Protein AF-A0A8B7QSU7-F1 (afdb_monomer)

Organism: Hipposideros armiger (NCBI:txid186990)

Foldseek 3Di:
DDPDPPPFPDQDLDQCQVVVCVVLCPLDWDWAFDLPDPLGFTPDTDVSNCVVQVHDGVVRGGHRRLPPVFDDDPWDPVQSVVSVVCSVVQDFDWDWIWTHHPPRPDTDTDDGDTRAHPDDDDDDDDDDDDDDDCPVVCVVVVSVVVCRPPDDDPSDRDRPDFPPQADECPDPVNVVLLVVLVVLLLVLLQVLLVCLQLVPPPPDVVVLVVLLVSLVSLVVVLVNQLRYWDQDPVSDTDRDSVVSNVVCVVPCNVLSVLLSDSLVVVLVVVVVVVVVVVVPDPPDPDDDDDDDDPPPVPVVVVVSSVSSVSSVSNNSSCVSVVVCVVVQVVPLVSVVVVLVSVVLSVLSNLLSVLSNVLVVQQQDPVPRHGDCQGLQQVVCVVVVWHWDQDPVDDRDTDTGDDSVVSSVVSSVCLVCLLCVVCPPPRQGGDPVSVVSSVVSNVVSVVSVVVVVVSVVVVVVVVVVVVVD

pLDDT: mean 73.36, std 18.92, range [22.22, 95.44]

Sequence (468 aa):
MTMAGGRRGLVAPQNTFLENIVRRSNDTNFVLGNAQIVDWPIVYSNDGFCKLSGYHRAEVMQKSSTCSFMYGELTDKDTIEKVRQTFENYEMNSFEILMYKKNSWGKFARLTRALTSSRGVLQQLAPSVQKGENVHKHSRLAEVLQLGSDILPQYKQEAPKTPPHIILHYCVFKTTWDWIILILTFYTAILVPYNVSFKTRQNNVAWLVVDSIVDVIFLVDIVLNFHTTFVGPAGEVISDPKLIRMNYLKTWFVIDLLSCLPYDVINAFENVDEVSAFIGDPGKIGFADQIPPPLEGRESQGISSLFSSLKVVRLLRLGRVARKLDHYIEYGAAVLVLLVCVFGLAAHWMACIWYSIGDYEIFDEDTKTIRNNSWLYQLAMDIGTPYQFNGSGSGKWEGGPSKNSVYISSLYFTMTSLTSVGFGNIAPSTDIEKIFAVAIMMIGCKYGSCWGWTEGAWQGSISSISWK

Secondary structure (DSSP, 8-state):
-------TT----B--HHHHHHHH-SS---EEE-SSSTT-BEEEE-HHHHHHH---HHHHTTSBTT-GGG--TTS-HHHHHHHHHHHHHT-------EE--SSTT--EE----------------------SS-HHHHHHHHHHHHHHHH----SS-BPP---TT-B-TT-HHHHHHHHHHHHHHHHHHHHHHHHHHHT-----HHHHHHHHHHHHHHHHHHHHHHHB-EE-TTS-EE--HHHHHHHHHHHTHHHHHHHT--HHHHHHHHHHHHHHHHS--TT--------PPP---SHHHHHHHHHHHGGGGGGGGGHHHHHHHHHHHTSHHHHHHHHHHHHHHHHHHHHHHHHHHHHHHHB-TTT-PBPTTSHHHHHHHHHT--EEE-TTTTS-EEE---HHHHHHHHHHHHHHHHTT----SS---SHHHHHHHHHHHHHHHHHHHHHHHHHHHHHHHHHHHHT-

Mean predicted aligned error: 16.5 Å

InterPro domains:
  IPR000014 PAS domain [PF13426] (41-111)
  IPR000014 PAS domain [PS50112] (14-94)
  IPR003938 Potassium channel, voltage-dependent, EAG/ELK/ERG-like [PR01463] (169-178)
  IPR003938 Potassium channel, voltage-dependent, EAG/ELK/ERG-like [PR01463] (187-194)
  IPR003938 Potassium channel, voltage-dependent, EAG/ELK/ERG-like [PR01463] (211-221)
  IPR003938 Potassium channel, voltage-dependent, EAG/ELK/ERG-like [PR01463] (222-231)
  IPR003938 Potassium channel, voltage-dependent, EAG/ELK/ERG-like [PR01463] (345-355)
  IPR003938 Potassium channel, voltage-dependent, EAG/ELK/ERG-like [PR01463] (407-424)
  IPR003938 Potassium channel, voltage-dependent, EAG/ELK/ERG-like [PR01463] (433-444)
  IPR003949 Potassium channel, voltage-dependent, EAG [PR01464] (19-26)
  IPR003949 Potassium channel, voltage-dependent, EAG [PR01464] (302-311)
  IPR003949 Potassium channel, voltage-dependent, EAG [PR01464] (374-380)
  IPR005821 Ion transport domain [PF00520] (175-444)
  IPR035965 PAS domain superfamily [SSF55785] (39-104)
  IPR050818 Potassium channel, voltage-dependent, EAG/ELK/ERG-like, animal-type [PTHR10217] (27-445)

Structure (mmCIF, N/CA/C/O backbone):
data_AF-A0A8B7QSU7-F1
#
_entry.id   AF-A0A8B7QSU7-F1
#
loop_
_atom_site.group_PDB
_atom_site.id
_atom_site.type_symbol
_atom_site.label_atom_id
_atom_site.label_alt_id
_atom_site.label_comp_id
_atom_site.label_asym_id
_atom_site.label_entity_id
_atom_site.label_seq_id
_atom_site.pdbx_PDB_ins_code
_atom_site.Cartn_x
_atom_site.Cartn_y
_atom_site.Cartn_z
_atom_site.occupancy
_atom_site.B_iso_or_equiv
_atom_site.auth_seq_id
_atom_site.auth_comp_id
_atom_site.auth_asym_id
_atom_site.auth_atom_id
_atom_site.pdbx_PDB_model_num
ATOM 1 N N . MET A 1 1 ? 17.530 7.916 30.636 1.00 31.23 1 MET A N 1
ATOM 2 C CA . MET A 1 1 ? 16.092 8.041 30.314 1.00 31.23 1 MET A CA 1
ATOM 3 C C . MET A 1 1 ? 15.663 6.794 29.561 1.00 31.23 1 MET A C 1
ATOM 5 O O . MET A 1 1 ? 15.872 6.690 28.363 1.00 31.23 1 MET A O 1
ATOM 9 N N . THR A 1 2 ? 15.162 5.804 30.289 1.00 24.88 2 THR A N 1
ATOM 10 C CA . THR A 1 2 ? 14.617 4.557 29.750 1.00 24.88 2 THR A CA 1
ATOM 11 C C . THR A 1 2 ? 13.192 4.820 29.269 1.00 24.88 2 THR A C 1
ATOM 13 O O . THR A 1 2 ? 12.265 4.915 30.068 1.00 24.88 2 THR A O 1
ATOM 16 N N . MET A 1 3 ? 13.018 4.973 27.955 1.00 25.48 3 MET A N 1
ATOM 17 C CA . MET A 1 3 ? 11.706 4.876 27.314 1.00 25.48 3 MET A CA 1
ATOM 18 C C . MET A 1 3 ? 11.231 3.431 27.478 1.00 25.48 3 MET A C 1
ATOM 20 O O . MET A 1 3 ? 11.683 2.534 26.769 1.00 25.48 3 MET A O 1
ATOM 24 N N . ALA A 1 4 ? 10.366 3.188 28.460 1.00 27.59 4 ALA A N 1
ATOM 25 C CA . ALA A 1 4 ? 9.629 1.942 28.539 1.00 27.59 4 ALA A CA 1
ATOM 26 C C . ALA A 1 4 ? 8.774 1.837 27.270 1.00 27.59 4 ALA A C 1
ATOM 28 O O . ALA A 1 4 ? 7.869 2.644 27.059 1.00 27.59 4 ALA A O 1
ATOM 29 N N . GLY A 1 5 ? 9.094 0.864 26.414 1.00 31.77 5 GLY A N 1
ATOM 30 C CA . GLY A 1 5 ? 8.268 0.465 25.283 1.00 31.77 5 GLY A CA 1
ATOM 31 C C . GLY A 1 5 ? 6.923 -0.036 25.794 1.00 31.77 5 GLY A C 1
ATOM 32 O O . GLY A 1 5 ? 6.736 -1.228 26.036 1.00 31.77 5 GLY A O 1
ATOM 33 N N . GLY A 1 6 ? 5.994 0.893 26.009 1.00 30.12 6 GLY A N 1
ATOM 34 C CA . GLY A 1 6 ? 4.589 0.585 26.186 1.00 30.12 6 GLY A CA 1
ATOM 35 C C . GLY A 1 6 ? 4.119 -0.080 24.905 1.00 30.12 6 GLY A C 1
ATOM 36 O O . GLY A 1 6 ? 4.045 0.567 23.864 1.00 30.12 6 GLY A O 1
ATOM 37 N N . ARG A 1 7 ? 3.867 -1.387 24.980 1.00 38.94 7 ARG A N 1
ATOM 38 C CA . ARG A 1 7 ? 3.318 -2.202 23.894 1.00 38.94 7 ARG A CA 1
ATOM 39 C C . ARG A 1 7 ? 1.998 -1.571 23.433 1.00 38.94 7 ARG A C 1
ATOM 41 O O . ARG A 1 7 ? 0.961 -1.753 24.073 1.00 38.94 7 ARG A O 1
ATOM 48 N N . ARG A 1 8 ? 2.054 -0.768 22.368 1.00 40.16 8 ARG A N 1
ATOM 49 C CA . ARG A 1 8 ? 0.887 -0.123 21.755 1.00 40.16 8 ARG A CA 1
ATOM 50 C C . ARG A 1 8 ? -0.044 -1.213 21.219 1.00 40.16 8 ARG A C 1
ATOM 52 O O . ARG A 1 8 ? 0.417 -2.154 20.585 1.00 40.16 8 ARG A O 1
ATOM 59 N N . GLY A 1 9 ? -1.345 -1.099 21.483 1.00 45.25 9 GLY A N 1
ATOM 60 C CA . GLY A 1 9 ? -2.352 -2.016 20.933 1.00 45.25 9 GLY A CA 1
ATOM 61 C C . GLY A 1 9 ? -2.605 -3.309 21.720 1.00 45.25 9 GLY A C 1
ATOM 62 O O . GLY A 1 9 ? -3.384 -4.141 21.257 1.00 45.25 9 GLY A O 1
ATOM 63 N N . LEU A 1 10 ? -2.023 -3.498 22.914 1.00 46.16 10 LEU A N 1
ATOM 64 C CA . LEU A 1 10 ? -2.431 -4.609 23.781 1.00 46.16 10 LEU A CA 1
ATOM 65 C C . LEU A 1 10 ? -3.806 -4.340 24.397 1.00 46.16 10 LEU A C 1
ATOM 67 O O . LEU A 1 10 ? -3.952 -3.571 25.346 1.00 46.16 10 LEU A O 1
ATOM 71 N N . VAL A 1 11 ? -4.811 -5.037 23.880 1.00 51.59 11 VAL A N 1
ATOM 72 C CA . VAL A 1 11 ? -6.124 -5.133 24.509 1.00 51.59 11 VAL A CA 1
ATOM 73 C C . VAL A 1 11 ? -6.050 -6.212 25.586 1.00 51.59 11 VAL A C 1
ATOM 75 O O . VAL A 1 11 ? -6.102 -7.406 25.296 1.00 51.59 11 VAL A O 1
ATOM 78 N N . ALA A 1 12 ? -5.884 -5.797 26.841 1.00 48.59 12 ALA A N 1
ATOM 79 C CA . ALA A 1 12 ? -6.031 -6.708 27.970 1.00 48.59 12 ALA A CA 1
ATOM 80 C C . ALA A 1 12 ? -7.523 -7.030 28.193 1.00 48.59 12 ALA A C 1
ATOM 82 O O . ALA A 1 12 ? -8.370 -6.167 27.947 1.00 48.59 12 ALA A O 1
ATOM 83 N N . PRO A 1 13 ? -7.872 -8.231 28.686 1.00 48.12 13 PRO A N 1
ATOM 84 C CA . PRO A 1 13 ? -9.221 -8.509 29.164 1.00 48.12 13 PRO A CA 1
ATOM 85 C C . PRO A 1 13 ? -9.559 -7.522 30.288 1.00 48.12 13 PRO A C 1
ATOM 87 O O . PRO A 1 13 ? -8.927 -7.541 31.345 1.00 48.12 13 PRO A O 1
ATOM 90 N N . GLN A 1 14 ? -10.519 -6.628 30.057 1.00 50.75 14 GLN A N 1
ATOM 91 C CA . GLN A 1 14 ? -10.916 -5.611 31.030 1.00 50.75 14 GLN A CA 1
ATOM 92 C C . GLN A 1 14 ? -12.328 -5.876 31.538 1.00 50.75 14 GLN A C 1
ATOM 94 O O . GLN A 1 14 ? -13.216 -6.300 30.800 1.00 50.75 14 GLN A O 1
ATOM 99 N N . ASN A 1 15 ? -12.542 -5.605 32.824 1.00 58.28 15 ASN A N 1
ATOM 100 C CA . ASN A 1 15 ? -13.857 -5.697 33.433 1.00 58.28 15 ASN A CA 1
ATOM 101 C C . ASN A 1 15 ? -14.611 -4.371 33.235 1.00 58.28 15 ASN A C 1
ATOM 103 O O . ASN A 1 15 ? -14.546 -3.478 34.075 1.00 58.28 15 ASN A O 1
ATOM 107 N N . THR A 1 16 ? -15.330 -4.248 32.118 1.00 63.06 16 THR A N 1
ATOM 108 C CA . THR A 1 16 ? -16.137 -3.060 31.763 1.00 63.06 16 THR A CA 1
ATOM 109 C C . THR A 1 16 ? -17.515 -3.049 32.439 1.00 63.06 16 THR A C 1
ATOM 111 O O . THR A 1 16 ? -18.413 -2.311 32.034 1.00 63.06 16 THR A O 1
ATOM 114 N N . PHE A 1 17 ? -17.727 -3.875 33.471 1.00 66.19 17 PHE A N 1
ATOM 115 C CA . PHE A 1 17 ? -19.022 -4.030 34.141 1.00 66.19 17 PHE A CA 1
ATOM 116 C C . PHE A 1 17 ? -19.575 -2.697 34.659 1.00 66.19 17 PHE A C 1
ATOM 118 O O . PHE A 1 17 ? -20.703 -2.336 34.331 1.00 66.19 17 PHE A O 1
ATOM 125 N N . LEU A 1 18 ? -18.765 -1.933 35.401 1.00 65.12 18 LEU A N 1
ATOM 126 C CA . LEU A 1 18 ? -19.180 -0.638 35.949 1.00 65.12 18 LEU A CA 1
ATOM 127 C C . LEU A 1 18 ? -19.460 0.389 34.846 1.00 65.12 18 LEU A C 1
ATOM 129 O O . LEU A 1 18 ? -20.473 1.077 34.906 1.00 65.12 18 LEU A O 1
ATOM 133 N N . GLU A 1 19 ? -18.612 0.459 33.820 1.00 64.25 19 GLU A N 1
ATOM 134 C CA . GLU A 1 19 ? -18.778 1.396 32.700 1.00 64.25 19 GLU A CA 1
ATOM 135 C C . GLU A 1 19 ? -20.057 1.124 31.904 1.00 64.25 19 GLU A C 1
ATOM 137 O O . GLU A 1 19 ? -20.786 2.053 31.559 1.00 64.25 19 GLU A O 1
ATOM 142 N N . ASN A 1 20 ? -20.375 -0.151 31.661 1.00 66.00 20 ASN A N 1
ATOM 143 C CA . ASN A 1 20 ? -21.596 -0.549 30.963 1.00 66.00 20 ASN A CA 1
ATOM 144 C C . ASN A 1 20 ? -22.859 -0.203 31.758 1.00 66.00 20 ASN A C 1
ATOM 146 O O . ASN A 1 20 ? -23.863 0.170 31.151 1.00 66.00 20 ASN A O 1
ATOM 150 N N . ILE A 1 21 ? -22.817 -0.331 33.090 1.00 67.44 21 ILE A N 1
ATOM 151 C CA . ILE A 1 21 ? -23.934 0.069 33.954 1.00 67.44 21 ILE A CA 1
ATOM 152 C C . ILE A 1 21 ? -24.067 1.590 33.942 1.00 67.44 21 ILE A C 1
ATOM 154 O O . ILE A 1 21 ? -25.151 2.077 33.655 1.00 67.44 21 ILE A O 1
ATOM 158 N N . VAL A 1 22 ? -22.976 2.334 34.154 1.00 65.56 22 VAL A N 1
ATOM 159 C CA . VAL A 1 22 ? -22.984 3.809 34.188 1.00 65.56 22 VAL A CA 1
ATOM 160 C C . VAL A 1 22 ? -23.472 4.409 32.868 1.00 65.56 22 VAL A C 1
ATOM 162 O O . VAL A 1 22 ? -24.288 5.324 32.871 1.00 65.56 22 VAL A O 1
ATOM 165 N N . ARG A 1 23 ? -23.022 3.874 31.727 1.00 64.31 23 ARG A N 1
ATOM 166 C CA . ARG A 1 23 ? -23.433 4.343 30.395 1.00 64.31 23 ARG A CA 1
ATOM 167 C C . ARG A 1 23 ? -24.921 4.110 30.110 1.00 64.31 23 ARG A C 1
ATOM 169 O O . ARG A 1 23 ? -25.484 4.797 29.263 1.00 64.31 23 ARG A O 1
ATOM 176 N N . ARG A 1 24 ? -25.542 3.118 30.754 1.00 64.38 24 ARG A N 1
ATOM 177 C CA . ARG A 1 24 ? -26.957 2.767 30.549 1.00 64.38 24 ARG A CA 1
ATOM 178 C C . ARG A 1 24 ? -27.878 3.299 31.637 1.00 64.38 24 ARG A C 1
ATOM 180 O O . ARG A 1 24 ? -29.060 3.488 31.377 1.00 64.38 24 ARG A O 1
ATOM 187 N N . SER A 1 25 ? -27.351 3.558 32.830 1.00 60.25 25 SER A N 1
ATOM 188 C CA . SER A 1 25 ? -28.041 4.281 33.889 1.00 60.25 25 SER A CA 1
ATOM 189 C C . SER A 1 25 ? -28.108 5.760 33.504 1.00 60.25 25 SER A C 1
ATOM 191 O O . SER A 1 25 ? -27.273 6.552 33.936 1.00 60.25 25 SER A O 1
ATOM 193 N N . ASN A 1 26 ? -29.069 6.131 32.657 1.00 53.41 26 ASN A N 1
ATOM 194 C CA . ASN A 1 26 ? -29.401 7.529 32.375 1.00 53.41 26 ASN A CA 1
ATOM 195 C C . ASN A 1 26 ? -29.866 8.207 33.680 1.00 53.41 26 ASN A C 1
ATOM 197 O O . ASN A 1 26 ? -31.039 8.149 34.034 1.00 53.41 26 ASN A O 1
ATOM 201 N N . ASP A 1 27 ? -28.930 8.785 34.436 1.00 59.66 27 ASP A N 1
ATOM 202 C CA . ASP A 1 27 ? -29.142 9.478 35.719 1.00 59.66 27 ASP A CA 1
ATOM 203 C C . ASP A 1 27 ? -29.816 8.659 36.845 1.00 59.66 27 ASP A C 1
ATOM 205 O O . ASP A 1 27 ? -30.283 9.220 37.842 1.00 59.66 27 ASP A O 1
ATOM 209 N N . THR A 1 28 ? -29.857 7.324 36.752 1.00 68.38 28 THR A N 1
ATOM 210 C CA . THR A 1 28 ? -30.436 6.482 37.813 1.00 68.38 28 THR A CA 1
ATOM 211 C C . THR A 1 28 ? -29.445 6.216 38.952 1.00 68.38 28 THR A C 1
ATOM 213 O O . THR A 1 28 ? -28.233 6.111 38.765 1.00 68.38 28 THR A O 1
ATOM 216 N N . ASN A 1 29 ? -29.962 6.119 40.180 1.00 78.38 29 ASN A N 1
ATOM 217 C CA . ASN A 1 29 ? -29.166 5.942 41.399 1.00 78.38 29 ASN A CA 1
ATOM 218 C C . ASN A 1 29 ? -29.093 4.461 41.777 1.00 78.38 29 ASN A C 1
ATOM 220 O O . ASN A 1 29 ? -30.138 3.838 41.962 1.00 78.38 29 ASN A O 1
ATOM 224 N N . PHE A 1 30 ? -27.891 3.907 41.945 1.00 78.50 30 PHE A N 1
ATOM 225 C CA . PHE A 1 30 ? -27.718 2.486 42.251 1.00 78.50 30 PHE A CA 1
ATOM 226 C C . PHE A 1 30 ? -26.526 2.211 43.177 1.00 78.50 30 PHE A C 1
ATOM 228 O O . PHE A 1 30 ? -25.598 3.013 43.319 1.00 78.50 30 PHE A O 1
ATOM 235 N N . VAL A 1 31 ? -26.569 1.037 43.804 1.00 81.06 31 VAL A N 1
ATOM 236 C CA . VAL A 1 31 ? -25.487 0.451 44.599 1.00 81.06 31 VAL A CA 1
ATOM 237 C C . VAL A 1 31 ? -25.254 -0.984 44.139 1.00 81.06 31 VAL A C 1
ATOM 239 O O . VAL A 1 31 ? -26.171 -1.635 43.644 1.00 81.06 31 VAL A O 1
ATOM 242 N N . LEU A 1 32 ? -24.030 -1.474 44.299 1.00 80.19 32 LEU A N 1
ATOM 243 C CA . LEU A 1 32 ? -23.641 -2.840 43.979 1.00 80.19 32 LEU A CA 1
ATOM 244 C C . LEU A 1 32 ? -23.148 -3.527 45.243 1.00 80.19 32 LEU A C 1
ATOM 246 O O . LEU A 1 32 ? -22.281 -2.999 45.942 1.00 80.19 32 LEU A O 1
ATOM 250 N N . GLY A 1 33 ? -23.701 -4.706 45.501 1.00 80.25 33 GLY A N 1
ATOM 251 C CA . GLY A 1 33 ? -23.363 -5.564 46.626 1.00 80.25 33 GLY A CA 1
ATOM 252 C C . GLY A 1 33 ? -22.636 -6.822 46.194 1.00 80.25 33 GLY A C 1
ATOM 253 O O . GLY A 1 33 ? -22.858 -7.320 45.090 1.00 80.25 33 GLY A O 1
ATOM 254 N N . ASN A 1 34 ? -21.802 -7.369 47.074 1.00 77.25 34 ASN A N 1
ATOM 255 C CA . ASN A 1 34 ? -21.273 -8.711 46.868 1.00 77.25 34 ASN A CA 1
ATOM 256 C C . ASN A 1 34 ? -22.331 -9.762 47.248 1.00 77.25 34 ASN A C 1
ATOM 258 O O . ASN A 1 34 ? -22.761 -9.818 48.393 1.00 77.25 34 ASN A O 1
ATOM 262 N N . ALA A 1 35 ? -22.730 -10.604 46.294 1.00 77.88 35 ALA A N 1
ATOM 263 C CA . ALA A 1 35 ? -23.758 -11.631 46.472 1.00 77.88 35 ALA A CA 1
ATOM 264 C C . ALA A 1 35 ? -23.304 -12.862 47.293 1.00 77.88 35 ALA A C 1
ATOM 266 O O . ALA A 1 35 ? -24.144 -13.650 47.723 1.00 77.88 35 ALA A O 1
ATOM 267 N N . GLN A 1 36 ? -21.990 -13.053 47.466 1.00 72.31 36 GLN A N 1
ATOM 268 C CA . GLN A 1 36 ? -21.387 -14.245 48.083 1.00 72.31 36 GLN A CA 1
ATOM 269 C C . GLN A 1 36 ? -20.937 -14.026 49.531 1.00 72.31 36 GLN A C 1
ATOM 271 O O . GLN A 1 36 ? -20.727 -14.990 50.262 1.00 72.31 36 GLN A O 1
ATOM 276 N N . ILE A 1 37 ? -20.738 -12.770 49.935 1.00 72.94 37 ILE A N 1
ATOM 277 C CA . ILE A 1 37 ? -20.311 -12.425 51.292 1.00 72.94 37 ILE A CA 1
ATOM 278 C C . ILE A 1 37 ? -21.557 -12.249 52.164 1.00 72.94 37 ILE A C 1
ATOM 280 O O . ILE A 1 37 ? -22.553 -11.674 51.721 1.00 72.94 37 ILE A O 1
ATOM 284 N N . VAL A 1 38 ? -21.479 -12.732 53.406 1.00 75.50 38 VAL A N 1
ATOM 285 C CA . VAL A 1 38 ? -22.518 -12.560 54.433 1.00 75.50 38 VAL A CA 1
ATOM 286 C C . VAL A 1 38 ? -22.879 -11.075 54.572 1.00 75.50 38 VAL A C 1
ATOM 288 O O . VAL A 1 38 ? -22.017 -10.208 54.441 1.00 75.50 38 VAL A O 1
ATOM 291 N N . ASP A 1 39 ? -24.163 -10.783 54.782 1.00 77.12 39 ASP A N 1
ATOM 292 C CA . ASP A 1 39 ? -24.753 -9.434 54.846 1.00 77.12 39 ASP A CA 1
ATOM 293 C C . ASP A 1 39 ? -24.737 -8.615 53.543 1.00 77.12 39 ASP A C 1
ATOM 295 O O . ASP A 1 39 ? -25.218 -7.475 53.525 1.00 77.12 39 ASP A O 1
ATOM 299 N N . TRP A 1 40 ? -24.248 -9.184 52.437 1.00 86.12 40 TRP A N 1
ATOM 300 C CA . TRP A 1 40 ? -24.193 -8.559 51.113 1.00 86.12 40 TRP A CA 1
ATOM 301 C C . TRP A 1 40 ? -23.573 -7.150 51.143 1.00 86.12 40 TRP A C 1
ATOM 303 O O . TRP A 1 40 ? -24.268 -6.164 50.868 1.00 86.12 40 TRP A O 1
ATOM 313 N N . PRO A 1 41 ? -22.285 -6.996 51.495 1.00 81.38 41 PRO A N 1
ATOM 314 C CA . PRO A 1 41 ? -21.661 -5.688 51.661 1.00 81.38 41 PRO A CA 1
ATOM 315 C C . PRO A 1 41 ? -21.626 -4.907 50.343 1.00 81.38 41 PRO A C 1
ATOM 317 O O . PRO A 1 41 ? -21.319 -5.457 49.281 1.00 81.38 41 PRO A O 1
ATOM 320 N N . ILE A 1 42 ? -21.914 -3.607 50.419 1.00 83.00 42 ILE A N 1
ATOM 321 C CA . ILE A 1 42 ? -21.853 -2.679 49.289 1.00 83.00 42 ILE A CA 1
ATOM 322 C C . ILE A 1 42 ? -20.388 -2.460 48.899 1.00 83.00 42 ILE A C 1
ATOM 324 O O . ILE A 1 42 ? -19.579 -1.974 49.693 1.00 83.00 42 ILE A O 1
ATOM 328 N N . VAL A 1 43 ? -20.064 -2.777 47.646 1.00 80.25 43 VAL A N 1
ATOM 329 C CA . VAL A 1 43 ? -18.732 -2.609 47.043 1.00 80.25 43 VAL A CA 1
ATOM 330 C C . VAL A 1 43 ? -18.628 -1.342 46.192 1.00 80.25 43 VAL A C 1
ATOM 332 O O . VAL A 1 43 ? -17.537 -0.812 45.998 1.00 80.25 43 VAL A O 1
ATOM 335 N N . TYR A 1 44 ? -19.756 -0.829 45.696 1.00 81.06 44 TYR A N 1
ATOM 336 C CA . TYR A 1 44 ? -19.806 0.378 44.872 1.00 81.06 44 TYR A CA 1
ATOM 337 C C . TYR A 1 44 ? -21.149 1.097 45.048 1.00 81.06 44 TYR A C 1
ATOM 339 O O . TYR A 1 44 ? -22.198 0.464 45.080 1.00 81.06 44 TYR A O 1
ATOM 347 N N . SER A 1 45 ? -21.132 2.424 45.116 1.00 80.62 45 SER A N 1
ATOM 348 C CA . SER A 1 45 ? -22.312 3.290 44.958 1.00 80.62 45 SER A CA 1
ATOM 349 C C . SER A 1 45 ? -22.109 4.213 43.755 1.00 80.62 45 SER A C 1
ATOM 351 O O . SER A 1 45 ? -20.979 4.403 43.337 1.00 80.62 45 SER A O 1
ATOM 353 N N . ASN A 1 46 ? -23.125 4.809 43.148 1.00 80.50 46 ASN A N 1
ATOM 354 C CA . ASN A 1 46 ? -22.880 5.920 42.217 1.00 80.50 46 ASN A CA 1
ATOM 355 C C . ASN A 1 46 ? -22.979 7.275 42.943 1.00 80.50 46 ASN A C 1
ATOM 357 O O . ASN A 1 46 ? -23.531 7.366 44.042 1.00 80.50 46 ASN A O 1
ATOM 361 N N . ASP A 1 47 ? -22.453 8.345 42.342 1.00 80.62 47 ASP A N 1
ATOM 362 C CA . ASP A 1 47 ? -22.502 9.683 42.958 1.00 80.62 47 ASP A CA 1
ATOM 363 C C . ASP A 1 47 ? -23.939 10.189 43.131 1.00 80.62 47 ASP A C 1
ATOM 365 O O . ASP A 1 47 ? -24.240 10.906 44.088 1.00 80.62 47 ASP A O 1
ATOM 369 N N . GLY A 1 48 ? -24.848 9.765 42.248 1.00 78.38 48 GLY A N 1
ATOM 370 C CA . GLY A 1 48 ? -26.277 10.034 42.364 1.00 78.38 48 GLY A CA 1
ATOM 371 C C . GLY A 1 48 ? -26.888 9.463 43.651 1.00 78.38 48 GLY A C 1
ATOM 372 O O . GLY A 1 48 ? -27.609 10.169 44.357 1.00 78.38 48 GLY A O 1
ATOM 373 N N . PHE A 1 49 ? -26.530 8.233 44.039 1.00 81.38 49 PHE A N 1
ATOM 374 C CA . PHE A 1 49 ? -26.962 7.636 45.305 1.00 81.38 49 PHE A CA 1
ATOM 375 C C . PHE A 1 49 ? -26.402 8.375 46.529 1.00 81.38 49 PHE A C 1
ATOM 377 O O . PHE A 1 49 ? -27.135 8.606 47.493 1.00 81.38 49 PHE A O 1
ATOM 384 N N . CYS A 1 50 ? -25.132 8.791 46.500 1.00 82.50 50 CYS A N 1
ATOM 385 C CA . CYS A 1 50 ? -24.531 9.581 47.583 1.00 82.50 50 CYS A CA 1
ATOM 386 C C . CYS A 1 50 ? -25.270 10.919 47.768 1.00 82.50 50 CYS A C 1
ATOM 388 O O . CYS A 1 50 ? -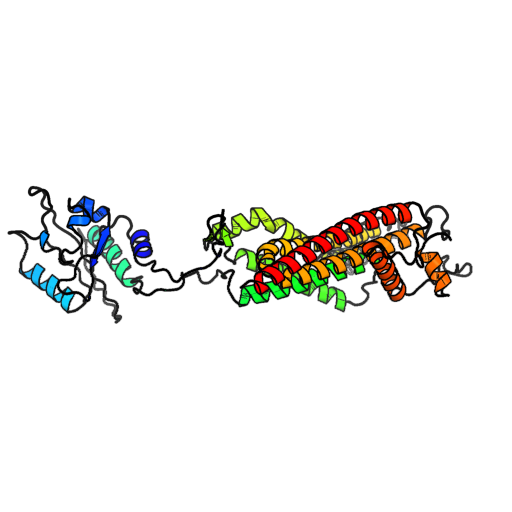25.637 11.282 48.885 1.00 82.50 50 CYS A O 1
ATOM 390 N N . LYS A 1 51 ? -25.590 11.611 46.665 1.00 79.94 51 LYS A N 1
ATOM 391 C CA . LYS A 1 51 ? -26.396 12.845 46.684 1.00 79.94 51 LYS A CA 1
ATOM 392 C C . LYS A 1 51 ? -27.821 12.603 47.192 1.00 79.94 51 LYS A C 1
ATOM 394 O O . LYS A 1 51 ? -28.342 13.412 47.955 1.00 79.94 51 LYS A O 1
ATOM 399 N N . LEU A 1 52 ? -28.454 11.496 46.794 1.00 79.44 52 LEU A N 1
ATOM 400 C CA . LEU A 1 52 ? -29.819 11.165 47.210 1.00 79.44 52 LEU A CA 1
ATOM 401 C C . LEU A 1 52 ? -29.906 10.849 48.708 1.00 79.44 52 LEU A C 1
ATOM 403 O O . LEU A 1 52 ? -30.814 11.340 49.383 1.00 79.44 52 LEU A O 1
ATOM 407 N N . SER A 1 53 ? -28.999 10.005 49.196 1.00 81.69 53 SER A N 1
ATOM 408 C CA . SER A 1 53 ? -28.987 9.488 50.568 1.00 81.69 53 SER A CA 1
ATOM 409 C C . SER A 1 53 ? -28.411 10.490 51.578 1.00 81.69 53 SER A C 1
ATOM 411 O O . SER A 1 53 ? -28.774 10.458 52.756 1.00 81.69 53 SER A O 1
ATOM 413 N N . GLY A 1 54 ? -27.549 11.401 51.116 1.00 80.69 54 GLY A N 1
ATOM 414 C CA . GLY A 1 54 ? -26.817 12.352 51.954 1.00 80.69 54 GLY A CA 1
ATOM 415 C C . GLY A 1 54 ? -25.601 11.743 52.658 1.00 80.69 54 GLY A C 1
ATOM 416 O O . GLY A 1 54 ? -24.979 12.416 53.475 1.00 80.69 54 GLY A O 1
ATOM 417 N N . TYR A 1 55 ? -25.260 10.486 52.362 1.00 84.81 55 TYR A N 1
ATOM 418 C CA . TYR A 1 55 ? -24.073 9.818 52.893 1.00 84.81 55 TYR A CA 1
ATOM 419 C C . TYR A 1 55 ? -22.887 9.970 51.945 1.00 84.81 55 TYR A C 1
ATOM 421 O O . TYR A 1 55 ? -23.034 9.956 50.719 1.00 84.81 55 TYR A O 1
ATOM 429 N N . HIS A 1 56 ? -21.686 10.063 52.516 1.00 86.06 56 HIS A N 1
ATOM 430 C CA . HIS A 1 56 ? -20.467 9.988 51.722 1.00 86.06 56 HIS A CA 1
ATOM 431 C C . HIS A 1 56 ? -20.197 8.546 51.294 1.00 86.06 56 HIS A C 1
ATOM 433 O O . HIS A 1 56 ? -20.514 7.595 52.005 1.00 86.06 56 HIS A O 1
ATOM 439 N N . ARG A 1 57 ? -19.536 8.378 50.144 1.00 85.00 57 ARG A N 1
ATOM 440 C CA . ARG A 1 57 ? -19.202 7.063 49.580 1.00 85.00 57 ARG A CA 1
ATOM 441 C C . ARG A 1 57 ? -18.518 6.135 50.589 1.00 85.00 57 ARG A C 1
ATOM 443 O O . ARG A 1 57 ? -18.903 4.977 50.699 1.00 85.00 57 ARG A O 1
ATOM 450 N N . ALA A 1 58 ? -17.559 6.657 51.352 1.00 85.12 58 ALA A N 1
ATOM 451 C CA . ALA A 1 58 ? -16.829 5.899 52.367 1.00 85.12 58 ALA A CA 1
ATOM 452 C C . ALA A 1 58 ? -17.729 5.362 53.497 1.00 85.12 58 ALA A C 1
ATOM 454 O O . ALA A 1 58 ? -17.425 4.325 54.072 1.00 85.12 58 ALA A O 1
ATOM 455 N N . GLU A 1 59 ? -18.841 6.039 53.796 1.00 87.31 59 GLU A N 1
ATOM 456 C CA . GLU A 1 59 ? -19.793 5.631 54.838 1.00 87.31 59 GLU A CA 1
ATOM 457 C C . GLU A 1 59 ? -20.792 4.579 54.336 1.00 87.31 59 GLU A C 1
ATOM 459 O O . GLU A 1 59 ? -21.308 3.787 55.125 1.00 87.31 59 GLU A O 1
ATOM 464 N N . VAL A 1 60 ? -21.078 4.593 53.028 1.00 85.50 60 VAL A N 1
ATOM 465 C CA . VAL A 1 60 ? -21.983 3.648 52.354 1.00 85.50 60 VAL A CA 1
ATOM 466 C C . VAL A 1 60 ? -21.282 2.322 52.059 1.00 85.50 60 VAL A C 1
ATOM 468 O O . VAL A 1 60 ? -21.906 1.264 52.123 1.00 85.50 60 VAL A O 1
ATOM 471 N N . MET A 1 61 ? -19.990 2.359 51.727 1.00 83.50 61 MET A N 1
ATOM 472 C CA . MET A 1 61 ? -19.204 1.152 51.465 1.00 83.50 61 MET A CA 1
ATOM 473 C C . MET A 1 61 ? -19.167 0.231 52.694 1.00 83.50 61 MET A C 1
ATOM 475 O O . MET A 1 61 ? -19.166 0.697 53.830 1.00 83.50 61 MET A O 1
ATOM 479 N N . GLN A 1 62 ? -19.140 -1.087 52.464 1.00 82.81 62 GLN A N 1
ATOM 480 C CA . GLN A 1 62 ? -19.158 -2.136 53.503 1.00 82.81 62 GLN A CA 1
ATOM 481 C C . GLN A 1 62 ? -20.444 -2.222 54.347 1.00 82.81 62 GLN A C 1
ATOM 483 O O . GLN A 1 62 ? -20.561 -3.103 55.195 1.00 82.81 62 GLN A O 1
ATOM 488 N N . LYS A 1 63 ? -21.441 -1.359 54.121 1.00 87.38 63 LYS A N 1
ATOM 489 C CA . LYS A 1 63 ? -22.784 -1.536 54.691 1.00 87.38 63 LYS A CA 1
ATOM 490 C C . LYS A 1 63 ? -23.561 -2.588 53.905 1.00 87.38 63 LYS A C 1
ATOM 492 O O . LYS A 1 63 ? -23.247 -2.849 52.749 1.00 87.38 63 LYS A O 1
ATOM 497 N N . SER A 1 64 ? -24.596 -3.169 54.508 1.00 85.56 64 SER A N 1
ATOM 498 C CA . SER A 1 64 ? -25.440 -4.148 53.815 1.00 85.56 64 SER A CA 1
ATOM 499 C C . SER A 1 64 ? -26.166 -3.520 52.622 1.00 85.56 64 SER A C 1
ATOM 501 O O . SER A 1 64 ? -26.733 -2.428 52.729 1.00 85.56 64 SER A O 1
ATOM 503 N N . SER A 1 65 ? -26.221 -4.248 51.506 1.00 83.25 65 SER A N 1
ATOM 504 C CA . SER A 1 65 ? -26.948 -3.862 50.284 1.00 83.25 65 SER A CA 1
ATOM 505 C C . SER A 1 65 ? -28.463 -3.842 50.464 1.00 83.25 65 SER A C 1
ATOM 507 O O . SER A 1 65 ? -29.180 -3.264 49.647 1.00 83.25 65 SER A O 1
ATOM 509 N N . THR A 1 66 ? -28.961 -4.407 51.567 1.00 84.38 66 THR A N 1
ATOM 510 C CA . THR A 1 66 ? -30.347 -4.216 52.008 1.00 84.38 66 THR A CA 1
ATOM 511 C C . THR A 1 66 ? -30.629 -2.762 52.404 1.00 84.38 66 THR A C 1
ATOM 513 O O . THR A 1 66 ? -31.776 -2.334 52.311 1.00 84.38 66 THR A O 1
ATOM 516 N N . CYS A 1 67 ? -29.584 -1.975 52.696 1.00 86.12 67 CYS A N 1
ATOM 517 C CA . CYS A 1 67 ? -29.620 -0.607 53.219 1.00 86.12 67 CYS A CA 1
ATOM 518 C C . CYS A 1 67 ? -30.140 -0.517 54.663 1.00 86.12 67 CYS A C 1
ATOM 520 O O . CYS A 1 67 ? -30.853 0.421 55.009 1.00 86.12 67 CYS A O 1
ATOM 522 N N . SER A 1 68 ? -29.730 -1.451 55.528 1.00 83.69 68 SER A N 1
ATOM 523 C CA . SER A 1 68 ? -30.137 -1.494 56.944 1.00 83.69 68 SER A CA 1
ATOM 524 C C . SER A 1 68 ? -29.876 -0.203 57.731 1.00 83.69 68 SER A C 1
ATOM 526 O O . SER A 1 68 ? -30.650 0.153 58.612 1.00 83.69 68 SER A O 1
ATOM 528 N N . PHE A 1 69 ? -28.828 0.543 57.375 1.00 86.19 69 PHE A N 1
ATOM 529 C CA . PHE A 1 69 ? -28.493 1.840 57.975 1.00 86.19 69 PHE A CA 1
ATOM 530 C C . PHE A 1 69 ? -29.485 2.968 57.638 1.00 86.19 69 PHE A C 1
ATOM 532 O O . PHE A 1 69 ? -29.409 4.035 58.239 1.00 86.19 69 PHE A O 1
ATOM 539 N N . MET A 1 70 ? -30.380 2.751 56.672 1.00 85.69 70 MET A N 1
ATOM 540 C CA . MET A 1 70 ? -31.436 3.688 56.283 1.00 85.69 70 MET A CA 1
ATOM 541 C C . MET A 1 70 ? -32.804 3.292 56.856 1.00 85.69 70 MET A C 1
ATOM 543 O O . MET A 1 70 ? -33.797 3.958 56.569 1.00 85.69 70 MET A O 1
ATOM 547 N N . TYR A 1 71 ? -32.901 2.211 57.632 1.00 86.06 71 TYR A N 1
ATOM 548 C CA . TYR A 1 71 ? -34.148 1.845 58.298 1.00 86.06 71 TYR A CA 1
ATOM 549 C C . TYR A 1 71 ? -34.395 2.729 59.523 1.00 86.06 71 TYR A C 1
ATOM 551 O O . TYR A 1 71 ? -33.471 3.216 60.171 1.00 86.06 71 TYR A O 1
ATOM 559 N N . GLY A 1 72 ? -35.667 2.914 59.848 1.00 82.31 72 GLY A N 1
ATOM 560 C CA . GLY A 1 72 ? -36.113 3.607 61.054 1.00 82.31 72 GLY A CA 1
ATOM 561 C C . GLY A 1 72 ? -37.495 3.132 61.489 1.00 82.31 72 GLY A C 1
ATOM 562 O O . GLY A 1 72 ? -38.046 2.203 60.902 1.00 82.31 72 GLY A O 1
ATOM 563 N N . GLU A 1 73 ? -38.066 3.776 62.504 1.00 82.00 73 GLU A N 1
ATOM 564 C CA . GLU A 1 73 ? -39.263 3.298 63.218 1.00 82.00 73 GLU A CA 1
ATOM 565 C C . GLU A 1 73 ? -40.499 3.091 62.329 1.00 82.00 73 GLU A C 1
ATOM 567 O O . GLU A 1 73 ? -41.284 2.181 62.576 1.00 82.00 73 GLU A O 1
ATOM 572 N N . LEU A 1 74 ? -40.654 3.900 61.275 1.00 81.31 74 LEU A N 1
ATOM 573 C CA . LEU A 1 74 ? -41.782 3.818 60.336 1.00 81.31 74 LEU A CA 1
ATOM 574 C C . LEU A 1 74 ? -41.531 2.870 59.152 1.00 81.31 74 LEU A C 1
ATOM 576 O O . LEU A 1 74 ? -42.320 2.845 58.209 1.00 81.31 74 LEU A O 1
ATOM 580 N N . THR A 1 75 ? -40.415 2.140 59.149 1.00 80.88 75 THR A N 1
ATOM 581 C CA . THR A 1 75 ? -40.101 1.201 58.066 1.00 80.88 75 THR A CA 1
ATOM 582 C C . THR A 1 75 ? -40.863 -0.095 58.285 1.00 80.88 75 THR A C 1
ATOM 584 O O . THR A 1 75 ? -40.750 -0.711 59.344 1.00 80.88 75 THR A O 1
ATOM 587 N N . ASP A 1 76 ? -41.619 -0.521 57.276 1.00 83.94 76 ASP A N 1
ATOM 588 C CA . ASP A 1 76 ? -42.399 -1.750 57.354 1.00 83.94 76 ASP A CA 1
ATOM 589 C C . ASP A 1 76 ? -41.499 -2.990 57.490 1.00 83.94 76 ASP A C 1
ATOM 591 O O . ASP A 1 76 ? -40.645 -3.258 56.639 1.00 83.94 76 ASP A O 1
ATOM 595 N N . LYS A 1 77 ? -41.705 -3.752 58.569 1.00 87.19 77 LYS A N 1
ATOM 596 C CA . LYS A 1 77 ? -40.897 -4.934 58.901 1.00 87.19 77 LYS A CA 1
ATOM 597 C C . LYS A 1 77 ? -41.171 -6.098 57.955 1.00 87.19 77 LYS A C 1
ATOM 599 O O . LYS A 1 77 ? -40.234 -6.813 57.606 1.00 87.19 77 LYS A O 1
ATOM 604 N N . ASP A 1 78 ? -42.407 -6.238 57.483 1.00 87.12 78 ASP A N 1
ATOM 605 C CA . ASP A 1 78 ? -42.778 -7.307 56.554 1.00 87.12 78 ASP A CA 1
ATOM 606 C C . ASP A 1 78 ? -42.090 -7.108 55.197 1.00 87.12 78 ASP A C 1
ATOM 608 O O . ASP A 1 78 ? -41.604 -8.058 54.582 1.00 87.12 78 ASP A O 1
ATOM 612 N N . THR A 1 79 ? -4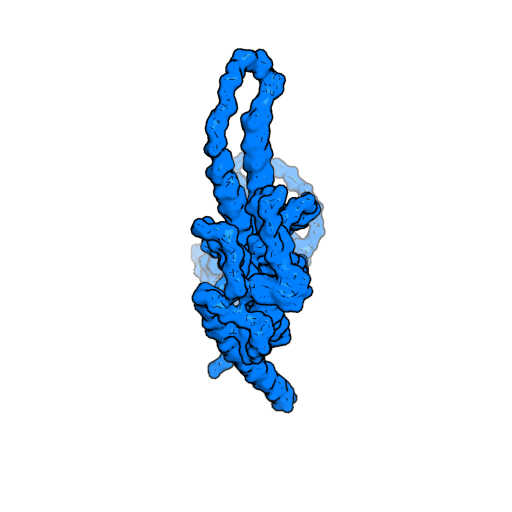1.979 -5.858 54.738 1.00 82.56 79 THR A N 1
ATOM 613 C CA . THR A 1 79 ? -41.239 -5.513 53.517 1.00 82.56 79 THR A CA 1
ATOM 614 C C . THR A 1 79 ? -39.730 -5.719 53.676 1.00 82.56 79 THR A C 1
ATOM 616 O O . THR A 1 79 ? -39.097 -6.212 52.743 1.00 82.56 79 THR A O 1
ATOM 619 N N . ILE A 1 80 ? -39.139 -5.409 54.840 1.00 84.94 80 ILE A N 1
ATOM 620 C CA . ILE A 1 80 ? -37.717 -5.705 55.116 1.00 84.94 80 ILE A CA 1
ATOM 621 C C . ILE A 1 80 ? -37.448 -7.208 54.993 1.00 84.94 80 ILE A C 1
ATOM 623 O O . ILE A 1 80 ? -36.467 -7.613 54.367 1.00 84.94 80 ILE A O 1
ATOM 627 N N . GLU A 1 81 ? -38.328 -8.029 55.561 1.00 87.44 81 GLU A N 1
ATOM 628 C CA . GLU A 1 81 ? -38.191 -9.482 55.542 1.00 87.44 81 GLU A CA 1
ATOM 629 C C . GLU A 1 81 ? -38.351 -10.052 54.126 1.00 87.44 81 GLU A C 1
ATOM 631 O O . GLU A 1 81 ? -37.531 -10.858 53.692 1.00 87.44 81 GLU A O 1
ATOM 636 N N . LYS A 1 82 ? -39.316 -9.551 53.344 1.00 83.75 82 LYS A N 1
ATOM 637 C CA . LYS A 1 82 ? -39.444 -9.897 51.916 1.00 83.75 82 LYS A CA 1
ATOM 638 C C . LYS A 1 82 ? -38.195 -9.525 51.125 1.00 83.75 82 LYS A C 1
ATOM 640 O O . LYS A 1 82 ? -37.717 -10.321 50.323 1.00 83.75 82 LYS A O 1
ATOM 645 N N . VAL A 1 83 ? -37.628 -8.341 51.367 1.00 82.69 83 VAL A N 1
ATOM 646 C CA . VAL A 1 83 ? -36.364 -7.932 50.743 1.00 82.69 83 VAL A CA 1
ATOM 647 C C . VAL A 1 83 ? -35.258 -8.922 51.109 1.00 82.69 83 VAL A C 1
ATOM 649 O O . VAL A 1 83 ? -34.574 -9.409 50.212 1.00 82.69 83 VAL A O 1
ATOM 652 N N . ARG A 1 84 ? -35.101 -9.274 52.389 1.00 85.19 84 ARG A N 1
ATOM 653 C CA . ARG A 1 84 ? -34.101 -10.255 52.838 1.00 85.19 84 ARG A CA 1
ATOM 654 C C . ARG A 1 84 ? -34.274 -11.603 52.131 1.00 85.19 84 ARG A C 1
ATOM 656 O O . ARG A 1 84 ? -33.310 -12.106 51.563 1.00 85.19 84 ARG A O 1
ATOM 663 N N . GLN A 1 85 ? -35.499 -12.118 52.067 1.00 84.75 85 GLN A N 1
ATOM 664 C CA . GLN A 1 85 ? -35.816 -13.367 51.366 1.00 84.75 85 GLN A CA 1
ATOM 665 C C . GLN A 1 85 ? -35.453 -13.304 49.878 1.00 84.75 85 GLN A C 1
ATOM 667 O O . GLN A 1 85 ? -34.915 -14.266 49.340 1.00 84.75 85 GLN A O 1
ATOM 672 N N . THR A 1 86 ? -35.649 -12.164 49.206 1.00 84.44 86 THR A N 1
ATOM 673 C CA . THR A 1 86 ? -35.227 -12.031 47.798 1.00 84.44 86 THR A CA 1
ATOM 674 C C . THR A 1 86 ? -33.716 -12.039 47.598 1.00 84.44 86 THR A C 1
ATOM 676 O O . THR A 1 86 ? -33.251 -12.529 46.570 1.00 84.44 86 THR A O 1
ATOM 679 N N . PHE A 1 87 ? -32.943 -11.544 48.571 1.00 81.25 87 PHE A N 1
ATOM 680 C CA . PHE A 1 87 ? -31.484 -11.656 48.544 1.00 81.25 87 PHE A CA 1
ATOM 681 C C . PHE A 1 87 ? -31.016 -13.102 48.772 1.00 81.25 87 PHE A C 1
ATOM 683 O O . PHE A 1 87 ? -30.041 -13.519 48.154 1.00 81.25 87 PHE A O 1
ATOM 690 N N . GLU A 1 88 ? -31.721 -13.872 49.606 1.00 81.38 88 GLU A N 1
ATOM 691 C CA . GLU A 1 88 ? -31.421 -15.288 49.877 1.00 81.38 88 GLU A CA 1
ATOM 692 C C . GLU A 1 88 ? -31.808 -16.204 48.712 1.00 81.38 88 GLU A C 1
ATOM 694 O O . GLU A 1 88 ? -31.049 -17.101 48.349 1.00 81.38 88 GLU A O 1
ATOM 699 N N . ASN A 1 89 ? -32.951 -15.935 48.080 1.00 81.19 89 ASN A N 1
ATOM 700 C CA . ASN A 1 89 ? -33.450 -16.703 46.938 1.00 81.19 89 ASN A CA 1
ATOM 701 C C . ASN A 1 89 ? -32.812 -16.279 45.606 1.00 81.19 89 ASN A C 1
ATOM 703 O O . ASN A 1 89 ? -33.039 -16.922 44.584 1.00 81.19 89 ASN A O 1
ATOM 707 N N . TYR A 1 90 ? -32.015 -15.204 45.603 1.00 73.81 90 TYR A N 1
ATOM 708 C CA . TYR A 1 90 ? -31.436 -14.601 44.402 1.00 73.81 90 TYR A CA 1
ATOM 709 C C . TYR A 1 90 ? -32.492 -14.280 43.329 1.00 73.81 90 TYR A C 1
ATOM 711 O O . TYR A 1 90 ? -32.281 -14.525 42.141 1.00 73.81 90 TYR A O 1
ATOM 719 N N . GLU A 1 91 ? -33.631 -13.724 43.743 1.00 73.00 91 GLU A N 1
ATOM 720 C CA . GLU A 1 91 ? -34.753 -13.413 42.853 1.00 73.00 91 GLU A CA 1
ATOM 721 C C . GLU A 1 91 ? -34.777 -11.947 42.414 1.00 73.00 91 GLU A C 1
ATOM 723 O O . GLU A 1 91 ? -34.405 -11.033 43.155 1.00 73.00 91 GLU A O 1
ATOM 728 N N . MET A 1 92 ? -35.278 -11.719 41.196 1.00 67.06 92 MET A N 1
ATOM 729 C CA . MET A 1 92 ? -35.499 -10.374 40.677 1.00 67.06 92 MET A CA 1
ATOM 730 C C . MET A 1 92 ? -36.849 -9.841 41.128 1.00 67.06 92 MET A C 1
ATOM 732 O O . MET A 1 92 ? -37.884 -10.286 40.645 1.00 67.06 92 MET A O 1
ATOM 736 N N . ASN A 1 93 ? -36.837 -8.869 42.035 1.00 71.62 93 ASN A N 1
ATOM 737 C CA . ASN A 1 93 ? -38.054 -8.275 42.571 1.00 71.62 93 ASN A CA 1
ATOM 738 C C . ASN A 1 93 ? -37.913 -6.767 42.756 1.00 71.62 93 ASN A C 1
ATOM 740 O O . ASN A 1 93 ? -36.803 -6.240 42.893 1.00 71.62 93 ASN A O 1
ATOM 744 N N . SER A 1 94 ? -39.066 -6.094 42.788 1.00 72.62 94 SER A N 1
ATOM 745 C CA . SER A 1 94 ? -39.158 -4.666 43.060 1.00 72.62 94 SER A CA 1
ATOM 746 C C . SER A 1 94 ? -40.063 -4.342 44.229 1.00 72.62 94 SER A C 1
ATOM 748 O O . SER A 1 94 ? -41.209 -4.780 44.272 1.00 72.62 94 SER A O 1
ATOM 750 N N . PHE A 1 95 ? -39.546 -3.520 45.139 1.00 75.38 95 PHE A N 1
ATOM 751 C CA . PHE A 1 95 ? -40.217 -3.139 46.373 1.00 75.38 95 PHE A CA 1
ATOM 752 C C . PHE A 1 95 ? -40.324 -1.624 46.486 1.00 75.38 95 PHE A C 1
ATOM 754 O O . PHE A 1 95 ? -39.429 -0.894 46.059 1.00 75.38 95 PHE A O 1
ATOM 761 N N . GLU A 1 96 ? -41.405 -1.165 47.104 1.00 74.94 96 GLU A N 1
ATOM 762 C CA . GLU A 1 96 ? -41.558 0.203 47.575 1.00 74.94 96 GLU A CA 1
ATOM 763 C C . GLU A 1 96 ? -41.417 0.189 49.096 1.00 74.94 96 GLU A C 1
ATOM 765 O O . GLU A 1 96 ? -42.235 -0.394 49.797 1.00 74.94 96 GLU A O 1
ATOM 770 N N . ILE A 1 97 ? -40.343 0.793 49.599 1.00 78.00 97 ILE A N 1
ATOM 771 C CA . ILE A 1 97 ? -40.017 0.822 51.026 1.00 78.00 97 ILE A CA 1
ATOM 772 C C . ILE A 1 97 ? -39.711 2.256 51.458 1.00 78.00 97 ILE A C 1
ATOM 774 O O . ILE A 1 97 ? -39.114 3.038 50.708 1.00 78.00 97 ILE A O 1
ATOM 778 N N . LEU A 1 98 ? -40.149 2.607 52.666 1.00 78.94 98 LEU A N 1
ATOM 779 C CA . LEU A 1 98 ? -39.847 3.883 53.302 1.00 78.94 98 LEU A CA 1
ATOM 780 C C . LEU A 1 98 ? -38.471 3.803 53.970 1.00 78.94 98 LEU A C 1
ATOM 782 O O . LEU A 1 98 ? -38.221 2.904 54.760 1.00 78.94 98 LEU A O 1
ATOM 786 N N . MET A 1 99 ? -37.577 4.737 53.648 1.00 79.56 99 MET A N 1
ATOM 787 C CA . MET A 1 99 ? -36.211 4.777 54.178 1.00 79.56 99 MET A CA 1
ATOM 788 C C . MET A 1 99 ? -35.839 6.196 54.629 1.00 79.56 99 MET A C 1
ATOM 790 O O . MET A 1 99 ? -36.405 7.190 54.167 1.00 79.56 99 MET A O 1
ATOM 794 N N . TYR A 1 100 ? -34.865 6.288 55.529 1.00 79.62 100 TYR A N 1
ATOM 795 C CA . TYR A 1 100 ? -34.381 7.517 56.147 1.00 79.62 100 TYR A CA 1
ATOM 796 C C . TYR A 1 100 ? -33.082 7.992 55.486 1.00 79.62 100 TYR A C 1
ATOM 798 O O . TYR A 1 100 ? -32.245 7.200 55.050 1.00 79.62 100 TYR A O 1
ATOM 806 N N . LYS A 1 101 ? -32.915 9.315 55.412 1.00 81.50 101 LYS A N 1
ATOM 807 C CA . LYS A 1 101 ? -31.676 9.972 54.966 1.00 81.50 101 LYS A CA 1
ATOM 808 C C . LYS A 1 101 ? -30.808 10.353 56.165 1.00 81.50 101 LYS A C 1
ATOM 810 O O . LYS A 1 101 ? -31.312 10.449 57.280 1.00 81.50 101 LYS A O 1
ATOM 815 N N . LYS A 1 102 ? -29.530 10.663 55.911 1.00 80.50 102 LYS A N 1
ATOM 816 C CA . LYS A 1 102 ? -28.568 11.080 56.949 1.00 80.50 102 LYS A CA 1
ATOM 817 C C . LYS A 1 102 ? -29.043 12.285 57.772 1.00 80.50 102 LYS A C 1
ATOM 819 O O . LYS A 1 102 ? -28.804 12.347 58.973 1.00 80.50 102 LYS A O 1
ATOM 824 N N . ASN A 1 103 ? -29.738 13.225 57.130 1.00 70.56 103 ASN A N 1
ATOM 825 C CA . ASN A 1 103 ? -30.289 14.406 57.786 1.00 70.56 103 ASN A CA 1
ATOM 826 C C . ASN A 1 103 ? -31.743 14.099 58.169 1.00 70.56 103 ASN A C 1
ATOM 828 O O . ASN A 1 103 ? -32.614 14.030 57.300 1.00 70.56 103 ASN A O 1
ATOM 832 N N . SER A 1 104 ? -31.989 13.901 59.463 1.00 55.31 104 SER A N 1
ATOM 833 C CA . SER A 1 104 ? -33.166 13.274 60.093 1.00 55.31 104 SER A CA 1
ATOM 834 C C . SER A 1 104 ? -34.530 13.968 59.898 1.00 55.31 104 SER A C 1
ATOM 836 O O . SER A 1 104 ? -35.445 13.739 60.682 1.00 55.31 104 SER A O 1
ATOM 838 N N . TRP A 1 105 ? -34.688 14.839 58.897 1.00 48.69 105 TRP A N 1
ATOM 839 C CA . TRP A 1 105 ? -35.889 15.656 58.662 1.00 48.69 105 TRP A CA 1
ATOM 840 C C . TRP A 1 105 ? -36.529 15.465 57.272 1.00 48.69 105 TRP A C 1
ATOM 842 O O . TRP A 1 105 ? -37.610 15.990 57.020 1.00 48.69 105 TRP A O 1
ATOM 852 N N . GLY A 1 106 ? -35.920 14.690 56.364 1.00 46.66 106 GLY A N 1
ATOM 853 C CA . GLY A 1 106 ? -36.456 14.452 55.016 1.00 46.66 106 GLY A CA 1
ATOM 854 C C . GLY A 1 106 ? -36.924 13.014 54.799 1.00 46.66 106 GLY A C 1
ATOM 855 O O . GLY A 1 106 ? -36.104 12.144 54.511 1.00 46.66 106 GLY A O 1
ATOM 856 N N . LYS A 1 107 ? -38.238 12.767 54.890 1.00 46.12 107 LYS A N 1
ATOM 857 C CA . LYS A 1 107 ? -38.869 11.496 54.484 1.00 46.12 107 LYS A CA 1
ATOM 858 C C . LYS A 1 107 ? -38.763 11.342 52.961 1.00 46.12 107 LYS A C 1
ATOM 860 O O . LYS A 1 107 ? -39.101 12.278 52.239 1.00 46.12 107 LYS A O 1
ATOM 865 N N . PHE A 1 108 ? -38.346 10.180 52.457 1.00 49.09 108 PHE A N 1
ATOM 866 C CA . PHE A 1 108 ? -38.524 9.838 51.043 1.00 49.09 108 PHE A CA 1
ATOM 867 C C . PHE A 1 108 ? -39.194 8.469 50.925 1.00 49.09 108 PHE A C 1
ATOM 869 O O . PHE A 1 108 ? -38.693 7.470 51.438 1.00 49.09 108 PHE A O 1
ATOM 876 N N . ALA A 1 109 ? -40.343 8.448 50.253 1.00 45.78 109 ALA A N 1
ATOM 877 C CA . ALA A 1 109 ? -40.986 7.234 49.781 1.00 45.78 109 ALA A CA 1
ATOM 878 C C . ALA A 1 109 ? -40.518 6.966 48.343 1.00 45.78 109 ALA A C 1
ATOM 880 O O . ALA A 1 109 ? -40.414 7.900 47.549 1.00 45.78 109 ALA A O 1
ATOM 881 N N . ARG A 1 110 ? -40.287 5.686 48.033 1.00 43.50 110 ARG A N 1
ATOM 882 C CA . ARG A 1 110 ? -39.905 5.094 46.734 1.00 43.50 110 ARG A CA 1
ATOM 883 C C . ARG A 1 110 ? -38.429 5.131 46.368 1.00 43.50 110 ARG A C 1
ATOM 885 O O . ARG A 1 110 ? -37.951 6.027 45.677 1.00 43.50 110 ARG A O 1
ATOM 892 N N . LEU A 1 111 ? -37.763 4.023 46.688 1.00 42.53 111 LEU A N 1
ATOM 893 C CA . LEU A 1 111 ? -36.675 3.494 45.876 1.00 42.53 111 LEU A CA 1
ATOM 894 C C . LEU A 1 111 ? -37.184 2.216 45.195 1.00 42.53 111 LEU A C 1
ATOM 896 O O . LEU A 1 111 ? -37.365 1.207 45.864 1.00 42.53 111 LEU A O 1
ATOM 900 N N . THR A 1 112 ? -37.450 2.257 43.888 1.00 39.53 112 THR A N 1
ATOM 901 C CA . THR A 1 112 ? -37.748 1.047 43.107 1.00 39.53 112 THR A CA 1
ATOM 902 C C . THR A 1 112 ? -36.447 0.260 42.975 1.00 39.53 112 THR A C 1
ATOM 904 O O . THR A 1 112 ? -35.590 0.600 42.164 1.00 39.53 112 THR A O 1
ATOM 907 N N . ARG A 1 113 ? -36.250 -0.744 43.831 1.00 40.12 113 ARG A N 1
ATOM 908 C CA . ARG A 1 113 ? -35.111 -1.665 43.732 1.00 40.12 113 ARG A CA 1
ATOM 909 C C . ARG A 1 113 ? -35.420 -2.664 42.613 1.00 40.12 113 ARG A C 1
ATOM 911 O O . ARG A 1 113 ? -36.526 -3.170 42.578 1.00 40.12 113 ARG A O 1
ATOM 918 N N . ALA A 1 114 ? -34.493 -2.930 41.705 1.00 36.00 114 ALA A N 1
ATOM 919 C CA . ALA A 1 114 ? -34.550 -4.110 40.848 1.00 36.00 114 ALA A CA 1
ATOM 920 C C . ALA A 1 114 ? -33.285 -4.905 41.129 1.00 36.00 114 ALA A C 1
ATOM 922 O O . ALA A 1 114 ? -32.175 -4.436 40.879 1.00 36.00 114 ALA A O 1
ATOM 923 N N . LEU A 1 115 ? -33.458 -6.060 41.760 1.00 34.22 115 LEU A N 1
ATOM 924 C CA . LEU A 1 115 ? -32.396 -7.043 41.915 1.00 34.22 115 LEU A CA 1
ATOM 925 C C . LEU A 1 115 ? -32.335 -7.845 40.625 1.00 34.22 115 LEU A C 1
ATOM 927 O O . LEU A 1 115 ? -33.373 -8.219 40.095 1.00 34.22 115 LEU A O 1
ATOM 931 N N . THR A 1 116 ? -31.140 -8.082 40.101 1.00 37.66 116 THR A N 1
ATOM 932 C CA . THR A 1 116 ? -30.955 -8.924 38.922 1.00 37.66 116 THR A CA 1
ATOM 933 C C . THR A 1 116 ? -29.985 -10.040 39.271 1.00 37.66 116 THR A C 1
ATOM 935 O O . THR A 1 116 ? -28.840 -9.761 39.628 1.00 37.66 116 THR A O 1
ATOM 938 N N . SER A 1 117 ? -30.437 -11.291 39.195 1.00 32.53 117 SER A N 1
ATOM 939 C CA . SER A 1 117 ? -29.612 -12.484 39.391 1.00 32.53 117 SER A CA 1
ATOM 940 C C . SER A 1 117 ? -29.422 -13.188 38.055 1.00 32.53 117 SER A C 1
ATOM 942 O O . SER A 1 117 ? -30.382 -13.463 37.335 1.00 32.53 117 SER A O 1
ATOM 944 N N . SER A 1 118 ? -28.170 -13.475 37.704 1.00 30.45 118 SER A N 1
ATOM 945 C CA . SER A 1 118 ? -27.832 -14.202 36.487 1.00 30.45 118 SER A CA 1
ATOM 946 C C . SER A 1 118 ? -27.953 -15.711 36.711 1.00 30.45 118 SER A C 1
ATOM 948 O O . SER A 1 118 ? -26.950 -16.384 36.953 1.00 30.45 118 SER A O 1
ATOM 950 N N . ARG A 1 119 ? -29.158 -16.268 36.594 1.00 30.12 119 ARG A N 1
ATOM 951 C CA . ARG A 1 119 ? -29.366 -17.671 36.197 1.00 30.12 119 ARG A CA 1
ATOM 952 C C . ARG A 1 119 ? -30.759 -17.790 35.589 1.00 30.12 119 ARG A C 1
ATOM 954 O O . ARG A 1 119 ? -31.742 -17.430 36.217 1.00 30.12 119 ARG A O 1
ATOM 961 N N . GLY A 1 120 ? -30.787 -18.157 34.309 1.00 34.78 120 GLY A N 1
ATOM 962 C CA . GLY A 1 120 ? -31.932 -17.948 33.431 1.00 34.78 120 GLY A CA 1
ATOM 963 C C . GLY A 1 120 ? -33.206 -18.677 33.840 1.00 34.78 120 GLY A C 1
ATOM 964 O O . GLY A 1 120 ? -33.140 -19.716 34.480 1.00 34.78 120 GLY A O 1
ATOM 965 N N . VAL A 1 121 ? -34.334 -18.118 33.397 1.00 25.52 121 VAL A N 1
ATOM 966 C CA . VAL A 1 121 ? -35.474 -18.784 32.748 1.00 25.52 121 VAL A CA 1
ATOM 967 C C . VAL A 1 121 ? -36.389 -17.674 32.199 1.00 25.52 121 VAL A C 1
ATOM 969 O O . VAL A 1 121 ? -36.702 -16.700 32.879 1.00 25.52 121 VAL A O 1
ATOM 972 N N . LEU A 1 122 ? -36.750 -17.819 30.924 1.00 31.83 122 LEU A N 1
ATOM 973 C CA . LEU A 1 122 ? -37.837 -17.131 30.225 1.00 31.83 122 LEU A CA 1
ATOM 974 C C . LEU A 1 122 ? -39.182 -17.428 30.902 1.00 31.83 122 LEU A C 1
ATOM 976 O O . LEU A 1 122 ? -39.478 -18.598 31.096 1.00 31.83 122 LEU A O 1
ATOM 980 N N . GLN A 1 123 ? -40.055 -16.434 31.082 1.00 24.45 123 GLN A N 1
ATOM 981 C CA . GLN A 1 123 ? -41.489 -16.636 30.834 1.00 24.45 123 GLN A CA 1
ATOM 982 C C . GLN A 1 123 ? -42.180 -15.281 30.621 1.00 24.45 123 GLN A C 1
ATOM 984 O O . GLN A 1 123 ? -42.193 -14.418 31.496 1.00 24.45 123 GLN A O 1
ATOM 989 N N . GLN A 1 124 ? -42.763 -15.112 29.431 1.00 33.47 124 GLN A N 1
ATOM 990 C CA . GLN A 1 124 ? -43.801 -14.123 29.151 1.00 33.47 124 GLN A CA 1
ATOM 991 C C . GLN A 1 124 ? -44.897 -14.193 30.215 1.00 33.47 124 GLN A C 1
ATOM 993 O O . GLN A 1 124 ? -45.303 -15.294 30.566 1.00 33.47 124 GLN A O 1
ATOM 998 N N . LEU A 1 125 ? -45.441 -13.044 30.616 1.00 22.22 125 LEU A N 1
ATOM 999 C CA . LEU A 1 125 ? -46.850 -12.872 30.983 1.00 22.22 125 LEU A CA 1
ATOM 1000 C C . LEU A 1 125 ? -47.127 -11.370 31.087 1.00 22.22 125 LEU A C 1
ATOM 1002 O O . LEU A 1 125 ? -46.764 -10.711 32.056 1.00 22.22 125 LEU A O 1
ATOM 1006 N N . ALA A 1 126 ? -47.763 -10.823 30.054 1.00 27.41 126 ALA A N 1
ATOM 1007 C CA . ALA A 1 126 ? -48.485 -9.569 30.169 1.00 27.41 126 ALA A CA 1
ATOM 1008 C C . ALA A 1 126 ? -49.891 -9.886 30.695 1.00 27.41 126 ALA A C 1
ATOM 1010 O O . ALA A 1 126 ? -50.602 -10.665 30.058 1.00 27.41 126 ALA A O 1
ATOM 1011 N N . PRO A 1 127 ? -50.337 -9.245 31.785 1.00 23.56 127 PRO A N 1
ATOM 1012 C CA . PRO A 1 127 ? -51.741 -8.938 31.940 1.00 23.56 127 PRO A CA 1
ATOM 1013 C C . PRO A 1 127 ? -51.948 -7.425 31.875 1.00 23.56 127 PRO A C 1
ATOM 1015 O O . PRO A 1 127 ? -51.264 -6.625 32.511 1.00 23.56 127 PRO A O 1
ATOM 1018 N N . SER A 1 128 ? -52.930 -7.062 31.057 1.00 31.11 128 SER A N 1
ATOM 1019 C CA . SER A 1 128 ? -53.590 -5.762 30.997 1.00 31.11 128 SER A CA 1
ATOM 1020 C C . SER A 1 128 ? -53.914 -5.210 32.385 1.00 31.11 128 SER A C 1
ATOM 1022 O O . SER A 1 128 ? -54.315 -6.007 33.224 1.00 31.11 128 SER A O 1
ATOM 1024 N N . VAL A 1 129 ? -53.906 -3.883 32.576 1.00 26.17 129 VAL A N 1
ATOM 1025 C CA . VAL A 1 129 ? -55.010 -3.147 33.235 1.00 26.17 129 VAL A CA 1
ATOM 1026 C C . VAL A 1 129 ? -54.841 -1.618 33.113 1.00 26.17 129 VAL A C 1
ATOM 1028 O O . VAL A 1 129 ? -53.801 -1.040 33.403 1.00 26.17 129 VAL A O 1
ATOM 1031 N N . GLN A 1 130 ? -55.940 -1.035 32.631 1.00 24.72 130 GLN A N 1
ATOM 1032 C CA . GLN A 1 130 ? -56.632 0.238 32.882 1.00 24.72 130 GLN A CA 1
ATOM 1033 C C . GLN A 1 130 ? -55.946 1.515 33.431 1.00 24.72 130 GLN A C 1
ATOM 1035 O O . GLN A 1 130 ? -55.038 1.536 34.257 1.00 24.72 130 GLN A O 1
ATOM 1040 N N . LYS A 1 131 ? -56.545 2.605 32.919 1.00 30.42 131 LYS A N 1
ATOM 1041 C CA . LYS A 1 131 ? -56.340 4.057 33.042 1.00 30.42 131 LYS A CA 1
ATOM 1042 C C . LYS A 1 131 ? -55.990 4.611 34.429 1.00 30.42 131 LYS A C 1
ATOM 1044 O O . LYS A 1 131 ? -56.578 4.228 35.431 1.00 30.42 131 LYS A O 1
ATOM 1049 N N . GLY A 1 132 ? -55.199 5.691 34.409 1.00 32.12 132 GLY A N 1
ATOM 1050 C CA . GLY A 1 132 ? -55.392 6.827 35.322 1.00 32.12 132 GLY A CA 1
ATOM 1051 C C . GLY A 1 132 ? -54.109 7.476 35.826 1.00 32.12 132 GLY A C 1
ATOM 1052 O O . GLY A 1 132 ? -53.714 8.523 35.334 1.00 32.12 132 GLY A O 1
ATOM 1053 N N . GLU A 1 133 ? -53.429 6.832 36.772 1.00 33.12 133 GLU A N 1
ATOM 1054 C CA . GLU A 1 133 ? -52.217 7.347 37.447 1.00 33.12 133 GLU A CA 1
ATOM 1055 C C . GLU A 1 133 ? -50.958 6.495 37.183 1.00 33.12 133 GLU A C 1
ATOM 1057 O O . GLU A 1 133 ? -49.854 6.798 37.643 1.00 33.12 133 GLU A O 1
ATOM 1062 N N . ASN A 1 134 ? -51.114 5.410 36.420 1.00 31.73 134 ASN A N 1
ATOM 1063 C CA . ASN A 1 134 ? -50.126 4.341 36.267 1.00 31.73 134 ASN A CA 1
ATOM 1064 C C . ASN A 1 134 ? -49.118 4.560 35.124 1.00 31.73 134 ASN A C 1
ATOM 1066 O O . ASN A 1 134 ? -48.090 3.893 35.089 1.00 31.73 134 ASN A O 1
ATOM 1070 N N . VAL A 1 135 ? -49.341 5.517 34.219 1.00 35.31 135 VAL A N 1
ATOM 1071 C CA . VAL A 1 135 ? -48.538 5.660 32.984 1.00 35.31 135 VAL A CA 1
ATOM 1072 C C . VAL A 1 135 ? -47.098 6.119 33.267 1.00 35.31 135 VAL A C 1
ATOM 1074 O O . VAL A 1 135 ? -46.147 5.527 32.760 1.00 35.31 135 VAL A O 1
ATOM 1077 N N . HIS A 1 136 ? -46.900 7.103 34.152 1.00 36.94 136 HIS A N 1
ATOM 1078 C CA . HIS A 1 136 ? -45.553 7.567 34.524 1.00 36.94 136 HIS A CA 1
ATOM 1079 C C . HIS A 1 136 ? -44.787 6.546 35.381 1.00 36.94 136 HIS A C 1
ATOM 1081 O O . HIS A 1 136 ? -43.561 6.449 35.292 1.00 36.94 136 HIS A O 1
ATOM 1087 N N . LYS A 1 137 ? -45.514 5.777 36.207 1.00 41.50 137 LYS A N 1
ATOM 1088 C CA . LYS A 1 137 ? -44.954 4.715 37.055 1.00 41.50 137 LYS A CA 1
ATOM 1089 C C . LYS A 1 137 ? -44.507 3.525 36.205 1.00 41.50 137 LYS A C 1
ATOM 1091 O O . LYS A 1 137 ? -43.375 3.080 36.359 1.00 41.50 137 LYS A O 1
ATOM 1096 N N . HIS A 1 138 ? -45.341 3.087 35.260 1.00 39.19 138 HIS A N 1
ATOM 1097 C CA . HIS A 1 138 ? -44.990 2.030 34.315 1.00 39.19 138 HIS A CA 1
ATOM 1098 C C . HIS A 1 138 ? -43.835 2.429 33.400 1.00 39.19 138 HIS A C 1
ATOM 1100 O O . HIS A 1 138 ? -43.032 1.567 33.101 1.00 39.19 138 HIS A O 1
ATOM 1106 N N . SER A 1 139 ? -43.679 3.699 33.008 1.00 45.41 139 SER A N 1
ATOM 1107 C CA . SER A 1 139 ? -42.557 4.118 32.150 1.00 45.41 139 SER A CA 1
ATOM 1108 C C . SER A 1 139 ? -41.185 3.992 32.828 1.00 45.41 139 SER A C 1
ATOM 1110 O O . SER A 1 139 ? -40.266 3.467 32.211 1.00 45.41 139 SER A O 1
ATOM 1112 N N . ARG A 1 140 ? -41.033 4.425 34.090 1.00 48.69 140 ARG A N 1
ATOM 1113 C CA . ARG A 1 140 ? -39.753 4.302 34.825 1.00 48.69 140 ARG A CA 1
ATOM 1114 C C . ARG A 1 140 ? -39.489 2.882 35.314 1.00 48.69 140 ARG A C 1
ATOM 1116 O O . ARG A 1 140 ? -38.347 2.447 35.376 1.00 48.69 140 ARG A O 1
ATOM 1123 N N . LEU A 1 141 ? -40.544 2.151 35.669 1.00 48.53 141 LEU A N 1
ATOM 1124 C CA . LEU A 1 141 ? -40.418 0.746 36.042 1.00 48.53 141 LEU A CA 1
ATOM 1125 C C . LEU A 1 141 ? -40.154 -0.117 34.799 1.00 48.53 141 LEU A C 1
ATOM 1127 O O . LEU A 1 141 ? -39.378 -1.052 34.889 1.00 48.53 141 LEU A O 1
ATOM 1131 N N . ALA A 1 142 ? -40.684 0.250 33.627 1.00 50.03 142 ALA A N 1
ATOM 1132 C CA . ALA A 1 142 ? -40.316 -0.335 32.339 1.00 50.03 142 ALA A CA 1
ATOM 1133 C C . ALA A 1 142 ? -38.873 -0.007 31.942 1.00 50.03 142 ALA A C 1
ATOM 1135 O O . ALA A 1 142 ? -38.216 -0.881 31.407 1.00 50.03 142 ALA A O 1
ATOM 1136 N N . GLU A 1 143 ? -38.352 1.186 32.242 1.00 52.50 143 GLU A N 1
ATOM 1137 C CA . GLU A 1 143 ? -36.928 1.521 32.053 1.00 52.50 143 GLU A CA 1
ATOM 1138 C C . GLU A 1 143 ? -36.020 0.635 32.930 1.00 52.50 143 GLU A C 1
ATOM 1140 O O . GLU A 1 143 ? -35.019 0.091 32.467 1.00 52.50 143 GLU A O 1
ATOM 1145 N N . VAL A 1 144 ? -36.417 0.398 34.185 1.00 55.28 144 VAL A N 1
ATOM 1146 C CA . VAL A 1 144 ? -35.716 -0.510 35.110 1.00 55.28 144 VAL A CA 1
ATOM 1147 C C . VAL A 1 144 ? -35.899 -1.992 34.730 1.00 55.28 144 VAL A C 1
ATOM 1149 O O . VAL A 1 144 ? -34.973 -2.783 34.882 1.00 55.28 144 VAL A O 1
ATOM 1152 N N . LEU A 1 145 ? -37.060 -2.387 34.201 1.00 49.56 145 LEU A N 1
ATOM 1153 C CA . LEU A 1 145 ? -37.318 -3.743 33.699 1.00 49.56 145 LEU A CA 1
ATOM 1154 C C . LEU A 1 145 ? -36.622 -4.007 32.354 1.00 49.56 145 LEU A C 1
ATOM 1156 O O . LEU A 1 145 ? -36.150 -5.119 32.142 1.00 49.56 145 LEU A O 1
ATOM 1160 N N . GLN A 1 146 ? -36.487 -2.997 31.486 1.00 49.12 146 GLN A N 1
ATOM 1161 C CA . GLN A 1 146 ? -35.662 -3.044 30.270 1.00 49.12 146 GLN A CA 1
ATOM 1162 C C . GLN A 1 146 ? -34.184 -3.235 30.619 1.00 49.12 146 GLN A C 1
ATOM 1164 O O . GLN A 1 146 ? -33.480 -3.974 29.931 1.00 49.12 146 GLN A O 1
ATOM 1169 N N . LEU A 1 147 ? -33.728 -2.651 31.735 1.00 53.81 147 LEU A N 1
ATOM 1170 C CA . LEU A 1 147 ? -32.412 -2.947 32.304 1.00 53.81 147 LEU A CA 1
ATOM 1171 C C . LEU A 1 147 ? -32.259 -4.451 32.608 1.00 53.81 147 LEU A C 1
ATOM 1173 O O . LEU A 1 147 ? -31.206 -5.021 32.342 1.00 53.81 147 LEU A O 1
ATOM 1177 N N . GLY A 1 148 ? -33.314 -5.095 33.121 1.00 48.78 148 GLY A N 1
ATOM 1178 C CA . GLY A 1 148 ? -33.338 -6.523 33.450 1.00 48.78 148 GLY A CA 1
ATOM 1179 C C . GLY A 1 148 ? -33.448 -7.467 32.245 1.00 48.78 148 GLY A C 1
ATOM 1180 O O . GLY A 1 148 ? -32.892 -8.563 32.299 1.00 48.78 148 GLY A O 1
ATOM 1181 N N . SER A 1 149 ? -34.135 -7.071 31.165 1.00 44.75 149 SER A N 1
ATOM 1182 C CA . SER A 1 149 ? -34.334 -7.927 29.983 1.00 44.75 149 SER A CA 1
ATOM 1183 C C . SER A 1 149 ? -33.188 -7.872 28.977 1.00 44.75 149 SER A C 1
ATOM 1185 O O . SER A 1 149 ? -32.912 -8.890 28.347 1.00 44.75 149 SER A O 1
ATOM 1187 N N . ASP A 1 150 ? -32.509 -6.727 28.835 1.00 46.88 150 ASP A N 1
ATOM 1188 C CA . ASP A 1 150 ? -31.455 -6.589 27.828 1.00 46.88 150 ASP A CA 1
ATOM 1189 C C . ASP A 1 150 ? -30.038 -6.824 28.365 1.00 46.88 150 ASP A C 1
ATOM 1191 O O . ASP A 1 150 ? -29.216 -7.294 27.585 1.00 46.88 150 ASP A O 1
ATOM 1195 N N . ILE A 1 151 ? -29.694 -6.565 29.641 1.00 48.66 151 ILE A N 1
ATOM 1196 C CA . ILE A 1 151 ? -28.315 -6.764 30.132 1.00 48.66 151 ILE A CA 1
ATOM 1197 C C . ILE A 1 151 ? -28.218 -7.029 31.647 1.00 48.66 151 ILE A C 1
ATOM 1199 O O . ILE A 1 151 ? -28.368 -6.128 32.466 1.00 48.66 151 ILE A O 1
ATOM 1203 N N . LEU A 1 152 ? -27.650 -8.182 31.996 1.00 48.31 152 LEU A N 1
ATOM 1204 C CA . LEU A 1 152 ? -26.620 -8.238 33.035 1.00 48.31 152 LEU A CA 1
ATOM 1205 C C . LEU A 1 152 ? -25.302 -8.638 32.366 1.00 48.31 152 LEU A C 1
ATOM 1207 O O . LEU A 1 152 ? -25.222 -9.751 31.839 1.00 48.31 152 LEU A O 1
ATOM 1211 N N . PRO A 1 153 ? -24.255 -7.792 32.348 1.00 50.94 153 PRO A N 1
ATOM 1212 C CA . PRO A 1 153 ? -22.952 -8.271 31.925 1.00 50.94 153 PRO A CA 1
ATOM 1213 C C . PRO A 1 153 ? -22.513 -9.266 33.004 1.00 50.94 153 PRO A C 1
ATOM 1215 O O . PRO A 1 153 ? -22.480 -8.913 34.183 1.00 50.94 153 PRO A O 1
ATOM 1218 N N . GLN A 1 154 ? -22.212 -10.516 32.648 1.00 50.00 154 GLN A N 1
ATOM 1219 C CA . GLN A 1 154 ? -21.585 -11.408 33.623 1.00 50.00 154 GLN A CA 1
ATOM 1220 C C . GLN A 1 154 ? -20.298 -10.740 34.116 1.00 50.00 154 GLN A C 1
ATOM 1222 O O . GLN A 1 154 ? -19.564 -10.153 33.320 1.00 50.00 154 GLN A O 1
ATOM 1227 N N . TYR A 1 155 ? -20.028 -10.812 35.424 1.00 49.03 155 TYR A N 1
ATOM 1228 C CA . TYR A 1 155 ? -18.743 -10.413 35.998 1.00 49.03 155 TYR A CA 1
ATOM 1229 C C . TYR A 1 155 ? -17.675 -11.397 35.504 1.00 49.03 155 TYR A C 1
ATOM 1231 O O . TYR A 1 155 ? -17.288 -12.349 36.176 1.00 49.03 155 TYR A O 1
ATOM 1239 N N . LYS A 1 156 ? -17.274 -11.218 34.253 1.00 45.34 156 LYS A N 1
ATOM 1240 C CA . LYS A 1 156 ? -16.317 -12.036 33.535 1.00 45.34 156 LYS A CA 1
ATOM 1241 C C . LYS A 1 156 ? -15.435 -11.082 32.755 1.00 45.34 156 LYS A C 1
ATOM 1243 O O . LYS A 1 156 ? -15.905 -10.107 32.175 1.00 45.34 156 LYS A O 1
ATOM 1248 N N . GLN A 1 157 ? -14.138 -11.347 32.782 1.00 43.19 157 GLN A N 1
ATOM 1249 C CA . GLN A 1 157 ? -13.196 -10.660 31.914 1.00 43.19 157 GLN A CA 1
ATOM 1250 C C . GLN A 1 157 ? -13.493 -11.105 30.480 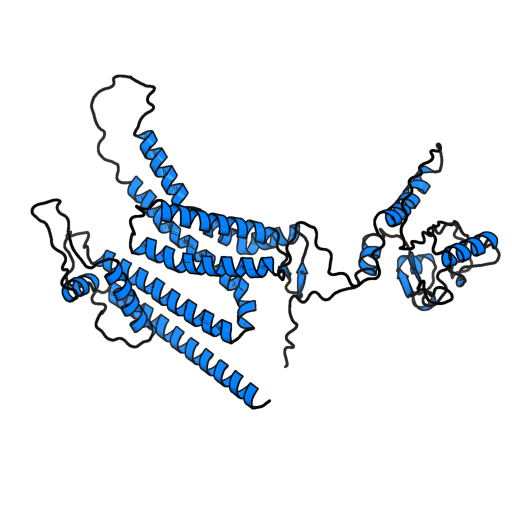1.00 43.19 157 GLN A C 1
ATOM 1252 O O . GLN A 1 157 ? -13.092 -12.187 30.058 1.00 43.19 157 GLN A O 1
ATOM 1257 N N . GLU A 1 158 ? -14.279 -10.311 29.762 1.00 50.25 158 GLU A N 1
ATOM 1258 C CA . GLU A 1 158 ? -14.602 -10.550 28.360 1.00 50.25 158 GLU A CA 1
ATOM 1259 C C . GLU A 1 158 ? -13.699 -9.675 27.491 1.00 50.25 158 GLU A C 1
ATOM 1261 O O . GLU A 1 158 ? -13.401 -8.528 27.832 1.00 50.25 158 GLU A O 1
ATOM 1266 N N . ALA A 1 159 ? -13.247 -10.215 26.357 1.00 53.28 159 ALA A N 1
ATOM 1267 C CA . ALA A 1 159 ? -12.631 -9.381 25.335 1.00 53.28 159 ALA A CA 1
ATOM 1268 C C . ALA A 1 159 ? -13.649 -8.299 24.918 1.00 53.28 159 ALA A C 1
ATOM 1270 O O . ALA A 1 159 ? -14.841 -8.611 24.805 1.00 53.28 159 ALA A O 1
ATOM 1271 N N . PRO A 1 160 ? -13.226 -7.037 24.726 1.00 57.59 160 PRO A N 1
ATOM 1272 C CA . PRO A 1 160 ? -14.148 -5.947 24.440 1.00 57.59 160 PRO A CA 1
ATOM 1273 C C . PRO A 1 160 ? -15.013 -6.283 23.226 1.00 57.59 160 PRO A C 1
ATOM 1275 O O . PRO A 1 160 ? -14.510 -6.613 22.149 1.00 57.59 160 PRO A O 1
ATOM 1278 N N . LYS A 1 161 ? -16.333 -6.229 23.426 1.00 56.12 161 LYS A N 1
ATOM 1279 C CA . LYS A 1 161 ? -17.325 -6.537 22.395 1.00 56.12 161 LYS A CA 1
ATOM 1280 C C . LYS A 1 161 ? -17.243 -5.468 21.313 1.00 56.12 161 LYS A C 1
ATOM 1282 O O . LYS A 1 161 ? -17.685 -4.340 21.512 1.00 56.12 161 LYS A O 1
ATOM 1287 N N . THR A 1 162 ? -16.660 -5.826 20.178 1.00 60.88 162 THR A N 1
ATOM 1288 C CA . THR A 1 162 ? -16.732 -5.020 18.961 1.00 60.88 162 THR A CA 1
ATOM 1289 C C . THR A 1 162 ? -18.043 -5.330 18.235 1.00 60.88 162 THR A C 1
ATOM 1291 O O . THR A 1 162 ? -18.545 -6.454 18.317 1.00 60.88 162 THR A O 1
ATOM 1294 N N . PRO A 1 163 ? -18.660 -4.343 17.570 1.00 64.50 163 PRO A N 1
ATOM 1295 C CA . PRO A 1 163 ? -19.861 -4.586 16.779 1.00 64.50 163 PRO A CA 1
ATOM 1296 C C . PRO A 1 163 ? -19.558 -5.570 15.629 1.00 64.50 163 PRO A C 1
ATOM 1298 O O . PRO A 1 163 ? -18.439 -5.574 15.114 1.00 64.50 163 PRO A O 1
ATOM 1301 N N . PRO A 1 164 ? -20.546 -6.369 15.176 1.00 61.84 164 PRO A N 1
ATOM 1302 C CA . PRO A 1 164 ? -20.346 -7.527 14.287 1.00 61.84 164 PRO A CA 1
ATOM 1303 C C . PRO A 1 164 ? -19.783 -7.206 12.889 1.00 61.84 164 PRO A C 1
ATOM 1305 O O . PRO A 1 164 ? -19.451 -8.120 12.141 1.00 61.84 164 PRO A O 1
ATOM 1308 N N . HIS A 1 165 ? -19.650 -5.927 12.532 1.00 74.69 165 HIS A N 1
ATOM 1309 C CA . HIS A 1 165 ? -19.130 -5.468 11.240 1.00 74.69 165 HIS A CA 1
ATOM 1310 C C . HIS A 1 165 ? -17.766 -4.768 11.333 1.00 74.69 165 HIS A C 1
ATOM 1312 O O . HIS A 1 165 ? -17.357 -4.118 10.375 1.00 74.69 165 HIS A O 1
ATOM 1318 N N . ILE A 1 166 ? -17.067 -4.860 12.471 1.00 80.88 166 ILE A N 1
ATOM 1319 C CA . ILE A 1 166 ? -15.751 -4.235 12.652 1.00 80.88 166 ILE A CA 1
ATOM 1320 C C . ILE A 1 166 ? -14.687 -5.301 12.881 1.00 80.88 166 ILE A C 1
ATOM 1322 O O . ILE A 1 166 ? -14.773 -6.114 13.798 1.00 80.88 166 ILE A O 1
ATOM 1326 N N . ILE A 1 167 ? -13.656 -5.269 12.041 1.00 84.31 167 ILE A N 1
ATOM 1327 C CA . ILE A 1 167 ? -12.527 -6.192 12.099 1.00 84.31 167 ILE A CA 1
ATOM 1328 C C . ILE A 1 167 ? -11.451 -5.587 12.999 1.00 84.31 167 ILE A C 1
ATOM 1330 O O . ILE A 1 167 ? -11.041 -4.435 12.840 1.00 84.31 167 ILE A O 1
ATOM 1334 N N . LEU A 1 168 ? -10.959 -6.382 13.942 1.00 82.06 168 LEU A N 1
ATOM 1335 C CA . LEU A 1 168 ? -9.861 -5.972 14.810 1.00 82.06 168 LEU A CA 1
ATOM 1336 C C . LEU A 1 168 ? -8.538 -5.965 14.041 1.00 82.06 168 LEU A C 1
ATOM 1338 O O . LEU A 1 168 ? -8.229 -6.901 13.304 1.00 82.06 168 LEU A O 1
ATOM 1342 N N . HIS A 1 169 ? -7.731 -4.928 14.258 1.00 80.50 169 HIS A N 1
ATOM 1343 C CA . HIS A 1 169 ? -6.440 -4.753 13.582 1.00 80.50 169 HIS A CA 1
ATOM 1344 C C . HIS A 1 169 ? -5.429 -5.868 13.889 1.00 80.50 169 HIS A C 1
ATOM 1346 O O . HIS A 1 169 ? -4.566 -6.142 13.065 1.00 80.50 169 HIS A O 1
ATOM 1352 N N . TYR A 1 170 ? -5.555 -6.520 15.048 1.00 80.25 170 TYR A N 1
ATOM 1353 C CA . TYR A 1 170 ? -4.703 -7.631 15.486 1.00 80.25 170 TYR A CA 1
ATOM 1354 C C . TYR A 1 170 ? -5.294 -9.017 15.183 1.00 80.25 170 TYR A C 1
ATOM 1356 O O . TYR A 1 170 ? -4.763 -10.033 15.631 1.00 80.25 170 TYR A O 1
ATOM 1364 N N . CYS A 1 171 ? -6.413 -9.091 14.458 1.00 83.06 171 CYS A N 1
ATOM 1365 C CA . CYS A 1 171 ? -6.997 -10.370 14.069 1.00 83.06 171 CYS A CA 1
ATOM 1366 C C . CYS A 1 171 ? -6.056 -11.126 13.118 1.00 83.06 171 CYS A C 1
ATOM 1368 O O . CYS A 1 171 ? -5.503 -10.529 12.196 1.00 83.06 171 CYS A O 1
ATOM 1370 N N . VAL A 1 172 ? -5.943 -12.451 13.282 1.00 84.00 172 VAL A N 1
ATOM 1371 C CA . VAL A 1 172 ? -5.135 -13.320 12.401 1.00 84.00 172 VAL A CA 1
ATOM 1372 C C . VAL A 1 172 ? -5.521 -13.125 10.934 1.00 84.00 172 VAL A C 1
ATOM 1374 O O . VAL A 1 172 ? -4.645 -12.955 10.093 1.00 84.00 172 VAL A O 1
ATOM 1377 N N . PHE A 1 173 ? -6.825 -13.043 10.640 1.00 89.19 173 PHE A N 1
ATOM 1378 C CA . PHE A 1 173 ? -7.324 -12.760 9.293 1.00 89.19 173 PHE A CA 1
ATOM 1379 C C . PHE A 1 173 ? -6.761 -11.450 8.728 1.00 89.19 173 PHE A C 1
ATOM 1381 O O . PHE A 1 173 ? -6.273 -11.431 7.601 1.00 89.19 173 PHE A O 1
ATOM 1388 N N . LYS A 1 174 ? -6.781 -10.365 9.517 1.00 87.94 174 LYS A N 1
ATOM 1389 C CA . LYS A 1 174 ? -6.276 -9.058 9.079 1.00 87.94 174 LYS A CA 1
ATOM 1390 C C . LYS A 1 174 ? -4.768 -9.101 8.846 1.00 87.94 174 LYS A C 1
ATOM 1392 O O . LYS A 1 174 ? -4.295 -8.582 7.841 1.00 87.94 174 LYS A O 1
ATOM 1397 N N . THR A 1 175 ? -4.026 -9.768 9.725 1.00 86.62 175 THR A N 1
ATOM 1398 C CA . THR A 1 175 ? -2.579 -9.945 9.570 1.00 86.62 175 THR A CA 1
ATOM 1399 C C . THR A 1 175 ? -2.240 -10.716 8.295 1.00 86.62 175 THR A C 1
ATOM 1401 O O . THR A 1 175 ? -1.384 -10.273 7.535 1.00 86.62 175 THR A O 1
ATOM 1404 N N . THR A 1 176 ? -2.921 -11.833 8.017 1.00 90.12 176 THR A N 1
ATOM 1405 C CA . THR A 1 176 ? -2.720 -12.607 6.780 1.00 90.12 176 THR A CA 1
ATOM 1406 C C . THR A 1 176 ? -3.108 -11.803 5.543 1.00 90.12 176 THR A C 1
ATOM 1408 O O . THR A 1 176 ? -2.358 -11.789 4.570 1.00 90.12 176 THR A O 1
ATOM 1411 N N . TRP A 1 177 ? -4.239 -11.095 5.589 1.00 92.12 177 TRP A N 1
ATOM 1412 C CA . TRP A 1 177 ? -4.669 -10.207 4.510 1.00 92.12 177 TRP A CA 1
ATOM 1413 C C . TRP A 1 177 ? -3.605 -9.156 4.191 1.00 92.12 177 TRP A C 1
ATOM 1415 O O . TRP A 1 177 ? -3.247 -8.949 3.037 1.00 92.12 177 TRP A O 1
ATOM 1425 N N . ASP A 1 178 ? -3.015 -8.557 5.219 1.00 89.38 178 ASP A N 1
ATOM 1426 C CA . ASP A 1 178 ? -1.974 -7.556 5.036 1.00 89.38 178 ASP A CA 1
ATOM 1427 C C . ASP A 1 178 ? -0.687 -8.106 4.418 1.00 89.38 178 ASP A C 1
ATOM 1429 O O . ASP A 1 178 ? -0.029 -7.393 3.663 1.00 89.38 178 ASP A O 1
ATOM 1433 N N . TRP A 1 179 ? -0.334 -9.363 4.696 1.00 89.31 179 TRP A N 1
ATOM 1434 C CA . TRP A 1 179 ? 0.768 -10.037 4.005 1.00 89.31 179 TRP A CA 1
ATOM 1435 C C . TRP A 1 179 ? 0.461 -10.260 2.524 1.00 89.31 179 TRP A C 1
ATOM 1437 O O . TRP A 1 179 ? 1.335 -10.046 1.685 1.00 89.31 179 TRP A O 1
ATOM 1447 N N . ILE A 1 180 ? -0.778 -10.631 2.189 1.00 92.50 180 ILE A N 1
ATOM 1448 C CA . ILE A 1 180 ? -1.221 -10.765 0.794 1.00 92.50 180 ILE A CA 1
ATOM 1449 C C . ILE A 1 180 ? -1.116 -9.412 0.084 1.00 92.50 180 ILE A C 1
ATOM 1451 O O . ILE A 1 180 ? -0.520 -9.328 -0.989 1.00 92.50 180 ILE A O 1
ATOM 1455 N N . ILE A 1 181 ? -1.623 -8.342 0.703 1.00 92.38 181 ILE A N 1
ATOM 1456 C CA . ILE A 1 181 ? -1.526 -6.986 0.155 1.00 92.38 181 ILE A CA 1
ATOM 1457 C C . ILE A 1 181 ? -0.066 -6.566 -0.008 1.00 92.38 181 ILE A C 1
ATOM 1459 O O . ILE A 1 181 ? 0.287 -6.043 -1.059 1.00 92.38 181 ILE A O 1
ATOM 1463 N N . LEU A 1 182 ? 0.805 -6.845 0.964 1.00 89.69 182 LEU A N 1
ATOM 1464 C CA . LEU A 1 182 ? 2.234 -6.551 0.852 1.00 89.69 182 LEU A CA 1
ATOM 1465 C C . LEU A 1 182 ? 2.866 -7.248 -0.365 1.00 89.69 182 LEU A C 1
ATOM 1467 O O . LEU A 1 182 ? 3.528 -6.591 -1.170 1.00 89.69 182 LEU A O 1
ATOM 1471 N N . ILE A 1 183 ? 2.616 -8.546 -0.549 1.00 90.88 183 ILE A N 1
ATOM 1472 C CA . ILE A 1 183 ? 3.126 -9.307 -1.699 1.00 90.88 183 ILE A CA 1
ATOM 1473 C C . ILE A 1 183 ? 2.592 -8.724 -3.014 1.00 90.88 183 ILE A C 1
ATOM 1475 O O . ILE A 1 183 ? 3.363 -8.512 -3.951 1.00 90.88 183 ILE A O 1
ATOM 1479 N N . LEU A 1 184 ? 1.299 -8.395 -3.076 1.00 92.44 184 LEU A N 1
ATOM 1480 C CA . LEU A 1 184 ? 0.694 -7.770 -4.253 1.00 92.44 184 LEU A CA 1
ATOM 1481 C C . LEU A 1 184 ? 1.271 -6.380 -4.536 1.00 92.44 184 LEU A C 1
ATOM 1483 O O . LEU A 1 184 ? 1.508 -6.046 -5.694 1.00 92.44 184 LEU A O 1
ATOM 1487 N N . THR A 1 185 ? 1.553 -5.571 -3.508 1.00 92.12 185 THR A N 1
ATOM 1488 C CA . THR A 1 185 ? 2.210 -4.271 -3.709 1.00 92.12 185 THR A CA 1
ATOM 1489 C C . THR A 1 185 ? 3.603 -4.439 -4.301 1.00 92.12 185 THR A C 1
ATOM 1491 O O . THR A 1 185 ? 3.940 -3.734 -5.252 1.00 92.12 185 THR A O 1
ATOM 1494 N N . PHE A 1 186 ? 4.376 -5.416 -3.822 1.00 91.62 186 PHE A N 1
ATOM 1495 C CA . PHE A 1 186 ? 5.699 -5.719 -4.363 1.00 91.62 186 PHE A CA 1
ATOM 1496 C C . PHE A 1 186 ? 5.623 -6.202 -5.819 1.00 91.62 186 PHE A C 1
ATOM 1498 O O . PHE A 1 186 ? 6.350 -5.703 -6.674 1.00 91.62 186 PHE A O 1
ATOM 1505 N N . TYR A 1 187 ? 4.671 -7.088 -6.125 1.00 92.25 187 TYR A N 1
ATOM 1506 C CA . TYR A 1 187 ? 4.374 -7.531 -7.489 1.00 92.25 187 TYR A CA 1
ATOM 1507 C C . TYR A 1 187 ? 4.074 -6.351 -8.426 1.00 92.25 187 TYR A C 1
ATOM 1509 O O . TYR A 1 187 ? 4.706 -6.217 -9.475 1.00 92.25 187 TYR A O 1
ATOM 1517 N N . THR A 1 188 ? 3.176 -5.441 -8.025 1.00 91.38 188 THR A N 1
ATOM 1518 C CA . THR A 1 188 ? 2.839 -4.264 -8.844 1.00 91.38 188 THR A CA 1
ATOM 1519 C C . THR A 1 188 ? 4.016 -3.310 -9.011 1.00 91.38 188 THR A C 1
ATOM 1521 O O . THR A 1 188 ? 4.181 -2.726 -10.077 1.00 91.38 188 THR A O 1
ATOM 1524 N N . ALA A 1 189 ? 4.865 -3.176 -7.993 1.00 92.56 189 ALA A N 1
ATOM 1525 C CA . ALA A 1 189 ? 6.015 -2.289 -8.042 1.00 92.56 189 ALA A CA 1
ATOM 1526 C C . ALA A 1 189 ? 7.142 -2.799 -8.960 1.00 92.56 189 ALA A C 1
ATOM 1528 O O . ALA A 1 189 ? 7.964 -1.992 -9.390 1.00 92.56 189 ALA A O 1
ATOM 1529 N N . ILE A 1 190 ? 7.158 -4.094 -9.293 1.00 92.44 190 ILE A N 1
ATOM 1530 C CA . ILE A 1 190 ? 8.042 -4.673 -10.316 1.00 92.44 190 ILE A CA 1
ATOM 1531 C C . ILE A 1 190 ? 7.377 -4.615 -11.698 1.00 92.44 190 ILE A C 1
ATOM 1533 O O . ILE A 1 190 ? 7.964 -4.148 -12.669 1.00 92.44 190 ILE A O 1
ATOM 1537 N N . LEU A 1 191 ? 6.129 -5.068 -11.828 1.00 89.31 191 LEU A N 1
ATOM 1538 C CA . LEU A 1 191 ? 5.523 -5.176 -13.157 1.00 89.31 191 LEU A CA 1
ATOM 1539 C C . LEU A 1 191 ? 5.143 -3.840 -13.789 1.00 89.31 191 LEU A C 1
ATOM 1541 O O . LEU A 1 191 ? 5.226 -3.715 -15.009 1.00 89.31 191 LEU A O 1
ATOM 1545 N N . VAL A 1 192 ? 4.720 -2.845 -13.005 1.00 89.12 192 VAL A N 1
ATOM 1546 C CA . VAL A 1 192 ? 4.261 -1.565 -13.564 1.00 89.12 192 VAL A CA 1
ATOM 1547 C C . VAL A 1 192 ? 5.395 -0.833 -14.295 1.00 89.12 192 VAL A C 1
ATOM 1549 O O . VAL A 1 192 ? 5.209 -0.543 -15.478 1.00 89.12 192 VAL A O 1
ATOM 1552 N N . PRO A 1 193 ? 6.574 -0.578 -13.688 1.00 91.56 193 PRO A N 1
ATOM 1553 C CA . PRO A 1 193 ? 7.691 0.052 -14.396 1.00 91.56 193 PRO A CA 1
ATOM 1554 C C . PRO A 1 193 ? 8.184 -0.787 -15.574 1.00 91.56 193 PRO A C 1
ATOM 1556 O O . PRO A 1 193 ? 8.451 -0.241 -16.641 1.00 91.56 193 PRO A O 1
ATOM 1559 N N . TYR A 1 194 ? 8.232 -2.115 -15.417 1.00 90.56 194 TYR A N 1
ATOM 1560 C CA . TYR A 1 194 ? 8.610 -3.019 -16.499 1.00 90.56 194 TYR A CA 1
ATOM 1561 C C . TYR A 1 194 ? 7.691 -2.873 -17.720 1.00 90.56 194 TYR A C 1
ATOM 1563 O O . TYR A 1 194 ? 8.170 -2.686 -18.837 1.00 90.56 194 TYR A O 1
ATOM 1571 N N . ASN A 1 195 ? 6.371 -2.903 -17.516 1.00 86.75 195 ASN A N 1
ATOM 1572 C CA . ASN A 1 195 ? 5.394 -2.792 -18.599 1.00 86.75 195 ASN A CA 1
ATOM 1573 C C . ASN A 1 195 ? 5.404 -1.407 -19.259 1.00 86.75 195 ASN A C 1
ATOM 1575 O O . ASN A 1 195 ? 5.242 -1.320 -20.478 1.00 86.75 195 ASN A O 1
ATOM 1579 N N . VAL A 1 196 ? 5.603 -0.342 -18.472 1.00 84.81 196 VAL A N 1
ATOM 1580 C CA . VAL A 1 196 ? 5.707 1.035 -18.982 1.00 84.81 196 VAL A CA 1
ATOM 1581 C C . VAL A 1 196 ? 6.961 1.196 -19.844 1.00 84.81 196 VAL A C 1
ATOM 1583 O O . VAL A 1 196 ? 6.863 1.681 -20.968 1.00 84.81 196 VAL A O 1
ATOM 1586 N N . SER A 1 197 ? 8.118 0.738 -19.362 1.00 87.00 197 SER A N 1
ATOM 1587 C CA . SER A 1 197 ? 9.389 0.896 -20.071 1.00 87.00 197 SER A CA 1
ATOM 1588 C C . SER A 1 197 ? 9.512 -0.040 -21.272 1.00 87.00 197 SER A C 1
ATOM 1590 O O . SER A 1 197 ? 9.747 0.417 -22.383 1.00 87.00 197 SER A O 1
ATOM 1592 N N . PHE A 1 198 ? 9.311 -1.350 -21.103 1.00 84.31 198 PHE A N 1
ATOM 1593 C CA . PHE A 1 198 ? 9.596 -2.348 -22.148 1.00 84.31 198 PHE A CA 1
ATOM 1594 C C . PHE A 1 198 ? 8.480 -2.506 -23.191 1.00 84.31 198 PHE A C 1
ATOM 1596 O O . PHE A 1 198 ? 8.584 -3.377 -24.075 1.00 84.31 198 PHE A O 1
ATOM 1603 N N . LYS A 1 199 ? 7.423 -1.675 -23.099 1.00 75.44 199 LYS A N 1
ATOM 1604 C CA . LYS A 1 199 ? 6.242 -1.651 -23.982 1.00 75.44 199 LYS A CA 1
ATOM 1605 C C . LYS A 1 199 ? 5.874 -3.071 -24.403 1.00 75.44 199 LYS A C 1
ATOM 1607 O O . LYS A 1 199 ? 5.867 -3.422 -25.592 1.00 75.44 199 LYS A O 1
ATOM 1612 N N . THR A 1 200 ? 5.725 -3.961 -23.422 1.00 67.31 200 THR A N 1
ATOM 1613 C CA . THR A 1 200 ? 5.317 -5.342 -23.664 1.00 67.31 200 THR A CA 1
ATOM 1614 C C . THR A 1 200 ? 3.945 -5.244 -24.300 1.00 67.31 200 THR A C 1
ATOM 1616 O O . THR A 1 200 ? 2.983 -4.875 -23.632 1.00 67.31 200 THR A O 1
ATOM 1619 N N . ARG A 1 201 ? 3.857 -5.481 -25.617 1.00 55.34 201 ARG A N 1
ATOM 1620 C CA . ARG A 1 201 ? 2.570 -5.539 -26.306 1.00 55.34 201 ARG A CA 1
ATOM 1621 C C . ARG A 1 201 ? 1.727 -6.553 -25.541 1.00 55.34 201 ARG A C 1
ATOM 1623 O O . ARG A 1 201 ? 2.065 -7.736 -25.536 1.00 55.34 201 ARG A O 1
ATOM 1630 N N . GLN A 1 202 ? 0.700 -6.068 -24.844 1.00 54.47 202 GLN A N 1
ATOM 1631 C CA . GLN A 1 202 ? -0.238 -6.844 -24.032 1.00 54.47 202 GLN A CA 1
ATOM 1632 C C . GLN A 1 202 ? -1.138 -7.695 -24.945 1.00 54.47 202 GLN A C 1
ATOM 1634 O O . GLN A 1 202 ? -2.356 -7.668 -24.853 1.00 54.47 202 GLN A O 1
ATOM 1639 N N . ASN A 1 203 ? -0.545 -8.471 -25.851 1.00 54.00 203 ASN A N 1
ATOM 1640 C CA . ASN A 1 203 ? -1.275 -9.313 -26.793 1.00 54.00 203 ASN A CA 1
ATOM 1641 C C . ASN A 1 203 ? -1.954 -10.500 -26.090 1.00 54.00 203 ASN A C 1
ATOM 1643 O O . ASN A 1 203 ? -2.737 -11.214 -26.708 1.00 54.00 203 ASN A O 1
ATOM 1647 N N . ASN A 1 204 ? -1.685 -10.701 -24.796 1.00 68.12 204 ASN A N 1
ATOM 1648 C CA . ASN A 1 204 ? -2.330 -11.725 -23.993 1.00 68.12 204 ASN A CA 1
ATOM 1649 C C . ASN A 1 204 ? -3.356 -11.065 -23.071 1.00 68.12 204 ASN A C 1
ATOM 1651 O O . ASN A 1 204 ? -2.995 -10.496 -22.040 1.00 68.12 204 ASN A O 1
ATOM 1655 N N . VAL A 1 205 ? -4.636 -11.242 -23.401 1.00 76.62 205 VAL A N 1
ATOM 1656 C CA . VAL A 1 205 ? -5.788 -10.917 -22.537 1.00 76.62 205 VAL A CA 1
ATOM 1657 C C . VAL A 1 205 ? -5.592 -11.461 -21.112 1.00 76.62 205 VAL A C 1
ATOM 1659 O O . VAL A 1 205 ? -6.016 -10.839 -20.146 1.00 76.62 205 VAL A O 1
ATOM 1662 N N . ALA A 1 206 ? -4.865 -12.573 -20.957 1.00 82.44 206 ALA A N 1
ATOM 1663 C CA . ALA A 1 206 ? -4.505 -13.142 -19.661 1.00 82.44 206 ALA A CA 1
ATOM 1664 C C . ALA A 1 206 ? -3.789 -12.153 -18.718 1.00 82.44 206 ALA A C 1
ATOM 1666 O O . ALA A 1 206 ? -4.126 -12.108 -17.539 1.00 82.44 206 ALA A O 1
ATOM 1667 N N . TRP A 1 207 ? -2.848 -11.337 -19.208 1.00 82.62 207 TRP A N 1
ATOM 1668 C CA . TRP A 1 207 ? -2.149 -10.360 -18.359 1.00 82.62 207 TRP A CA 1
ATOM 1669 C C . TRP A 1 207 ? -3.078 -9.231 -17.909 1.00 82.62 207 TRP A C 1
ATOM 1671 O O . TRP A 1 207 ? -3.050 -8.850 -16.744 1.00 82.62 207 TRP A O 1
ATOM 1681 N N . LEU A 1 208 ? -3.965 -8.771 -18.797 1.00 79.31 208 LEU A N 1
ATOM 1682 C CA . LEU A 1 208 ? -4.992 -7.783 -18.461 1.00 79.31 208 LEU A CA 1
ATOM 1683 C C . LEU A 1 208 ? -5.965 -8.312 -17.395 1.00 79.31 208 LEU A C 1
ATOM 1685 O O . LEU A 1 208 ? -6.342 -7.584 -16.477 1.00 79.31 208 LEU A O 1
ATOM 1689 N N . VAL A 1 209 ? -6.356 -9.587 -17.494 1.00 85.50 209 VAL A N 1
ATOM 1690 C CA . VAL A 1 209 ? -7.213 -10.247 -16.497 1.00 85.50 209 VAL A CA 1
ATOM 1691 C C . VAL A 1 209 ? -6.511 -10.316 -15.143 1.00 85.50 209 VAL A C 1
ATOM 1693 O O . VAL A 1 209 ? -7.126 -9.998 -14.129 1.00 85.50 209 VAL A O 1
ATOM 1696 N N . VAL A 1 210 ? -5.227 -10.683 -15.111 1.00 86.50 210 VAL A N 1
ATOM 1697 C CA . VAL A 1 210 ? -4.446 -10.717 -13.865 1.00 86.50 210 VAL A CA 1
ATOM 1698 C C . VAL A 1 210 ? -4.350 -9.325 -13.238 1.00 86.50 210 VAL A C 1
ATOM 1700 O O . VAL A 1 210 ? -4.663 -9.184 -12.056 1.00 86.50 210 VAL A O 1
ATOM 1703 N N . ASP A 1 211 ? -4.010 -8.295 -14.016 1.00 85.31 211 ASP A N 1
ATOM 1704 C CA . ASP A 1 211 ? -3.955 -6.909 -13.530 1.00 85.31 211 ASP A CA 1
ATOM 1705 C C . ASP A 1 211 ? -5.319 -6.454 -12.975 1.00 85.31 211 ASP A C 1
ATOM 1707 O O . ASP A 1 211 ? -5.392 -5.857 -11.899 1.00 85.31 211 ASP A O 1
ATOM 1711 N N . SER A 1 212 ? -6.414 -6.829 -13.644 1.00 86.12 212 SER A N 1
ATOM 1712 C CA . SER A 1 212 ? -7.781 -6.530 -13.194 1.00 86.12 212 SER A CA 1
ATOM 1713 C C . SER A 1 212 ? -8.129 -7.228 -11.873 1.00 86.12 212 SER A C 1
ATOM 1715 O O . SER A 1 212 ? -8.730 -6.616 -10.992 1.00 86.12 212 SER A O 1
ATOM 1717 N N . ILE A 1 213 ? -7.730 -8.493 -11.692 1.00 90.38 213 ILE A N 1
ATOM 1718 C CA . ILE A 1 213 ? -7.930 -9.229 -10.431 1.00 90.38 213 ILE A CA 1
ATOM 1719 C C . ILE A 1 213 ? -7.172 -8.546 -9.291 1.00 90.38 213 ILE A C 1
ATOM 1721 O O . ILE A 1 213 ? -7.718 -8.371 -8.200 1.00 90.38 213 ILE A O 1
ATOM 1725 N N . VAL A 1 214 ? -5.926 -8.138 -9.538 1.00 91.38 214 VAL A N 1
ATOM 1726 C CA . VAL A 1 214 ? -5.112 -7.430 -8.545 1.00 91.38 214 VAL A CA 1
ATOM 1727 C C . VAL A 1 214 ? -5.780 -6.112 -8.142 1.00 91.38 214 VAL A C 1
ATOM 1729 O O . VAL A 1 214 ? -5.880 -5.825 -6.949 1.00 91.38 214 VAL A O 1
ATOM 1732 N N . ASP A 1 215 ? -6.302 -5.347 -9.102 1.00 90.19 215 ASP A N 1
ATOM 1733 C CA . ASP A 1 215 ? -7.023 -4.097 -8.836 1.00 90.19 215 ASP A CA 1
ATOM 1734 C C . ASP A 1 215 ? -8.300 -4.326 -7.999 1.00 90.19 215 ASP A C 1
ATOM 1736 O O . ASP A 1 215 ? -8.554 -3.578 -7.050 1.00 90.19 215 ASP A O 1
ATOM 1740 N N . VAL A 1 216 ? -9.049 -5.410 -8.250 1.00 91.62 216 VAL A N 1
ATOM 1741 C CA . VAL A 1 216 ? -10.207 -5.806 -7.422 1.00 91.62 216 VAL A CA 1
ATOM 1742 C C . VAL A 1 216 ? -9.789 -6.136 -5.986 1.00 91.62 216 VAL A C 1
ATOM 1744 O O . VAL A 1 216 ? -10.456 -5.705 -5.046 1.00 91.62 216 VAL A O 1
ATOM 1747 N N . ILE A 1 217 ? -8.676 -6.848 -5.781 1.00 93.31 217 ILE A N 1
ATOM 1748 C CA . ILE A 1 217 ? -8.175 -7.151 -4.428 1.00 93.31 217 ILE A CA 1
ATOM 1749 C C . ILE A 1 217 ? -7.824 -5.857 -3.677 1.00 93.31 217 ILE A C 1
ATOM 1751 O O . ILE A 1 217 ? -8.162 -5.717 -2.499 1.00 93.31 217 ILE A O 1
ATOM 1755 N N . PHE A 1 218 ? -7.214 -4.877 -4.350 1.00 93.25 218 PHE A N 1
ATOM 1756 C CA . PHE A 1 218 ? -6.942 -3.567 -3.749 1.00 93.25 218 PHE A CA 1
ATOM 1757 C C . PHE A 1 218 ? -8.216 -2.769 -3.447 1.00 93.25 218 PHE A C 1
ATOM 1759 O O . PHE A 1 218 ? -8.264 -2.068 -2.436 1.00 93.25 218 PHE A O 1
ATOM 1766 N N . LEU A 1 219 ? -9.260 -2.891 -4.269 1.00 91.88 219 LEU A N 1
ATOM 1767 C CA . LEU A 1 219 ? -10.558 -2.280 -3.983 1.00 91.88 219 LEU A CA 1
ATOM 1768 C C . LEU A 1 219 ? -11.202 -2.900 -2.732 1.00 91.88 219 LEU A C 1
ATOM 1770 O O . LEU A 1 219 ? -11.704 -2.178 -1.869 1.00 91.88 219 LEU A O 1
ATOM 1774 N N . VAL A 1 220 ? -11.128 -4.228 -2.590 1.00 93.12 220 VAL A N 1
ATOM 1775 C CA . VAL A 1 220 ? -11.574 -4.932 -1.377 1.00 93.12 220 VAL A CA 1
ATOM 1776 C C . VAL A 1 220 ? -10.772 -4.473 -0.155 1.00 93.12 220 VAL A C 1
ATOM 1778 O O . VAL A 1 220 ? -11.362 -4.255 0.901 1.00 93.12 220 VAL A O 1
ATOM 1781 N N . ASP A 1 221 ? -9.463 -4.237 -0.288 1.00 93.12 221 ASP A N 1
ATOM 1782 C CA . ASP A 1 221 ? -8.640 -3.694 0.801 1.00 93.12 221 ASP A CA 1
ATOM 1783 C C . ASP A 1 221 ? -9.114 -2.311 1.272 1.00 93.12 221 ASP A C 1
ATOM 1785 O O . ASP A 1 221 ? -9.174 -2.055 2.473 1.00 93.12 221 ASP A O 1
ATOM 1789 N N . ILE A 1 222 ? -9.517 -1.424 0.355 1.00 92.06 222 ILE A N 1
ATOM 1790 C CA . ILE A 1 222 ? -10.098 -0.119 0.714 1.00 92.06 222 ILE A CA 1
ATOM 1791 C C . ILE A 1 222 ? -11.369 -0.313 1.545 1.00 92.06 222 ILE A C 1
ATOM 1793 O O . ILE A 1 222 ? -11.523 0.312 2.597 1.00 92.06 222 ILE A O 1
ATOM 1797 N N . VAL A 1 223 ? -12.260 -1.211 1.115 1.00 92.31 223 VAL A N 1
ATOM 1798 C CA . VAL A 1 223 ? -13.492 -1.524 1.855 1.00 92.31 223 VAL A CA 1
ATOM 1799 C C . VAL A 1 223 ? -13.170 -2.100 3.233 1.00 92.31 223 VAL A C 1
ATOM 1801 O O . VAL A 1 223 ? -13.786 -1.696 4.220 1.00 92.31 223 VAL A O 1
ATOM 1804 N N . LEU A 1 224 ? -12.186 -2.994 3.336 1.00 90.31 224 LEU A N 1
ATOM 1805 C CA . LEU A 1 224 ? -11.753 -3.551 4.617 1.00 90.31 224 LEU A CA 1
ATOM 1806 C C . LEU A 1 224 ? -11.156 -2.478 5.530 1.00 90.31 224 LEU A C 1
ATOM 1808 O O . LEU A 1 224 ? -11.498 -2.446 6.708 1.00 90.31 224 LEU A O 1
ATOM 1812 N N . ASN A 1 225 ? -10.356 -1.549 5.001 1.00 89.25 225 ASN A N 1
ATOM 1813 C CA . ASN A 1 225 ? -9.774 -0.451 5.778 1.00 89.25 225 ASN A CA 1
ATOM 1814 C C . ASN A 1 225 ? -10.846 0.456 6.412 1.00 89.25 225 ASN A C 1
ATOM 1816 O O . ASN A 1 225 ? -10.666 0.926 7.536 1.00 89.25 225 ASN A O 1
ATOM 1820 N N . PHE A 1 226 ? -11.998 0.641 5.755 1.00 90.00 226 PHE A N 1
ATOM 1821 C CA . PHE A 1 226 ? -13.144 1.349 6.341 1.00 90.00 226 PHE A CA 1
ATOM 1822 C C . PHE A 1 226 ? -13.809 0.606 7.515 1.00 90.00 226 PHE A C 1
ATOM 1824 O O . PHE A 1 226 ? -14.474 1.244 8.334 1.00 90.00 226 PHE A O 1
ATOM 1831 N N . HIS A 1 227 ? -13.633 -0.714 7.602 1.00 89.25 227 HIS A N 1
ATOM 1832 C CA . HIS A 1 227 ? -14.212 -1.579 8.635 1.00 89.25 227 HIS A CA 1
ATOM 1833 C C . HIS A 1 227 ? -13.186 -2.050 9.676 1.00 89.25 227 HIS A C 1
ATOM 1835 O O . HIS A 1 227 ? -13.545 -2.772 10.605 1.00 89.25 227 HIS A O 1
ATOM 1841 N N . THR A 1 228 ? -11.913 -1.665 9.557 1.00 88.50 228 THR A N 1
ATOM 1842 C CA . THR A 1 228 ? -10.865 -2.074 10.502 1.00 88.50 228 THR A CA 1
ATOM 1843 C C . THR A 1 228 ? -10.643 -1.038 11.599 1.00 88.50 228 THR A C 1
ATOM 1845 O O . THR A 1 228 ? -10.549 0.156 11.323 1.00 88.50 228 THR A O 1
ATOM 1848 N N . THR A 1 229 ? -10.510 -1.488 12.850 1.00 87.62 229 THR A N 1
ATOM 1849 C CA . THR A 1 229 ? -10.141 -0.619 13.988 1.00 87.62 229 THR A CA 1
ATOM 1850 C C . THR A 1 229 ? -8.770 0.025 13.779 1.00 87.62 229 THR A C 1
ATOM 1852 O O . THR A 1 229 ? -7.897 -0.607 13.185 1.00 87.62 229 THR A O 1
ATOM 1855 N N . PHE A 1 230 ? -8.526 1.195 14.368 1.00 85.19 230 PHE A N 1
ATOM 1856 C CA . PHE A 1 230 ? -7.187 1.793 14.423 1.00 85.19 230 PHE A CA 1
ATOM 1857 C C . PHE A 1 230 ? -6.788 2.145 15.863 1.00 85.19 230 PHE A C 1
ATOM 1859 O O . PHE A 1 230 ? -7.641 2.267 16.746 1.00 85.19 230 PHE A O 1
ATOM 1866 N N . VAL A 1 231 ? -5.482 2.286 16.096 1.00 83.00 231 VAL A N 1
ATOM 1867 C CA . VAL A 1 231 ? -4.915 2.681 17.393 1.00 83.00 231 VAL A CA 1
ATOM 1868 C C . VAL A 1 231 ? -4.667 4.186 17.377 1.00 83.00 231 VAL A C 1
ATOM 1870 O O . VAL A 1 231 ? -3.972 4.695 16.497 1.00 83.00 231 VAL A O 1
ATOM 1873 N N . GLY A 1 232 ? -5.265 4.905 18.327 1.00 78.12 232 GLY A N 1
ATOM 1874 C CA . GLY A 1 232 ? -5.076 6.346 18.468 1.00 78.12 232 GLY A CA 1
ATOM 1875 C C . GLY A 1 232 ? -3.691 6.716 19.026 1.00 78.12 232 GLY A C 1
ATOM 1876 O O . GLY A 1 232 ? -2.973 5.860 19.546 1.00 78.12 232 GLY A O 1
ATOM 1877 N N . PRO A 1 233 ? -3.312 8.006 18.999 1.00 76.12 233 PRO A N 1
ATOM 1878 C CA . PRO A 1 233 ? -2.046 8.481 19.572 1.00 76.12 233 PRO A CA 1
ATOM 1879 C C . PRO A 1 233 ? -1.939 8.241 21.089 1.00 76.12 233 PRO A C 1
ATOM 1881 O O . PRO A 1 233 ? -0.836 8.077 21.603 1.00 76.12 233 PRO A O 1
ATOM 1884 N N . ALA A 1 234 ? -3.074 8.162 21.793 1.00 74.00 234 ALA A N 1
ATOM 1885 C CA . ALA A 1 234 ? -3.153 7.808 23.211 1.00 74.00 234 ALA A CA 1
ATOM 1886 C C . ALA A 1 234 ? -2.996 6.294 23.484 1.00 74.00 234 ALA A C 1
ATOM 1888 O O . ALA A 1 234 ? -3.001 5.874 24.638 1.00 74.00 234 ALA A O 1
ATOM 1889 N N . GLY A 1 235 ? -2.860 5.464 22.441 1.00 69.75 235 GLY A N 1
ATOM 1890 C CA . GLY A 1 235 ? -2.723 4.007 22.553 1.00 69.75 235 GLY A CA 1
ATOM 1891 C C . GLY A 1 235 ? -4.042 3.247 22.729 1.00 69.75 235 GLY A C 1
ATOM 1892 O O . GLY A 1 235 ? -4.025 2.019 22.796 1.00 69.75 235 GLY A O 1
ATOM 1893 N N . GLU A 1 236 ? -5.176 3.948 22.772 1.00 76.62 236 GLU A N 1
ATOM 1894 C CA . GLU A 1 236 ? -6.508 3.347 22.845 1.00 76.62 236 GLU A CA 1
ATOM 1895 C C . GLU A 1 236 ? -6.965 2.775 21.493 1.00 76.62 236 GLU A C 1
ATOM 1897 O O . GLU A 1 236 ? -6.654 3.312 20.423 1.00 76.62 236 GLU A O 1
ATOM 1902 N N . VAL A 1 237 ? -7.711 1.667 21.543 1.00 79.50 237 VAL A N 1
ATOM 1903 C CA . VAL A 1 237 ? -8.284 1.026 20.353 1.00 79.50 237 VAL A CA 1
ATOM 1904 C C . VAL A 1 237 ? -9.650 1.632 20.076 1.00 79.50 237 VAL A C 1
ATOM 1906 O O . VAL A 1 237 ? -10.612 1.401 20.810 1.00 79.50 237 VAL A O 1
ATOM 1909 N N . ILE A 1 238 ? -9.742 2.389 18.987 1.00 81.81 238 ILE A N 1
ATOM 1910 C CA . ILE A 1 238 ? -10.981 3.045 18.582 1.00 81.81 238 ILE A CA 1
ATOM 1911 C C . ILE A 1 238 ? -11.802 2.073 17.735 1.00 81.81 238 ILE A C 1
ATOM 1913 O O . ILE A 1 238 ? -11.352 1.580 16.697 1.00 81.81 238 ILE A O 1
ATOM 1917 N N . SER A 1 239 ? -13.031 1.815 18.184 1.00 78.38 239 SER A N 1
ATOM 1918 C CA . SER A 1 239 ? -13.988 0.904 17.546 1.00 78.38 239 SER A CA 1
ATOM 1919 C C . SER A 1 239 ? -15.227 1.608 16.978 1.00 78.38 239 SER A C 1
ATOM 1921 O O . SER A 1 239 ? -16.112 0.942 16.455 1.00 78.38 239 SER A O 1
ATOM 1923 N N . ASP A 1 240 ? -15.317 2.941 17.042 1.00 83.12 240 ASP A N 1
ATOM 1924 C CA . ASP A 1 240 ? -16.448 3.677 16.460 1.00 83.12 240 ASP A CA 1
ATOM 1925 C C . ASP A 1 240 ? -16.328 3.753 14.920 1.00 83.12 240 ASP A C 1
ATOM 1927 O O . ASP A 1 240 ? -15.375 4.356 14.409 1.00 83.12 240 ASP A O 1
ATOM 1931 N N . PRO A 1 241 ? -17.299 3.218 14.150 1.00 84.62 241 PRO A N 1
ATOM 1932 C CA . PRO A 1 241 ? -17.242 3.211 12.690 1.00 84.62 241 PRO A CA 1
ATOM 1933 C C . PRO A 1 241 ? -17.292 4.609 12.065 1.00 84.62 241 PRO A C 1
ATOM 1935 O O . PRO A 1 241 ? -16.801 4.798 10.955 1.00 84.62 241 PRO A O 1
ATOM 1938 N N . LYS A 1 242 ? -17.905 5.616 12.701 1.00 87.38 242 LYS A N 1
ATOM 1939 C CA . LYS A 1 242 ? -17.910 6.985 12.149 1.00 87.38 242 LYS A CA 1
ATOM 1940 C C . LYS A 1 242 ? -16.520 7.607 12.245 1.00 87.38 242 LYS A C 1
ATOM 1942 O O . LYS A 1 242 ? -16.048 8.205 11.279 1.00 87.38 242 LYS A O 1
ATOM 1947 N N . LEU A 1 243 ? -15.85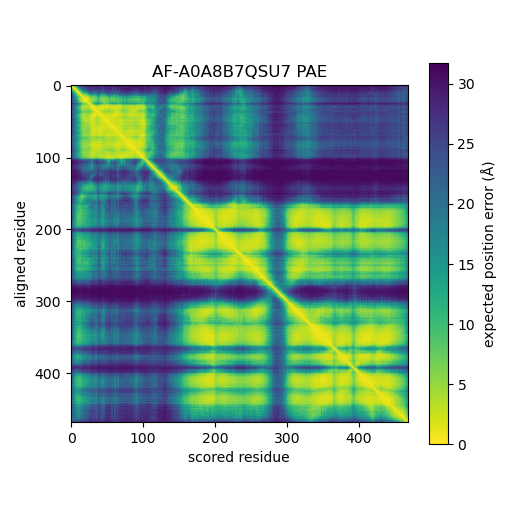7 7.413 13.382 1.00 87.06 243 LEU A N 1
ATOM 1948 C CA . LEU A 1 243 ? -14.526 7.953 13.633 1.00 87.06 243 LEU A CA 1
ATOM 1949 C C . LEU A 1 243 ? -13.460 7.265 12.769 1.00 87.06 243 LEU A C 1
ATOM 1951 O O . LEU A 1 243 ? -12.620 7.952 12.190 1.00 87.06 243 LEU A O 1
ATOM 1955 N N . ILE A 1 244 ? -13.550 5.938 12.602 1.00 88.19 244 ILE A N 1
ATOM 1956 C CA . ILE A 1 244 ? -12.684 5.159 11.698 1.00 88.19 244 ILE A CA 1
ATOM 1957 C C . ILE A 1 244 ? -12.762 5.712 10.271 1.00 88.19 244 ILE A C 1
ATOM 1959 O O . ILE A 1 244 ? -11.742 6.088 9.690 1.00 88.19 244 ILE A O 1
ATOM 1963 N N . ARG A 1 245 ? -13.979 5.825 9.720 1.00 90.88 245 ARG A N 1
ATOM 1964 C CA . ARG A 1 245 ? -14.185 6.276 8.336 1.00 90.88 245 ARG A CA 1
ATOM 1965 C C . ARG A 1 245 ? -13.687 7.704 8.114 1.00 90.88 245 ARG A C 1
ATOM 1967 O O . ARG A 1 245 ? -13.024 7.959 7.116 1.00 90.88 245 ARG A O 1
ATOM 1974 N N . MET A 1 246 ? -13.953 8.623 9.042 1.00 89.06 246 MET A N 1
ATOM 1975 C CA . MET A 1 246 ? -13.536 10.023 8.905 1.00 89.06 246 MET A CA 1
ATOM 1976 C C . MET A 1 246 ? -12.016 10.197 9.008 1.00 89.06 246 MET A C 1
ATOM 1978 O O . MET A 1 246 ? -11.428 10.962 8.243 1.00 89.06 246 MET A O 1
ATOM 1982 N N . ASN A 1 247 ? -11.363 9.447 9.900 1.00 88.50 247 ASN A N 1
ATOM 1983 C CA . ASN A 1 247 ? -9.906 9.438 9.985 1.00 88.50 247 ASN A CA 1
ATOM 1984 C C . ASN A 1 247 ? -9.265 8.871 8.706 1.00 88.50 247 ASN A C 1
ATOM 1986 O O . ASN A 1 247 ? -8.316 9.450 8.176 1.00 88.50 247 ASN A O 1
ATOM 1990 N N . TYR A 1 248 ? -9.810 7.774 8.172 1.00 90.69 248 TYR A N 1
ATOM 1991 C CA . TYR A 1 248 ? -9.308 7.156 6.943 1.00 90.69 248 TYR A CA 1
ATOM 1992 C C . TYR A 1 248 ? -9.504 8.052 5.707 1.00 90.69 248 TYR A C 1
ATOM 1994 O O . TYR A 1 248 ? -8.565 8.217 4.924 1.00 90.69 248 TYR A O 1
ATOM 2002 N N . LEU A 1 249 ? -10.668 8.707 5.580 1.00 91.31 249 LEU A N 1
ATOM 2003 C CA . LEU A 1 249 ? -10.948 9.679 4.514 1.00 91.31 249 LEU A CA 1
ATOM 2004 C C . LEU A 1 249 ? -9.945 10.839 4.497 1.00 91.31 249 LEU A C 1
ATOM 2006 O O . LEU A 1 249 ? -9.514 11.259 3.428 1.00 91.31 249 LEU A O 1
ATOM 2010 N N . LYS A 1 250 ? -9.558 11.340 5.676 1.00 89.62 250 LYS A N 1
ATOM 2011 C CA . LYS A 1 250 ? -8.638 12.478 5.806 1.00 89.62 250 LYS A CA 1
ATOM 2012 C C . LYS A 1 250 ? -7.182 12.128 5.480 1.00 89.62 250 LYS A C 1
ATOM 2014 O O . LYS A 1 250 ? -6.420 13.014 5.113 1.00 89.62 250 LYS A O 1
ATOM 2019 N N . THR A 1 251 ? -6.780 10.875 5.674 1.00 86.31 251 THR A N 1
ATOM 2020 C CA . THR A 1 251 ? -5.362 10.484 5.673 1.00 86.31 251 THR A CA 1
ATOM 2021 C C . THR A 1 251 ? -4.959 9.742 4.406 1.00 86.31 251 THR A C 1
ATOM 2023 O O . THR A 1 251 ? -4.123 10.228 3.652 1.00 86.31 251 THR A O 1
ATOM 2026 N N . TRP A 1 252 ? -5.550 8.573 4.164 1.00 88.69 252 TRP A N 1
ATOM 2027 C CA . TRP A 1 252 ? -5.031 7.611 3.185 1.00 88.69 252 TRP A CA 1
ATOM 2028 C C . TRP A 1 252 ? -5.994 7.305 2.043 1.00 88.69 252 TRP A C 1
ATOM 2030 O O . TRP A 1 252 ? -5.546 6.859 0.991 1.00 88.69 252 TRP A O 1
ATOM 2040 N N . PHE A 1 253 ? -7.293 7.565 2.216 1.00 91.50 253 PHE A N 1
ATOM 2041 C CA . PHE A 1 253 ? -8.311 7.189 1.234 1.00 91.50 253 PHE A CA 1
ATOM 2042 C C . PHE A 1 253 ? -8.036 7.729 -0.173 1.00 91.50 253 PHE A C 1
ATOM 2044 O O . PHE A 1 253 ? -8.136 6.977 -1.133 1.00 91.50 253 PHE A O 1
ATOM 2051 N N . VAL A 1 254 ? -7.666 9.008 -0.308 1.00 90.44 254 VAL A N 1
ATOM 2052 C CA . VAL A 1 254 ? -7.446 9.633 -1.626 1.00 90.44 254 VAL A CA 1
ATOM 2053 C C . VAL A 1 254 ? -6.287 8.966 -2.372 1.00 90.44 254 VAL A C 1
ATOM 2055 O O . VAL A 1 254 ? -6.401 8.682 -3.562 1.00 90.44 254 VAL A O 1
ATOM 2058 N N . ILE A 1 255 ? -5.194 8.669 -1.663 1.00 90.25 255 ILE A N 1
ATOM 2059 C CA . ILE A 1 255 ? -4.019 7.990 -2.224 1.00 90.25 255 ILE A CA 1
ATOM 2060 C C . ILE A 1 255 ? -4.386 6.554 -2.611 1.00 90.25 255 ILE A C 1
ATOM 2062 O O . ILE A 1 255 ? -4.090 6.117 -3.721 1.00 90.25 255 ILE A O 1
ATOM 2066 N N . ASP A 1 256 ? -5.071 5.836 -1.718 1.00 90.81 256 ASP A N 1
ATOM 2067 C CA . ASP A 1 256 ? -5.491 4.457 -1.952 1.00 90.81 256 ASP A CA 1
ATOM 2068 C C . ASP A 1 256 ? -6.447 4.360 -3.156 1.00 90.81 256 ASP A C 1
ATOM 2070 O O . ASP A 1 256 ? -6.248 3.489 -4.004 1.00 90.81 256 ASP A O 1
ATOM 2074 N N . LEU A 1 257 ? -7.418 5.275 -3.265 1.00 90.38 257 LEU A N 1
ATOM 2075 C CA . LEU A 1 257 ? -8.398 5.336 -4.351 1.00 90.38 257 LEU A CA 1
ATOM 2076 C C . LEU A 1 257 ? -7.740 5.630 -5.701 1.00 90.38 257 LEU A C 1
ATOM 2078 O O . LEU A 1 257 ? -7.975 4.905 -6.662 1.00 90.38 257 LEU A O 1
ATOM 2082 N N . LEU A 1 258 ? -6.887 6.656 -5.782 1.00 88.94 258 LEU A N 1
ATOM 2083 C CA . LEU A 1 258 ? -6.163 6.967 -7.021 1.00 88.94 258 LEU A CA 1
ATOM 2084 C C . LEU A 1 258 ? -5.275 5.798 -7.452 1.00 88.94 258 LEU A C 1
ATOM 2086 O O . LEU A 1 258 ? -5.177 5.482 -8.633 1.00 88.94 258 LEU A O 1
ATOM 2090 N N . SER A 1 259 ? -4.666 5.114 -6.485 1.00 88.62 259 SER A N 1
ATOM 2091 C CA . SER A 1 259 ? -3.782 3.991 -6.765 1.00 88.62 259 SER A CA 1
ATOM 2092 C C . SER A 1 259 ? -4.506 2.738 -7.270 1.00 88.62 259 SER A C 1
ATOM 2094 O O . SER A 1 259 ? -3.849 1.890 -7.870 1.00 88.62 259 SER A O 1
ATOM 2096 N N . CYS A 1 260 ? -5.815 2.576 -7.031 1.00 85.25 260 CYS A N 1
ATOM 2097 C CA . CYS A 1 260 ? -6.573 1.363 -7.370 1.00 85.25 260 CYS A CA 1
ATOM 2098 C C . CYS A 1 260 ? -7.404 1.472 -8.657 1.00 85.25 260 CYS A C 1
ATOM 2100 O O . CYS A 1 260 ? -8.095 0.516 -9.003 1.00 85.25 260 CYS A O 1
ATOM 2102 N N . LEU A 1 261 ? -7.368 2.610 -9.357 1.00 84.06 261 LEU A N 1
ATOM 2103 C CA . LEU A 1 261 ? -8.156 2.792 -10.574 1.00 84.06 261 LEU A CA 1
ATOM 2104 C C . LEU A 1 261 ? -7.688 1.830 -11.689 1.00 84.06 261 LEU A C 1
ATOM 2106 O O . LEU A 1 261 ? -6.490 1.784 -11.994 1.00 84.06 261 LEU A O 1
ATOM 2110 N N . PRO A 1 262 ? -8.611 1.075 -12.319 1.00 81.94 262 PRO A N 1
ATOM 2111 C CA . PRO A 1 262 ? -8.284 0.129 -13.381 1.00 81.94 262 PRO A CA 1
ATOM 2112 C C . PRO A 1 262 ? -8.138 0.854 -14.730 1.00 81.94 262 PRO A C 1
ATOM 2114 O O . PRO A 1 262 ? -8.970 0.715 -15.626 1.00 81.94 262 PRO A O 1
ATOM 2117 N N . TYR A 1 263 ? -7.071 1.646 -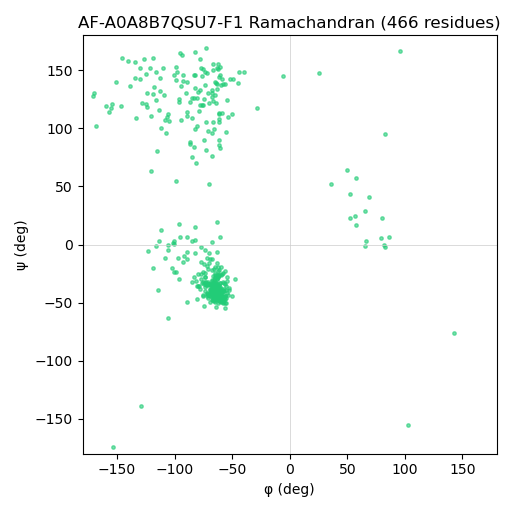14.880 1.00 79.88 263 TYR A N 1
ATOM 2118 C CA . TYR A 1 263 ? -6.818 2.462 -16.079 1.00 79.88 263 TYR A CA 1
ATOM 2119 C C . TYR A 1 263 ? -6.768 1.643 -17.378 1.00 79.88 263 TYR A C 1
ATOM 2121 O O . TYR A 1 263 ? -7.203 2.119 -18.422 1.00 79.88 263 TYR A O 1
ATOM 2129 N N . ASP A 1 264 ? -6.284 0.398 -17.312 1.00 74.69 264 ASP A N 1
ATOM 2130 C CA . ASP A 1 264 ? -6.232 -0.513 -18.462 1.00 74.69 264 ASP A CA 1
ATOM 2131 C C . ASP A 1 264 ? -7.621 -0.839 -19.022 1.00 74.69 264 ASP A C 1
ATOM 2133 O O . ASP A 1 264 ? -7.811 -0.896 -20.234 1.00 74.69 264 ASP A O 1
ATOM 2137 N N . VAL A 1 265 ? -8.592 -1.037 -18.128 1.00 76.94 265 VAL A N 1
ATOM 2138 C CA . VAL A 1 265 ? -9.974 -1.372 -18.479 1.00 76.94 265 VAL A CA 1
ATOM 2139 C C . VAL A 1 265 ? -10.664 -0.156 -19.089 1.00 76.94 265 VAL A C 1
ATOM 2141 O O . VAL A 1 265 ? -11.326 -0.285 -20.112 1.00 76.94 265 VAL A O 1
ATOM 2144 N N . ILE A 1 266 ? -10.451 1.030 -18.508 1.00 77.50 266 ILE A N 1
ATOM 2145 C CA . ILE A 1 266 ? -10.991 2.297 -19.025 1.00 77.50 266 ILE A CA 1
ATOM 2146 C C . ILE A 1 266 ? -10.478 2.550 -20.446 1.00 77.50 266 ILE A C 1
ATOM 2148 O O . ILE A 1 266 ? -11.277 2.764 -21.351 1.00 77.50 266 ILE A O 1
ATOM 2152 N N . ASN A 1 267 ? -9.164 2.424 -20.660 1.00 73.44 267 ASN A N 1
ATOM 2153 C CA . ASN A 1 267 ? -8.571 2.571 -21.986 1.00 73.44 267 ASN A CA 1
ATOM 2154 C C . ASN A 1 267 ? -9.114 1.512 -22.964 1.00 73.44 267 ASN A C 1
ATOM 2156 O O . ASN A 1 267 ? -9.419 1.830 -24.106 1.00 73.44 267 ASN A O 1
ATOM 2160 N N . ALA A 1 268 ? -9.276 0.254 -22.541 1.00 70.12 268 ALA A N 1
ATOM 2161 C CA . ALA A 1 268 ? -9.832 -0.786 -23.408 1.00 70.12 268 ALA A CA 1
ATOM 2162 C C . ALA A 1 268 ? -11.270 -0.475 -23.868 1.00 70.12 268 ALA A C 1
ATOM 2164 O O . ALA A 1 268 ? -11.578 -0.712 -25.031 1.00 70.12 268 ALA A O 1
ATOM 2165 N N . PHE A 1 269 ? -12.123 0.074 -22.995 1.00 69.88 269 PHE A N 1
ATOM 2166 C CA . PHE A 1 269 ? -13.488 0.474 -23.356 1.00 69.88 269 PHE A CA 1
ATOM 2167 C C . PHE A 1 269 ? -13.522 1.706 -24.269 1.00 69.88 269 PHE A C 1
ATOM 2169 O O . PHE A 1 269 ? -14.227 1.680 -25.271 1.00 69.88 269 PHE A O 1
ATOM 2176 N N . GLU A 1 270 ? -12.712 2.731 -23.995 1.00 68.00 270 GLU A N 1
ATOM 2177 C CA . GLU A 1 270 ? -12.674 3.958 -24.808 1.00 68.00 270 GLU A CA 1
ATOM 2178 C C . GLU A 1 270 ? -12.239 3.676 -26.258 1.00 68.00 270 GLU A C 1
ATOM 2180 O O . GLU A 1 270 ? -12.850 4.170 -27.203 1.00 68.00 270 GLU A O 1
ATOM 2185 N N . ASN A 1 271 ? -11.267 2.776 -26.450 1.00 63.03 271 ASN A N 1
ATOM 2186 C CA . ASN A 1 271 ? -10.863 2.336 -27.790 1.00 63.03 271 ASN A CA 1
ATOM 2187 C C . ASN A 1 271 ? -11.963 1.524 -28.513 1.00 63.03 271 ASN A C 1
ATOM 2189 O O . ASN A 1 271 ? -11.999 1.501 -29.742 1.00 63.03 271 ASN A O 1
ATOM 2193 N N . VAL A 1 272 ? -12.857 0.836 -27.788 1.00 61.06 272 VAL A N 1
ATOM 2194 C CA . VAL A 1 272 ? -13.990 0.101 -28.386 1.00 61.06 272 VAL A CA 1
ATOM 2195 C C . VAL A 1 272 ? -15.116 1.057 -28.767 1.00 61.06 272 VAL A C 1
ATOM 2197 O O . VAL A 1 272 ? -15.701 0.891 -29.836 1.00 61.06 272 VAL A O 1
ATOM 2200 N N . ASP A 1 273 ? -15.380 2.077 -27.951 1.00 58.59 273 ASP A N 1
ATOM 2201 C CA . ASP A 1 273 ? -16.365 3.113 -28.260 1.00 58.59 273 ASP A CA 1
ATOM 2202 C C . ASP A 1 273 ? -15.945 3.915 -29.501 1.00 58.59 273 ASP A C 1
ATOM 2204 O O . ASP A 1 273 ? -16.767 4.129 -30.390 1.00 58.59 273 ASP A O 1
ATOM 2208 N N . GLU A 1 274 ? -14.654 4.237 -29.646 1.00 56.94 274 GLU A N 1
ATOM 2209 C CA . GLU A 1 274 ? -14.109 4.876 -30.850 1.00 56.94 274 GLU A CA 1
ATOM 2210 C C . GLU A 1 274 ? -14.302 3.980 -32.092 1.00 56.94 274 GLU A C 1
ATOM 2212 O O . GLU A 1 274 ? -14.842 4.421 -33.106 1.00 56.94 274 GLU A O 1
ATOM 2217 N N . VAL A 1 275 ? -13.977 2.681 -32.003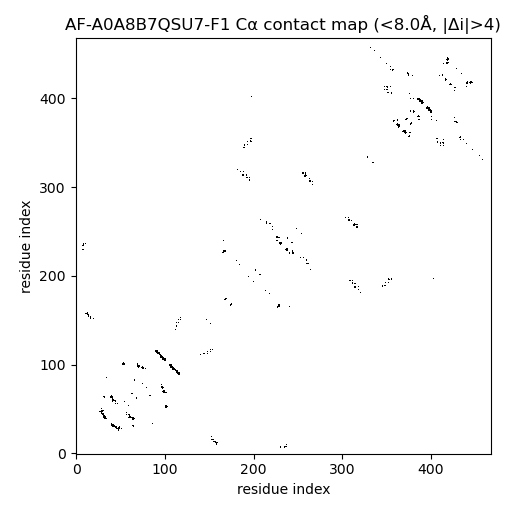 1.00 49.84 275 VAL A N 1
ATOM 2218 C CA . VAL A 1 275 ? -14.185 1.716 -33.103 1.00 49.84 275 VAL A CA 1
ATOM 2219 C C . VAL A 1 275 ? -15.670 1.512 -33.424 1.00 49.84 275 VAL A C 1
ATOM 2221 O O . VAL A 1 275 ? -16.027 1.393 -34.593 1.00 49.84 275 VAL A O 1
ATOM 2224 N N . SER A 1 276 ? -16.551 1.501 -32.425 1.00 55.41 276 SER A N 1
ATOM 2225 C CA . SER A 1 276 ? -18.001 1.389 -32.630 1.00 55.41 276 SER A CA 1
ATOM 2226 C C . SER A 1 276 ? -18.633 2.678 -33.168 1.00 55.41 276 SER A C 1
ATOM 2228 O O . SER A 1 276 ? -19.630 2.611 -33.877 1.00 55.41 276 SER A O 1
ATOM 2230 N N . ALA A 1 277 ? -18.021 3.841 -32.932 1.00 56.38 277 ALA A N 1
ATOM 2231 C CA . ALA A 1 277 ? -18.386 5.089 -33.597 1.00 56.38 277 ALA A CA 1
ATOM 2232 C C . ALA A 1 277 ? -17.928 5.113 -35.070 1.00 56.38 277 ALA A C 1
ATOM 2234 O O . ALA A 1 277 ? -18.622 5.679 -35.915 1.00 56.38 277 ALA A O 1
ATOM 2235 N N . PHE A 1 278 ? -16.802 4.464 -35.400 1.00 51.88 278 PHE A N 1
ATOM 2236 C CA . PHE A 1 278 ? -16.350 4.268 -36.786 1.00 51.88 278 PHE A CA 1
ATOM 2237 C C . PHE A 1 278 ? -17.171 3.213 -37.543 1.00 51.88 278 PHE A C 1
ATOM 2239 O O . PHE A 1 278 ? -17.444 3.379 -38.734 1.00 51.88 278 PHE A O 1
ATOM 2246 N N . ILE A 1 279 ? -17.593 2.137 -36.873 1.00 54.31 279 ILE A N 1
ATOM 2247 C CA . ILE A 1 279 ? -18.528 1.143 -37.414 1.00 54.31 279 ILE A CA 1
ATOM 2248 C C . ILE A 1 279 ? -19.944 1.662 -37.158 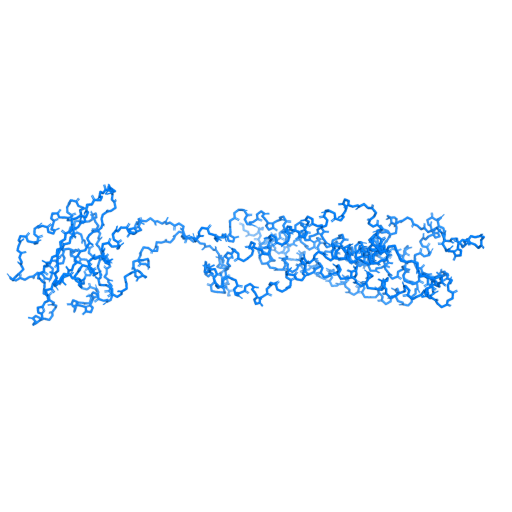1.00 54.31 279 ILE A C 1
ATOM 2250 O O . ILE A 1 279 ? -20.633 1.217 -36.246 1.00 54.31 279 ILE A O 1
ATOM 2254 N N . GLY A 1 280 ? -20.353 2.653 -37.950 1.00 46.78 280 GLY A N 1
ATOM 2255 C CA . GLY A 1 280 ? -21.680 3.253 -37.864 1.00 46.78 280 GLY A CA 1
ATOM 2256 C C . GLY A 1 280 ? -22.801 2.213 -37.741 1.00 46.78 280 GLY A C 1
ATOM 2257 O O . GLY A 1 280 ? -22.790 1.175 -38.405 1.00 46.78 280 GLY A O 1
ATOM 2258 N N . ASP A 1 281 ? -23.757 2.531 -36.871 1.00 48.28 281 ASP A N 1
ATOM 2259 C CA . ASP A 1 281 ? -25.025 1.842 -36.633 1.00 48.28 281 ASP A CA 1
ATOM 2260 C C . ASP A 1 281 ? -25.556 1.093 -37.885 1.00 48.28 281 ASP A C 1
ATOM 2262 O O . ASP A 1 281 ? -25.868 1.735 -38.897 1.00 48.28 281 ASP A O 1
ATOM 2266 N N . PRO A 1 282 ? -25.701 -0.251 -37.853 1.00 49.75 282 PRO A N 1
ATOM 2267 C CA . PRO A 1 282 ? -26.125 -1.044 -39.011 1.00 49.75 282 PRO A CA 1
ATOM 2268 C C . PRO A 1 282 ? -27.584 -0.784 -39.445 1.00 49.75 282 PRO A C 1
ATOM 2270 O O . PRO A 1 282 ? -28.068 -1.412 -40.387 1.00 49.75 282 PRO A O 1
ATOM 2273 N N . GLY A 1 283 ? -28.297 0.142 -38.790 1.00 50.47 283 GLY A N 1
ATOM 2274 C CA . GLY A 1 283 ? -29.672 0.535 -39.106 1.00 50.47 283 GLY A CA 1
ATOM 2275 C C . GLY A 1 283 ? -29.850 1.678 -40.118 1.00 50.47 283 GLY A C 1
ATOM 2276 O O . GLY A 1 283 ? -30.988 1.946 -40.505 1.00 50.47 283 GLY A O 1
ATOM 2277 N N . LYS A 1 284 ? -28.789 2.362 -40.577 1.00 44.88 284 LYS A N 1
ATOM 2278 C CA . LYS A 1 284 ? -28.909 3.472 -41.550 1.00 44.88 284 LYS A CA 1
ATOM 2279 C C . LYS A 1 284 ? -28.244 3.155 -42.887 1.00 44.88 284 LYS A C 1
ATOM 2281 O O . LYS A 1 284 ? -27.162 3.634 -43.207 1.00 44.88 284 LYS A O 1
ATOM 2286 N N . ILE A 1 285 ? -28.961 2.399 -43.716 1.00 46.91 285 ILE A N 1
ATOM 2287 C CA . ILE A 1 285 ? -28.695 2.302 -45.155 1.00 46.91 285 ILE A CA 1
ATOM 2288 C C . ILE A 1 285 ? -29.193 3.603 -45.799 1.00 46.91 285 ILE A C 1
ATOM 2290 O O . ILE A 1 285 ? -30.359 3.728 -46.168 1.00 46.91 285 ILE A O 1
ATOM 2294 N N . GLY A 1 286 ? -28.318 4.600 -45.881 1.00 37.59 286 GLY A N 1
ATOM 2295 C CA . GLY A 1 286 ? -28.567 5.856 -46.579 1.00 37.59 286 GLY A CA 1
ATOM 2296 C C . GLY A 1 286 ? -27.367 6.201 -47.445 1.00 37.59 286 GLY A C 1
ATOM 2297 O O . GLY A 1 286 ? -26.311 6.538 -46.926 1.00 37.59 286 GLY A O 1
ATOM 2298 N N . PHE A 1 287 ? -27.544 6.090 -48.761 1.00 45.03 287 PHE A N 1
ATOM 2299 C CA . PHE A 1 287 ? -26.612 6.550 -49.784 1.00 45.03 287 PHE A CA 1
ATOM 2300 C C . PHE A 1 287 ? -26.199 8.008 -49.523 1.00 45.03 287 PHE A C 1
ATOM 2302 O O . PHE A 1 287 ? -27.020 8.911 -49.676 1.00 45.03 287 PHE A O 1
ATOM 2309 N N . ALA A 1 288 ? -24.935 8.243 -49.174 1.00 39.25 288 ALA A N 1
ATOM 2310 C CA . ALA A 1 288 ? -24.305 9.550 -49.300 1.00 39.25 288 ALA A CA 1
ATOM 2311 C C . ALA A 1 288 ? -22.818 9.379 -49.637 1.00 39.25 288 ALA A C 1
ATOM 2313 O O . ALA A 1 288 ? -22.063 8.729 -48.923 1.00 39.25 288 ALA A O 1
ATOM 2314 N N . ASP A 1 289 ? -22.515 9.934 -50.801 1.00 39.94 289 ASP A N 1
ATOM 2315 C CA . ASP A 1 289 ? -21.279 10.202 -51.523 1.00 39.94 289 ASP A CA 1
ATOM 2316 C C . ASP A 1 289 ? -19.892 9.946 -50.911 1.00 39.94 289 ASP A C 1
ATOM 2318 O O . ASP A 1 289 ? -19.586 10.195 -49.746 1.00 39.94 289 ASP A O 1
ATOM 2322 N N . GLN A 1 290 ? -19.013 9.540 -51.825 1.00 49.28 290 GLN A N 1
ATOM 2323 C CA . GLN A 1 290 ? -17.573 9.410 -51.676 1.00 49.28 290 GLN A CA 1
ATOM 2324 C C . GLN A 1 290 ? -16.922 10.768 -51.363 1.00 49.28 290 GLN A C 1
ATOM 2326 O O . GLN A 1 290 ? -16.832 11.603 -52.250 1.00 49.28 290 GLN A O 1
ATOM 2331 N N . ILE A 1 291 ? -16.384 10.939 -50.153 1.00 40.53 291 ILE A N 1
ATOM 2332 C CA . ILE A 1 291 ? -15.108 11.616 -49.843 1.00 40.53 291 ILE A CA 1
ATOM 2333 C C . ILE A 1 291 ? -14.661 11.050 -48.479 1.00 40.53 291 ILE A C 1
ATOM 2335 O O . ILE A 1 291 ? -15.342 11.296 -47.483 1.00 40.53 291 ILE A O 1
ATOM 2339 N N . PRO A 1 292 ? -13.550 10.296 -48.371 1.00 49.81 292 PRO A N 1
ATOM 2340 C CA . PRO A 1 292 ? -12.950 10.053 -47.065 1.00 49.81 292 PRO A CA 1
ATOM 2341 C C . PRO A 1 292 ? -12.378 11.384 -46.535 1.00 49.81 292 PRO A C 1
ATOM 2343 O O . PRO A 1 292 ? -11.673 12.070 -47.282 1.00 49.81 292 PRO A O 1
ATOM 2346 N N . PRO A 1 293 ? -12.667 11.791 -45.286 1.00 45.31 293 PRO A N 1
ATOM 2347 C CA . PRO A 1 293 ? -12.054 12.982 -44.712 1.00 45.31 293 PRO A CA 1
ATOM 2348 C C . PRO A 1 293 ? -10.525 12.799 -44.599 1.00 45.31 293 PRO A C 1
ATOM 2350 O O . PRO A 1 293 ? -10.050 11.665 -44.469 1.00 45.31 293 PRO A O 1
ATOM 2353 N N . PRO A 1 294 ? -9.732 13.887 -44.657 1.00 35.91 294 PRO A N 1
ATOM 2354 C CA . PRO A 1 294 ? -8.292 13.823 -44.446 1.00 35.91 294 PRO A CA 1
ATOM 2355 C C . PRO A 1 294 ? -7.973 13.244 -43.065 1.00 35.91 294 PRO A C 1
ATOM 2357 O O . PRO A 1 294 ? -8.663 13.511 -42.085 1.00 35.91 294 PRO A O 1
ATOM 2360 N N . LEU A 1 295 ? -6.907 12.448 -43.013 1.00 46.53 295 LEU A N 1
ATOM 2361 C CA . LEU A 1 295 ? -6.375 11.774 -41.832 1.00 46.53 295 LEU A CA 1
ATOM 2362 C C . LEU A 1 295 ? -5.939 12.769 -40.736 1.00 46.53 295 LEU A C 1
ATOM 2364 O O . LEU A 1 295 ? -4.753 13.042 -40.582 1.00 46.53 295 LEU A O 1
ATOM 2368 N N . GLU A 1 296 ? -6.875 13.232 -39.915 1.00 37.56 296 GLU A N 1
ATOM 2369 C CA . GLU A 1 296 ? -6.613 13.750 -38.564 1.00 37.56 296 GLU A CA 1
ATOM 2370 C C . GLU A 1 296 ? -6.915 12.658 -37.522 1.00 37.56 296 GLU A C 1
ATOM 2372 O O . GLU A 1 296 ? -7.693 12.822 -36.595 1.00 37.56 296 GLU A O 1
ATOM 2377 N N . GLY A 1 297 ? -6.294 11.485 -37.687 1.00 37.88 297 GLY A N 1
ATOM 2378 C CA . GLY A 1 297 ? -6.350 10.369 -36.726 1.00 37.88 297 GLY A CA 1
ATOM 2379 C C . GLY A 1 297 ? -5.157 10.322 -35.762 1.00 37.88 297 GLY A C 1
ATOM 2380 O O . GLY A 1 297 ? -4.845 9.265 -35.220 1.00 37.88 297 GLY A O 1
ATOM 2381 N N . ARG A 1 298 ? -4.409 11.425 -35.610 1.00 36.56 298 ARG A N 1
ATOM 2382 C CA . ARG A 1 298 ? -3.157 11.448 -34.828 1.00 36.56 298 ARG A CA 1
ATOM 2383 C C . ARG A 1 298 ? -3.350 11.865 -33.366 1.00 36.56 298 ARG A C 1
ATOM 2385 O O . ARG A 1 298 ? -2.458 11.614 -32.561 1.00 36.56 298 ARG A O 1
ATOM 2392 N N . GLU A 1 299 ? -4.496 12.439 -33.000 1.00 43.62 299 GLU A N 1
ATOM 2393 C CA . GLU A 1 299 ? -4.726 12.914 -31.628 1.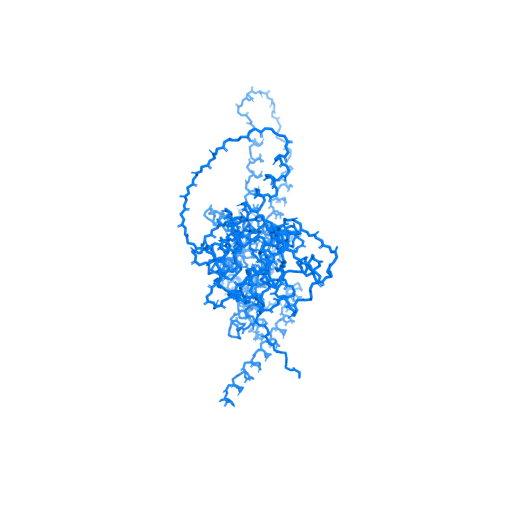00 43.62 299 GLU A CA 1
ATOM 2394 C C . GLU A 1 299 ? -5.147 11.795 -30.649 1.00 43.62 299 GLU A C 1
ATOM 2396 O O . GLU A 1 299 ? -4.710 11.810 -29.496 1.00 43.62 299 GLU A O 1
ATOM 2401 N N . SER A 1 300 ? -5.864 10.748 -31.087 1.00 44.59 300 SER A N 1
ATOM 2402 C CA . SER A 1 300 ? -6.305 9.651 -30.196 1.00 44.59 300 SER A CA 1
ATOM 2403 C C . SER A 1 300 ? -5.198 8.659 -29.797 1.00 44.59 300 SER A C 1
ATOM 2405 O O . SER A 1 300 ? -5.230 8.083 -28.703 1.00 44.59 300 SER A O 1
ATOM 2407 N N . GLN A 1 301 ? -4.120 8.538 -30.587 1.00 50.91 301 GLN A N 1
ATOM 2408 C CA . GLN A 1 301 ? -2.905 7.820 -30.154 1.00 50.91 301 GLN A CA 1
ATOM 2409 C C . GLN A 1 301 ? -2.197 8.518 -28.981 1.00 50.91 301 GLN A C 1
ATOM 2411 O O . GLN A 1 301 ? -1.582 7.856 -28.143 1.00 50.91 301 GLN A O 1
ATOM 2416 N N . GLY A 1 302 ? -2.299 9.848 -28.893 1.00 52.53 302 GLY A N 1
ATOM 2417 C CA . GLY A 1 302 ? -1.758 10.612 -27.772 1.00 52.53 302 GLY A CA 1
ATOM 2418 C C . GLY A 1 302 ? -2.495 10.290 -26.473 1.00 52.53 302 GLY A C 1
ATOM 2419 O O . GLY A 1 302 ? -1.861 9.976 -25.469 1.00 52.53 302 GLY A O 1
ATOM 2420 N N . ILE A 1 303 ? -3.829 10.285 -26.507 1.00 59.53 303 ILE A N 1
ATOM 2421 C CA . ILE A 1 303 ? -4.683 10.065 -25.329 1.00 59.53 303 ILE A CA 1
ATOM 2422 C C . ILE A 1 303 ? -4.502 8.646 -24.759 1.00 59.53 303 ILE A C 1
ATOM 2424 O O . ILE A 1 303 ? -4.241 8.490 -23.565 1.00 59.53 303 ILE A O 1
ATOM 2428 N N . SER A 1 304 ? -4.513 7.613 -25.606 1.00 63.12 304 SER A N 1
ATOM 2429 C CA . SER A 1 304 ? -4.240 6.224 -25.184 1.00 63.12 304 SER A CA 1
ATOM 2430 C C . SER A 1 304 ? -2.821 6.042 -24.614 1.00 63.12 304 SER A C 1
ATOM 2432 O O . SER A 1 304 ? -2.623 5.326 -23.625 1.00 63.12 304 SER A O 1
ATOM 2434 N N . SER A 1 305 ? -1.822 6.747 -25.161 1.00 65.50 305 SER A N 1
ATOM 2435 C CA . SER A 1 305 ? -0.462 6.772 -24.607 1.00 65.50 305 SER A CA 1
ATOM 2436 C C . SER A 1 305 ? -0.395 7.477 -23.244 1.00 65.50 305 SER A C 1
ATOM 2438 O O . SER A 1 305 ? 0.349 7.036 -22.365 1.00 65.50 305 SER A O 1
ATOM 2440 N N . LEU A 1 306 ? -1.176 8.542 -23.028 1.00 67.38 306 LEU A N 1
ATOM 2441 C CA . LEU A 1 306 ? -1.266 9.237 -21.738 1.00 67.38 306 LEU A CA 1
ATOM 2442 C C . LEU A 1 306 ? -1.905 8.344 -20.664 1.00 67.38 306 LEU A C 1
ATOM 2444 O O . LEU A 1 306 ? -1.373 8.248 -19.554 1.00 67.38 306 LEU A O 1
ATOM 2448 N N . PHE A 1 307 ? -2.975 7.616 -20.999 1.00 69.44 307 PHE A N 1
ATOM 2449 C CA . PHE A 1 307 ? -3.581 6.635 -20.093 1.00 69.44 307 PHE A CA 1
ATOM 2450 C C . PHE A 1 307 ? -2.634 5.480 -19.750 1.00 69.44 307 PHE A C 1
ATOM 2452 O O . PHE A 1 307 ? -2.614 5.013 -18.609 1.00 69.44 307 PHE A O 1
ATOM 2459 N N . SER A 1 308 ? -1.776 5.064 -20.686 1.00 71.06 308 SER A N 1
ATOM 2460 C CA . SER A 1 308 ? -0.735 4.074 -20.394 1.00 71.06 308 SER A CA 1
ATOM 2461 C C . SER A 1 308 ? 0.328 4.601 -19.418 1.00 71.06 308 SER A C 1
ATOM 2463 O O . SER A 1 308 ? 0.824 3.840 -18.585 1.00 71.06 308 SER A O 1
ATOM 2465 N N . SER A 1 309 ? 0.647 5.896 -19.458 1.00 74.31 309 SER A N 1
ATOM 2466 C CA . SER A 1 309 ? 1.578 6.538 -18.517 1.00 74.31 309 SER A CA 1
ATOM 2467 C C . SER A 1 309 ? 0.977 6.731 -17.118 1.00 74.31 309 SER A C 1
ATOM 2469 O O . SER A 1 309 ? 1.699 6.669 -16.120 1.00 74.31 309 SER A O 1
ATOM 2471 N N . LEU A 1 310 ? -0.351 6.873 -17.004 1.00 79.44 310 LEU A N 1
ATOM 2472 C CA . LEU A 1 310 ? -1.052 6.954 -15.711 1.00 79.44 310 LEU A CA 1
ATOM 2473 C C . LEU A 1 310 ? -0.920 5.679 -14.863 1.00 79.44 310 LEU A C 1
ATOM 2475 O O . LEU A 1 310 ? -1.094 5.736 -13.645 1.00 79.44 310 LEU A O 1
ATOM 2479 N N . LYS A 1 311 ? -0.507 4.547 -15.449 1.00 82.19 311 LYS A N 1
ATOM 2480 C CA . LYS A 1 311 ? -0.193 3.313 -14.705 1.00 82.19 311 LYS A CA 1
ATOM 2481 C C . LYS A 1 311 ? 0.832 3.535 -13.593 1.00 82.19 311 LYS A C 1
ATOM 2483 O O . LYS A 1 311 ? 0.770 2.845 -12.579 1.00 82.19 311 LYS A O 1
ATOM 2488 N N . VAL A 1 312 ? 1.728 4.518 -13.733 1.00 85.31 312 VAL A N 1
ATOM 2489 C CA . VAL A 1 312 ? 2.738 4.869 -12.718 1.00 85.31 312 VAL A CA 1
ATOM 2490 C C . VAL A 1 312 ? 2.097 5.284 -11.384 1.00 85.31 312 VAL A C 1
ATOM 2492 O O . VAL A 1 312 ? 2.680 5.043 -10.328 1.00 85.31 312 VAL A O 1
ATOM 2495 N N . VAL A 1 313 ? 0.857 5.793 -11.390 1.00 88.31 313 VAL A N 1
ATOM 2496 C CA . VAL A 1 313 ? 0.086 6.109 -10.170 1.00 88.31 313 VAL A CA 1
ATOM 2497 C C . VAL A 1 313 ? -0.107 4.870 -9.281 1.00 88.31 313 VAL A C 1
ATOM 2499 O O . VAL A 1 313 ? -0.189 4.991 -8.058 1.00 88.31 313 VAL A O 1
ATOM 2502 N N . ARG A 1 314 ? -0.075 3.652 -9.847 1.00 88.25 314 ARG A N 1
ATOM 2503 C CA . ARG A 1 314 ? -0.123 2.398 -9.075 1.00 88.25 314 ARG A CA 1
ATOM 2504 C C . ARG A 1 314 ? 1.065 2.246 -8.113 1.00 88.25 314 ARG A C 1
ATOM 2506 O O . ARG A 1 314 ? 0.926 1.554 -7.109 1.00 88.25 314 ARG A O 1
ATOM 2513 N N . LEU A 1 315 ? 2.197 2.922 -8.335 1.00 88.56 315 LEU A N 1
ATOM 2514 C CA . LEU A 1 315 ? 3.331 2.903 -7.397 1.00 88.56 315 LEU A CA 1
ATOM 2515 C C . LEU A 1 315 ? 3.002 3.560 -6.048 1.00 88.56 315 LEU A C 1
ATOM 2517 O O . LEU A 1 315 ? 3.621 3.217 -5.040 1.00 88.56 315 LEU A O 1
ATOM 2521 N N . LEU A 1 316 ? 1.975 4.418 -5.984 1.00 89.06 316 LEU A N 1
ATOM 2522 C CA . LEU A 1 316 ? 1.482 4.981 -4.722 1.00 89.06 316 LEU A CA 1
ATOM 2523 C C . LEU A 1 316 ? 1.003 3.899 -3.737 1.00 89.06 316 LEU A C 1
ATOM 2525 O O . LEU A 1 316 ? 0.987 4.138 -2.528 1.00 89.06 316 LEU A O 1
ATOM 2529 N N . ARG A 1 317 ? 0.703 2.679 -4.217 1.00 87.69 317 ARG A N 1
ATOM 2530 C CA . ARG A 1 317 ? 0.380 1.512 -3.376 1.00 87.69 317 ARG A CA 1
ATOM 2531 C C . ARG A 1 317 ? 1.501 1.171 -2.389 1.00 87.69 317 ARG A C 1
ATOM 2533 O O . ARG A 1 317 ? 1.214 0.627 -1.325 1.00 87.69 317 ARG A O 1
ATOM 2540 N N . LEU A 1 318 ? 2.755 1.538 -2.672 1.00 87.38 318 LEU A N 1
ATOM 2541 C CA . LEU A 1 318 ? 3.866 1.369 -1.727 1.00 87.38 318 LEU A CA 1
ATOM 2542 C C . LEU A 1 318 ? 3.690 2.179 -0.434 1.00 87.38 318 LEU A C 1
ATOM 2544 O O . LEU A 1 318 ? 4.250 1.807 0.596 1.00 87.38 318 LEU A O 1
ATOM 2548 N N . GLY A 1 319 ? 2.836 3.210 -0.428 1.00 85.56 319 GLY A N 1
ATOM 2549 C CA . GLY A 1 319 ? 2.428 3.902 0.798 1.00 85.56 319 GLY A CA 1
ATOM 2550 C C . GLY A 1 319 ? 1.808 2.967 1.850 1.00 85.56 319 GLY A C 1
ATOM 2551 O O . GLY A 1 319 ? 1.880 3.248 3.046 1.00 85.56 319 GLY A O 1
ATOM 2552 N N . ARG A 1 320 ? 1.270 1.803 1.445 1.00 84.88 320 ARG A N 1
ATOM 2553 C CA . ARG A 1 320 ? 0.789 0.757 2.369 1.00 84.88 320 ARG A CA 1
ATOM 2554 C C . ARG A 1 320 ? 1.917 0.152 3.206 1.00 84.88 320 ARG A C 1
ATOM 2556 O O . ARG A 1 320 ? 1.704 -0.143 4.380 1.00 84.88 320 ARG A O 1
ATOM 2563 N N . VAL A 1 321 ? 3.117 0.029 2.638 1.00 85.00 321 VAL A N 1
ATOM 2564 C CA . VAL A 1 321 ? 4.305 -0.463 3.353 1.00 85.00 321 VAL A CA 1
ATOM 2565 C C . VAL A 1 321 ? 4.702 0.521 4.450 1.00 85.00 321 VAL A C 1
ATOM 2567 O O . VAL A 1 321 ? 4.988 0.103 5.568 1.00 85.00 321 VAL A O 1
ATOM 2570 N N . ALA A 1 322 ? 4.621 1.829 4.179 1.00 82.06 322 ALA A N 1
ATOM 2571 C CA . ALA A 1 322 ? 4.926 2.865 5.166 1.00 82.06 322 ALA A CA 1
ATOM 2572 C C . ALA A 1 322 ? 4.007 2.789 6.400 1.00 82.06 322 ALA A C 1
ATOM 2574 O O . ALA A 1 322 ? 4.484 2.902 7.523 1.00 82.06 322 ALA A O 1
ATOM 2575 N N . ARG A 1 323 ? 2.709 2.498 6.217 1.00 78.75 323 ARG A N 1
ATOM 2576 C CA . ARG A 1 323 ? 1.757 2.295 7.333 1.00 78.75 323 ARG A CA 1
ATOM 2577 C C . ARG A 1 323 ? 2.096 1.098 8.224 1.00 78.75 323 ARG A C 1
ATOM 2579 O O . ARG A 1 323 ? 1.689 1.047 9.379 1.00 78.75 323 ARG A O 1
ATOM 2586 N N . LYS A 1 324 ? 2.787 0.113 7.659 1.00 75.06 324 LYS A N 1
ATOM 2587 C CA . LYS A 1 324 ? 3.175 -1.142 8.309 1.00 75.06 324 LYS A CA 1
ATOM 2588 C C . LYS A 1 324 ? 4.595 -1.108 8.861 1.00 75.06 324 LYS A C 1
ATOM 2590 O O . LYS A 1 324 ? 4.975 -2.010 9.604 1.00 75.06 324 LYS A O 1
ATOM 2595 N N . LEU A 1 325 ? 5.362 -0.086 8.494 1.00 81.69 325 LEU A N 1
ATOM 2596 C CA . LEU A 1 325 ? 6.781 0.014 8.786 1.00 81.69 325 LEU A CA 1
ATOM 2597 C C . LEU A 1 325 ? 7.048 -0.013 10.294 1.00 81.69 325 LEU A C 1
ATOM 2599 O O . LEU A 1 325 ? 7.942 -0.734 10.719 1.00 81.69 325 LEU A O 1
ATOM 2603 N N . ASP A 1 326 ? 6.215 0.662 11.093 1.00 78.12 326 ASP A N 1
ATOM 2604 C CA . ASP A 1 326 ? 6.328 0.675 12.559 1.00 78.12 326 ASP A CA 1
ATOM 2605 C C . ASP A 1 326 ? 6.313 -0.737 13.163 1.00 78.12 326 ASP A C 1
ATOM 2607 O O . ASP A 1 326 ? 7.090 -1.030 14.065 1.00 78.12 326 ASP A O 1
ATOM 2611 N N . HIS A 1 327 ? 5.485 -1.640 12.627 1.00 75.00 327 HIS A N 1
ATOM 2612 C CA . HIS A 1 327 ? 5.418 -3.025 13.096 1.00 75.00 327 HIS A CA 1
ATOM 2613 C C . HIS A 1 327 ? 6.651 -3.839 12.682 1.00 75.00 327 HIS A C 1
ATOM 2615 O O . HIS A 1 327 ? 7.112 -4.696 13.429 1.00 75.00 327 HIS A O 1
ATOM 2621 N N . TYR A 1 328 ? 7.204 -3.574 11.496 1.00 73.62 328 TYR A N 1
ATOM 2622 C CA . TYR A 1 328 ? 8.388 -4.279 11.001 1.00 73.62 328 TYR A CA 1
ATOM 2623 C C . TYR A 1 328 ? 9.689 -3.793 11.648 1.00 73.62 328 TYR A C 1
ATOM 2625 O O . TYR A 1 328 ? 10.604 -4.596 11.815 1.00 73.62 328 TYR A O 1
ATOM 2633 N N . ILE A 1 329 ? 9.767 -2.518 12.051 1.00 77.69 329 ILE A N 1
ATOM 2634 C CA . ILE A 1 329 ? 10.939 -1.939 12.728 1.00 77.69 329 ILE A CA 1
ATOM 2635 C C . ILE A 1 329 ? 11.213 -2.620 14.079 1.00 77.69 329 ILE A C 1
ATOM 2637 O O . ILE A 1 329 ? 12.368 -2.704 14.493 1.00 77.69 329 ILE A O 1
ATOM 2641 N N . GLU A 1 330 ? 10.192 -3.168 14.743 1.00 76.69 330 GLU A N 1
ATOM 2642 C CA . GLU A 1 330 ? 10.362 -3.913 16.000 1.00 76.69 330 GLU A CA 1
ATOM 2643 C C . GLU A 1 330 ? 11.173 -5.213 15.821 1.00 76.69 330 GLU A C 1
ATOM 2645 O O . GLU A 1 330 ? 11.816 -5.680 16.764 1.00 76.69 330 GLU A O 1
ATOM 2650 N N . TYR A 1 331 ? 11.198 -5.781 14.609 1.00 79.19 331 TYR A N 1
ATOM 2651 C CA . TYR A 1 331 ? 11.896 -7.026 14.291 1.00 79.19 331 TYR A CA 1
ATOM 2652 C C . TYR A 1 331 ? 13.158 -6.748 13.460 1.00 79.19 331 TYR A C 1
ATOM 2654 O O . TYR A 1 331 ? 13.107 -6.681 12.233 1.00 79.19 331 TYR A O 1
ATOM 2662 N N . GLY A 1 332 ? 14.326 -6.658 14.107 1.00 75.75 332 GLY A N 1
ATOM 2663 C CA . GLY A 1 332 ? 15.589 -6.290 13.440 1.00 75.75 332 GLY A CA 1
ATOM 2664 C C . GLY A 1 332 ? 15.947 -7.117 12.189 1.00 75.75 332 GLY A C 1
ATOM 2665 O O . GLY A 1 332 ? 16.418 -6.561 11.201 1.00 75.75 332 GLY A O 1
ATOM 2666 N N . ALA A 1 333 ? 15.663 -8.426 12.171 1.00 78.75 333 ALA A N 1
ATOM 2667 C CA . ALA A 1 333 ? 15.882 -9.268 10.985 1.00 78.75 333 ALA A CA 1
ATOM 2668 C C . ALA A 1 333 ? 14.920 -8.944 9.823 1.00 78.75 333 ALA A C 1
ATOM 2670 O O . ALA A 1 333 ? 15.313 -9.006 8.659 1.00 78.75 333 ALA A O 1
ATOM 2671 N N . ALA A 1 334 ? 13.675 -8.558 10.122 1.00 80.06 334 ALA A N 1
ATOM 2672 C CA . ALA A 1 334 ? 12.705 -8.157 9.105 1.00 80.06 334 ALA A CA 1
ATOM 2673 C C . ALA A 1 334 ? 13.115 -6.841 8.428 1.00 80.06 334 ALA A C 1
ATOM 2675 O O . ALA A 1 334 ? 12.920 -6.688 7.225 1.00 80.06 334 ALA A O 1
ATOM 2676 N N . VAL A 1 335 ? 13.743 -5.925 9.175 1.00 81.75 335 VAL A N 1
ATOM 2677 C CA . VAL A 1 335 ? 14.287 -4.670 8.632 1.00 81.75 335 VAL A CA 1
ATOM 2678 C C . VAL A 1 335 ? 15.388 -4.936 7.603 1.00 81.75 335 VAL A C 1
ATOM 2680 O O . VAL A 1 335 ? 15.385 -4.309 6.546 1.00 81.75 335 VAL A O 1
ATOM 2683 N N . LEU A 1 336 ? 16.288 -5.891 7.862 1.00 82.94 336 LEU A N 1
ATOM 2684 C CA . LEU A 1 336 ? 17.332 -6.275 6.905 1.00 82.94 336 LEU A CA 1
ATOM 2685 C C . LEU A 1 336 ? 16.720 -6.816 5.603 1.00 82.94 336 LEU A C 1
ATOM 2687 O O . LEU A 1 336 ? 17.073 -6.361 4.517 1.00 82.94 336 LEU A O 1
ATOM 2691 N N . VAL A 1 337 ? 15.764 -7.746 5.713 1.00 85.69 337 VAL A N 1
ATOM 2692 C CA . VAL A 1 337 ? 15.059 -8.305 4.547 1.00 85.69 337 VAL A CA 1
ATOM 2693 C C . VAL A 1 337 ? 14.338 -7.204 3.768 1.00 85.69 337 VAL A C 1
ATOM 2695 O O . VAL A 1 337 ? 14.439 -7.153 2.542 1.00 85.69 337 VAL A O 1
ATOM 2698 N N . LEU A 1 338 ? 13.656 -6.290 4.465 1.00 84.00 338 LEU A N 1
ATOM 2699 C CA . LEU A 1 338 ? 12.976 -5.155 3.849 1.00 84.00 338 LEU A CA 1
ATOM 2700 C C . LEU A 1 338 ? 13.959 -4.249 3.097 1.00 84.00 338 LEU A C 1
ATOM 2702 O O . LEU A 1 338 ? 13.671 -3.852 1.971 1.00 84.00 338 LEU A O 1
ATOM 2706 N N . LEU A 1 339 ? 15.124 -3.955 3.675 1.00 84.88 339 LEU A N 1
ATOM 2707 C CA . LEU A 1 339 ? 16.138 -3.109 3.049 1.00 84.88 339 LEU A CA 1
ATOM 2708 C C . LEU A 1 339 ? 16.714 -3.760 1.784 1.00 84.88 339 LEU A C 1
ATOM 2710 O O . LEU A 1 339 ? 16.813 -3.090 0.757 1.00 84.88 339 LEU A O 1
ATOM 2714 N N . VAL A 1 340 ? 17.001 -5.067 1.815 1.00 89.62 340 VAL A N 1
ATOM 2715 C CA . VAL A 1 340 ? 17.422 -5.829 0.623 1.00 89.62 340 VAL A CA 1
ATOM 2716 C C . VAL A 1 340 ? 16.345 -5.786 -0.466 1.00 89.62 340 VAL A C 1
ATOM 2718 O O . VAL A 1 340 ? 16.658 -5.551 -1.634 1.00 89.62 340 VAL A O 1
ATOM 2721 N N . CYS A 1 341 ? 15.069 -5.943 -0.100 1.00 90.25 341 CYS A N 1
ATOM 2722 C CA . CYS A 1 341 ? 13.958 -5.854 -1.051 1.00 90.25 341 CYS A CA 1
ATOM 2723 C C . CYS A 1 341 ? 13.830 -4.450 -1.661 1.00 90.25 341 CYS A C 1
ATOM 2725 O O . CYS A 1 341 ? 13.672 -4.322 -2.874 1.00 90.25 341 CYS A O 1
ATOM 2727 N N . VAL A 1 342 ? 13.930 -3.394 -0.846 1.00 88.88 342 VAL A N 1
ATOM 2728 C CA . VAL A 1 342 ? 13.893 -1.994 -1.306 1.00 88.88 342 VAL A CA 1
ATOM 2729 C C . VAL A 1 342 ? 15.062 -1.694 -2.240 1.00 88.88 342 VAL A C 1
ATOM 2731 O O . VAL A 1 342 ? 14.883 -1.009 -3.242 1.00 88.88 342 VAL A O 1
ATOM 2734 N N . PHE A 1 343 ? 16.246 -2.225 -1.945 1.00 90.88 343 PHE A N 1
ATOM 2735 C CA . PHE A 1 343 ? 17.425 -2.071 -2.787 1.00 90.88 343 PHE A CA 1
ATOM 2736 C C . PHE A 1 343 ? 17.263 -2.755 -4.151 1.00 90.88 343 PHE A C 1
ATOM 2738 O O . PHE A 1 343 ? 17.489 -2.122 -5.181 1.00 90.88 343 PHE A O 1
ATOM 2745 N N . GLY A 1 344 ? 16.800 -4.009 -4.177 1.00 93.19 344 GLY A N 1
ATOM 2746 C CA . GLY A 1 344 ? 16.515 -4.714 -5.431 1.00 93.19 344 GLY A CA 1
ATOM 2747 C C . GLY A 1 344 ? 15.432 -4.021 -6.266 1.00 93.19 344 GLY A C 1
ATOM 2748 O O . GLY A 1 344 ? 15.547 -3.922 -7.486 1.00 93.19 344 GLY A O 1
ATOM 2749 N N . LEU A 1 345 ? 14.410 -3.475 -5.606 1.00 93.25 345 LEU A N 1
ATOM 2750 C CA . LEU A 1 345 ? 13.335 -2.722 -6.248 1.00 93.25 345 LEU A CA 1
ATOM 2751 C C . LEU A 1 345 ? 13.820 -1.379 -6.812 1.00 93.25 345 LEU A C 1
ATOM 2753 O O . LEU A 1 345 ? 13.473 -1.032 -7.938 1.00 93.25 345 LEU A O 1
ATOM 2757 N N . ALA A 1 346 ? 14.684 -0.664 -6.086 1.00 92.50 346 ALA A N 1
ATOM 2758 C CA . ALA A 1 346 ? 15.337 0.539 -6.590 1.00 92.50 346 ALA A CA 1
ATOM 2759 C C . ALA A 1 346 ? 16.221 0.229 -7.809 1.00 92.50 346 ALA A C 1
ATOM 2761 O O . ALA A 1 346 ? 16.116 0.919 -8.819 1.00 92.50 346 ALA A O 1
ATOM 2762 N N . ALA A 1 347 ? 17.030 -0.838 -7.762 1.00 94.62 347 ALA A N 1
ATOM 2763 C CA . ALA A 1 347 ? 17.825 -1.281 -8.909 1.00 94.62 347 ALA A CA 1
ATOM 2764 C C . ALA A 1 347 ? 16.937 -1.578 -10.127 1.00 94.62 347 ALA A C 1
ATOM 2766 O O . ALA A 1 347 ? 17.203 -1.092 -11.223 1.00 94.62 347 ALA A O 1
ATOM 2767 N N . HIS A 1 348 ? 15.827 -2.289 -9.923 1.00 95.44 348 HIS A N 1
ATOM 2768 C CA . HIS A 1 348 ? 14.850 -2.567 -10.971 1.00 95.44 348 HIS A CA 1
ATOM 2769 C C . HIS A 1 348 ? 14.229 -1.290 -11.571 1.00 95.44 348 HIS A C 1
ATOM 2771 O O . HIS A 1 348 ? 14.145 -1.164 -12.794 1.00 95.44 348 HIS A O 1
ATOM 2777 N N . TRP A 1 349 ? 13.827 -0.321 -10.745 1.00 95.19 349 TRP A N 1
ATOM 2778 C CA . TRP A 1 349 ? 13.271 0.951 -11.225 1.00 95.19 349 TRP A CA 1
ATOM 2779 C C . TRP A 1 349 ? 14.279 1.743 -12.039 1.00 95.19 349 TRP A C 1
ATOM 2781 O O . TRP A 1 349 ? 13.968 2.191 -13.143 1.00 95.19 349 TRP A O 1
ATOM 2791 N N . MET A 1 350 ? 15.504 1.862 -11.530 1.00 94.62 350 MET A N 1
ATOM 2792 C CA . MET A 1 350 ? 16.572 2.532 -12.255 1.00 94.62 350 MET A CA 1
ATOM 2793 C C . MET A 1 350 ? 16.882 1.804 -13.568 1.00 94.62 350 MET A C 1
ATOM 2795 O O . MET A 1 350 ? 17.147 2.468 -14.563 1.00 94.62 350 MET A O 1
ATOM 2799 N N . ALA A 1 351 ? 16.804 0.469 -13.615 1.00 95.44 351 ALA A N 1
ATOM 2800 C CA . ALA A 1 351 ? 17.009 -0.302 -14.842 1.00 95.44 351 ALA A CA 1
ATOM 2801 C C . ALA A 1 351 ? 15.925 -0.018 -15.890 1.00 95.44 351 ALA A C 1
ATOM 2803 O O . ALA A 1 351 ? 16.226 0.124 -17.074 1.00 95.44 351 ALA A O 1
ATOM 2804 N N . CYS A 1 352 ? 14.668 0.111 -15.458 1.00 94.44 352 CYS A N 1
ATOM 2805 C CA . CYS A 1 352 ? 13.555 0.477 -16.333 1.00 94.44 352 CYS A CA 1
ATOM 2806 C C . CYS A 1 352 ? 13.710 1.903 -16.887 1.00 94.44 352 CYS A C 1
ATOM 2808 O O . CYS A 1 352 ? 13.415 2.139 -18.060 1.00 94.44 352 CYS A O 1
ATOM 2810 N N . ILE A 1 353 ? 14.202 2.841 -16.069 1.00 93.62 353 ILE A N 1
ATOM 2811 C CA . ILE A 1 353 ? 14.504 4.212 -16.507 1.00 93.62 353 ILE A CA 1
ATOM 2812 C C . ILE A 1 353 ? 15.693 4.213 -17.475 1.00 93.62 353 ILE A C 1
ATOM 2814 O O . ILE A 1 353 ? 15.611 4.835 -18.529 1.00 93.62 353 ILE A O 1
ATOM 2818 N N . TRP A 1 354 ? 16.759 3.471 -17.170 1.00 95.12 354 TRP A N 1
ATOM 2819 C CA . TRP A 1 354 ? 17.936 3.336 -18.032 1.00 95.12 354 TRP A CA 1
ATOM 2820 C C . TRP A 1 354 ? 17.580 2.803 -19.423 1.00 95.12 354 TRP A C 1
ATOM 2822 O O . TRP A 1 354 ? 18.006 3.361 -20.435 1.00 95.12 354 TRP A O 1
ATOM 2832 N N . TYR A 1 355 ? 16.725 1.777 -19.478 1.00 93.31 355 TYR A N 1
ATOM 2833 C CA . TYR A 1 355 ? 16.166 1.296 -20.737 1.00 93.31 355 TYR A CA 1
ATOM 2834 C C . TYR A 1 355 ? 15.364 2.372 -21.469 1.00 93.31 355 TYR A C 1
ATOM 2836 O O . TYR A 1 355 ? 15.584 2.580 -22.657 1.00 93.31 355 TYR A O 1
ATOM 2844 N N . SER A 1 356 ? 14.477 3.082 -20.768 1.00 90.69 356 SER A N 1
ATOM 2845 C CA . SER A 1 356 ? 13.669 4.142 -21.380 1.00 90.69 356 SER A CA 1
ATOM 2846 C C . SER A 1 356 ? 14.522 5.278 -21.952 1.00 90.69 356 SER A C 1
ATOM 2848 O O . SER A 1 356 ? 14.150 5.838 -22.977 1.00 90.69 356 SER A O 1
ATOM 2850 N N . ILE A 1 357 ? 15.649 5.614 -21.315 1.00 91.50 357 ILE A N 1
ATOM 2851 C CA . ILE A 1 357 ? 16.609 6.602 -21.830 1.00 91.50 357 ILE A CA 1
ATOM 2852 C C . ILE A 1 357 ? 17.293 6.066 -23.094 1.00 91.50 357 ILE A C 1
ATOM 2854 O O . ILE A 1 357 ? 17.410 6.796 -24.071 1.00 91.50 357 ILE A O 1
ATOM 2858 N N . GLY A 1 358 ? 17.693 4.790 -23.105 1.00 89.88 358 GLY A N 1
ATOM 2859 C CA . GLY A 1 358 ? 18.274 4.151 -24.292 1.00 89.88 358 GLY A CA 1
ATOM 2860 C C . GLY A 1 358 ? 17.309 4.081 -25.481 1.00 89.88 358 GLY A C 1
ATOM 2861 O O . GLY A 1 358 ? 17.703 4.389 -26.600 1.00 89.88 358 GLY A O 1
ATOM 2862 N N . ASP A 1 359 ? 16.042 3.721 -25.240 1.00 87.00 359 ASP A N 1
ATOM 2863 C CA . ASP A 1 359 ? 14.975 3.698 -26.261 1.00 87.00 359 ASP A CA 1
ATOM 2864 C C . ASP A 1 359 ? 14.683 5.104 -26.811 1.00 87.00 359 ASP A C 1
ATOM 2866 O O . ASP A 1 359 ? 14.356 5.251 -27.985 1.00 87.00 359 ASP A O 1
ATOM 2870 N N . TYR A 1 360 ? 14.826 6.140 -25.976 1.00 85.75 360 TYR A N 1
ATOM 2871 C CA . TYR A 1 360 ? 14.657 7.536 -26.379 1.00 85.75 360 TYR A CA 1
ATOM 2872 C C . TYR A 1 360 ? 15.844 8.066 -27.200 1.00 85.75 360 TYR A C 1
ATOM 2874 O O . TYR A 1 360 ? 15.640 8.710 -28.220 1.00 85.75 360 TYR A O 1
ATOM 2882 N N . GLU A 1 361 ? 17.085 7.784 -26.791 1.00 86.44 361 GLU A N 1
ATOM 2883 C CA . GLU A 1 361 ? 18.294 8.299 -27.458 1.00 86.44 361 GLU A CA 1
ATOM 2884 C C . GLU A 1 361 ? 18.650 7.568 -28.758 1.00 86.44 361 GLU A C 1
ATOM 2886 O O . GLU A 1 361 ? 19.324 8.136 -29.618 1.00 86.44 361 GLU A O 1
ATOM 2891 N N . ILE A 1 362 ? 18.245 6.303 -28.919 1.00 83.75 362 ILE A N 1
ATOM 2892 C CA . ILE A 1 362 ? 18.647 5.519 -30.092 1.00 83.75 362 ILE A CA 1
ATOM 2893 C C . ILE A 1 362 ? 18.030 6.045 -31.395 1.00 83.75 362 ILE A C 1
ATOM 2895 O O . ILE A 1 362 ? 18.675 5.945 -32.440 1.00 83.75 362 ILE A O 1
ATOM 2899 N N . PHE A 1 363 ? 16.825 6.621 -31.347 1.00 80.25 363 PHE A N 1
ATOM 2900 C CA . PHE A 1 363 ? 16.141 7.193 -32.506 1.00 80.25 363 PHE A CA 1
ATOM 2901 C C . PHE A 1 363 ? 16.171 8.716 -32.443 1.00 80.25 363 PHE A C 1
ATOM 2903 O O . PHE A 1 363 ? 15.470 9.324 -31.642 1.00 80.25 363 PHE A O 1
ATOM 2910 N N . ASP A 1 364 ? 16.943 9.337 -33.331 1.00 74.00 364 ASP A N 1
ATOM 2911 C CA . ASP A 1 364 ? 16.935 10.790 -33.460 1.00 74.00 364 ASP A CA 1
ATOM 2912 C C . ASP A 1 364 ? 15.706 11.235 -34.279 1.00 74.00 364 ASP A C 1
ATOM 2914 O O . ASP A 1 364 ? 15.581 10.879 -35.458 1.00 74.00 364 ASP A O 1
ATOM 2918 N N . GLU A 1 365 ? 14.776 11.974 -33.659 1.00 66.75 365 GLU A N 1
ATOM 2919 C CA . GLU A 1 365 ? 13.511 12.398 -34.287 1.00 66.75 365 GLU A CA 1
ATOM 2920 C C . GLU A 1 365 ? 13.733 13.276 -35.527 1.00 66.75 365 GLU A C 1
ATOM 2922 O O . GLU A 1 365 ? 12.984 13.159 -36.503 1.00 66.75 365 GLU A O 1
ATOM 2927 N N . ASP A 1 366 ? 14.791 14.091 -35.529 1.00 66.62 366 ASP A N 1
ATOM 2928 C CA . ASP A 1 366 ? 15.037 15.086 -36.576 1.00 66.62 366 ASP A CA 1
ATOM 2929 C C . ASP A 1 366 ? 15.633 14.468 -37.845 1.00 66.62 366 ASP A C 1
ATOM 2931 O O . ASP A 1 366 ? 15.320 14.877 -38.965 1.00 66.62 366 ASP A O 1
ATOM 2935 N N . THR A 1 367 ? 16.488 13.454 -37.692 1.00 64.69 367 THR A N 1
ATOM 2936 C CA . THR A 1 367 ? 17.211 12.846 -38.821 1.00 64.69 367 THR A CA 1
ATOM 2937 C C . THR A 1 367 ? 16.708 11.452 -39.181 1.00 64.69 367 THR A C 1
ATOM 2939 O O . THR A 1 367 ? 17.073 10.932 -40.236 1.00 64.69 367 THR A O 1
ATOM 2942 N N . LYS A 1 368 ? 15.866 10.833 -38.337 1.00 68.75 368 LYS A N 1
ATOM 2943 C CA . LYS A 1 368 ? 15.435 9.423 -38.437 1.00 68.75 368 LYS A CA 1
ATOM 2944 C C . LYS A 1 368 ? 16.604 8.433 -38.549 1.00 68.75 368 LYS A C 1
ATOM 2946 O O . LYS A 1 368 ? 16.439 7.318 -39.058 1.00 68.75 368 LYS A O 1
ATOM 2951 N N . THR A 1 369 ? 17.786 8.834 -38.089 1.00 73.62 369 THR A N 1
ATOM 2952 C CA . THR A 1 369 ? 18.982 7.992 -38.061 1.00 73.62 369 THR A CA 1
ATOM 2953 C C . THR A 1 369 ? 19.187 7.406 -36.670 1.00 73.62 369 THR A C 1
ATOM 2955 O O . THR A 1 369 ? 18.738 7.972 -35.671 1.00 73.62 369 THR A O 1
ATOM 2958 N N . ILE A 1 370 ? 19.833 6.240 -36.610 1.00 78.19 370 ILE A N 1
ATOM 2959 C CA . ILE A 1 370 ? 20.263 5.655 -35.342 1.00 78.19 370 ILE A CA 1
ATOM 2960 C C . ILE A 1 370 ? 21.550 6.335 -34.890 1.00 78.19 370 ILE A C 1
ATOM 2962 O O . ILE A 1 370 ? 22.511 6.444 -35.656 1.00 78.19 370 ILE A O 1
ATOM 2966 N N . ARG A 1 371 ? 21.581 6.760 -33.626 1.00 78.94 371 ARG A N 1
ATOM 2967 C CA . ARG A 1 371 ? 22.800 7.269 -32.999 1.00 78.94 371 ARG A CA 1
ATOM 2968 C C . ARG A 1 371 ? 23.732 6.114 -32.630 1.00 78.94 371 ARG A C 1
ATOM 2970 O O . ARG A 1 371 ? 23.408 5.273 -31.795 1.00 78.94 371 ARG A O 1
ATOM 2977 N N . ASN A 1 372 ? 24.937 6.119 -33.198 1.00 80.81 372 ASN A N 1
ATOM 2978 C CA . ASN A 1 372 ? 25.934 5.058 -32.992 1.00 80.81 372 ASN A CA 1
ATOM 2979 C C . ASN A 1 372 ? 26.607 5.082 -31.605 1.00 80.81 372 ASN A C 1
ATOM 2981 O O . ASN A 1 372 ? 27.450 4.237 -31.310 1.00 80.81 372 ASN A O 1
ATOM 2985 N N . ASN A 1 373 ? 26.312 6.083 -30.777 1.00 83.56 373 ASN A N 1
ATOM 2986 C CA . ASN A 1 373 ? 26.970 6.305 -29.493 1.00 83.56 373 ASN A CA 1
ATOM 2987 C C . ASN A 1 373 ? 26.104 5.938 -28.282 1.00 83.56 373 ASN A C 1
ATOM 2989 O O . ASN A 1 373 ? 26.623 6.014 -27.179 1.00 83.56 373 ASN A O 1
ATOM 2993 N N . SER A 1 374 ? 24.836 5.547 -28.442 1.00 90.25 374 SER A N 1
ATOM 2994 C CA . SER A 1 374 ? 24.022 5.129 -27.293 1.00 90.25 374 SER A CA 1
ATOM 2995 C C . SER A 1 374 ? 24.469 3.767 -26.754 1.00 90.25 374 SER A C 1
ATOM 2997 O O . SER A 1 374 ? 24.869 2.878 -27.516 1.00 90.25 374 SER A O 1
ATOM 2999 N N . TRP A 1 375 ? 24.336 3.567 -25.441 1.00 91.31 375 TRP A N 1
ATOM 3000 C CA . TRP A 1 375 ? 24.650 2.292 -24.786 1.00 91.31 375 TRP A CA 1
ATOM 3001 C C . TRP A 1 375 ? 23.862 1.111 -25.384 1.00 91.31 375 TRP A C 1
ATOM 3003 O O . TRP A 1 375 ? 24.376 -0.004 -25.467 1.00 91.31 375 TRP A O 1
ATOM 3013 N N . LEU A 1 376 ? 22.618 1.345 -25.828 1.00 90.88 376 LEU A N 1
ATOM 3014 C CA . LEU A 1 376 ? 21.754 0.306 -26.392 1.00 90.88 376 LEU A CA 1
ATOM 3015 C C . LEU A 1 376 ? 22.258 -0.163 -27.766 1.00 90.88 376 LEU A C 1
ATOM 3017 O O . LEU A 1 376 ? 22.136 -1.341 -28.107 1.00 90.88 376 LEU A O 1
ATOM 3021 N N . TYR A 1 377 ? 22.847 0.752 -28.539 1.00 89.19 377 TYR A N 1
ATOM 3022 C CA . TYR A 1 377 ? 23.482 0.443 -29.817 1.00 89.19 377 TYR A CA 1
ATOM 3023 C C . TYR A 1 377 ? 24.792 -0.331 -29.615 1.00 89.19 377 TYR A C 1
ATOM 3025 O O . TYR A 1 377 ? 24.995 -1.359 -30.260 1.00 89.19 377 TYR A O 1
ATOM 3033 N N . GLN A 1 378 ? 25.631 0.092 -28.663 1.00 89.62 378 GLN A N 1
ATOM 3034 C CA . GLN A 1 378 ? 26.855 -0.634 -28.294 1.00 89.62 378 GLN A CA 1
ATOM 3035 C C . GLN A 1 378 ? 26.543 -2.063 -27.827 1.00 89.62 378 GLN A C 1
ATOM 3037 O O . GLN A 1 378 ? 27.133 -3.019 -28.323 1.00 89.62 378 GLN A O 1
ATOM 3042 N N . LEU A 1 379 ? 25.524 -2.234 -26.979 1.00 91.25 379 LEU A N 1
ATOM 3043 C CA . LEU A 1 379 ? 25.073 -3.555 -26.539 1.00 91.25 379 LEU A CA 1
ATOM 3044 C C . LEU A 1 379 ? 24.642 -4.450 -27.715 1.00 91.25 379 LEU A C 1
ATOM 3046 O O . LEU A 1 379 ? 24.930 -5.647 -27.732 1.00 91.25 379 LEU A O 1
ATOM 3050 N N . ALA A 1 380 ? 23.935 -3.885 -28.696 1.00 90.38 380 ALA A N 1
ATOM 3051 C CA . ALA A 1 380 ? 23.500 -4.617 -29.882 1.00 90.38 380 ALA A CA 1
ATOM 3052 C C . ALA A 1 380 ? 24.691 -5.137 -30.704 1.00 90.38 380 ALA A C 1
ATOM 3054 O O . ALA A 1 380 ? 24.651 -6.265 -31.205 1.00 90.38 380 ALA A O 1
ATOM 3055 N N . MET A 1 381 ? 25.749 -4.328 -30.811 1.00 89.06 381 MET A N 1
ATOM 3056 C CA . MET A 1 381 ? 26.998 -4.701 -31.477 1.00 89.06 381 MET A CA 1
ATOM 3057 C C . MET A 1 381 ? 27.732 -5.805 -30.714 1.00 89.06 381 MET A C 1
ATOM 3059 O O . MET A 1 381 ? 28.113 -6.798 -31.329 1.00 89.06 381 MET A O 1
ATOM 3063 N N . ASP A 1 382 ? 27.854 -5.677 -29.392 1.00 89.38 382 ASP A N 1
ATOM 3064 C CA . ASP A 1 382 ? 28.573 -6.638 -28.547 1.00 89.38 382 ASP A CA 1
ATOM 3065 C C . ASP A 1 382 ? 27.915 -8.025 -28.537 1.00 89.38 382 ASP A C 1
ATOM 3067 O O . ASP A 1 382 ? 28.595 -9.050 -28.545 1.00 89.38 382 ASP A O 1
ATOM 3071 N N . ILE A 1 383 ? 26.579 -8.074 -28.563 1.00 88.44 383 ILE A N 1
ATOM 3072 C CA . ILE A 1 383 ? 25.805 -9.327 -28.627 1.00 88.44 383 ILE A CA 1
ATOM 3073 C C . ILE A 1 383 ? 25.795 -9.920 -30.051 1.00 88.44 383 ILE A C 1
ATOM 3075 O O . ILE A 1 383 ? 25.448 -11.086 -30.239 1.00 88.44 383 ILE A O 1
ATOM 3079 N N . GLY A 1 384 ? 26.170 -9.141 -31.071 1.00 88.00 384 GLY A N 1
ATOM 3080 C CA . GLY A 1 384 ? 26.150 -9.569 -32.472 1.00 88.00 384 GLY A CA 1
ATOM 3081 C C . GLY A 1 384 ? 24.766 -9.508 -33.129 1.00 88.00 384 GLY A C 1
ATOM 3082 O O . GLY A 1 384 ? 24.527 -10.189 -34.124 1.00 88.00 384 GLY A O 1
ATOM 3083 N N . THR A 1 385 ? 23.851 -8.687 -32.601 1.00 88.81 385 THR A N 1
ATOM 3084 C CA . THR A 1 385 ? 22.506 -8.449 -33.167 1.00 88.81 385 THR A CA 1
ATOM 3085 C C . THR A 1 385 ? 22.309 -6.967 -33.516 1.00 88.81 385 THR A C 1
ATOM 3087 O O . THR A 1 385 ? 21.472 -6.293 -32.913 1.00 88.81 385 THR A O 1
ATOM 3090 N N . PRO A 1 386 ? 23.095 -6.420 -34.465 1.00 87.44 386 PRO A N 1
ATOM 3091 C CA . PRO A 1 386 ? 23.065 -4.997 -34.783 1.00 87.44 386 PRO A CA 1
ATOM 3092 C C . PRO A 1 386 ? 21.730 -4.575 -35.408 1.00 87.44 386 PRO A C 1
ATOM 3094 O O . PRO A 1 386 ? 21.036 -5.372 -36.044 1.00 87.44 386 PRO A O 1
ATOM 3097 N N . TYR A 1 387 ? 21.397 -3.295 -35.261 1.00 85.56 387 TYR A N 1
ATOM 3098 C CA . TYR A 1 387 ? 20.254 -2.689 -35.939 1.00 85.56 387 TYR A CA 1
ATOM 3099 C C . TYR A 1 387 ? 20.539 -2.556 -37.436 1.00 85.56 387 TYR A C 1
ATOM 3101 O O . TYR A 1 387 ? 21.588 -2.048 -37.834 1.00 85.56 387 TYR A O 1
ATOM 3109 N N . GLN A 1 388 ? 19.605 -3.002 -38.270 1.00 83.06 388 GLN A N 1
ATOM 3110 C CA . GLN A 1 388 ? 19.721 -2.955 -39.723 1.00 83.06 388 GLN A CA 1
ATOM 3111 C C . GLN A 1 388 ? 18.610 -2.083 -40.306 1.00 83.06 388 GLN A C 1
ATOM 3113 O O . GLN A 1 388 ? 17.443 -2.178 -39.921 1.00 83.06 388 GLN A O 1
ATOM 3118 N N . PHE A 1 389 ? 18.975 -1.217 -41.249 1.00 80.44 389 PHE A N 1
ATOM 3119 C CA . PHE A 1 389 ? 18.004 -0.406 -41.971 1.00 80.44 389 PHE A CA 1
ATOM 3120 C C . PHE A 1 389 ? 17.528 -1.154 -43.213 1.00 80.44 389 PHE A C 1
ATOM 3122 O O . PHE A 1 389 ? 18.301 -1.378 -44.148 1.00 80.44 389 PHE A O 1
ATOM 3129 N N . ASN A 1 390 ? 16.249 -1.526 -43.247 1.00 77.62 390 ASN A N 1
ATOM 3130 C CA . ASN A 1 390 ? 15.674 -2.169 -44.418 1.00 77.62 390 ASN A CA 1
ATOM 3131 C C . ASN A 1 390 ? 15.187 -1.111 -45.421 1.00 77.62 390 ASN A C 1
ATOM 3133 O O . ASN A 1 390 ? 14.021 -0.715 -45.428 1.00 77.62 390 ASN A O 1
ATOM 3137 N N . GLY A 1 391 ? 16.104 -0.655 -46.279 1.00 66.94 391 GLY A N 1
ATOM 3138 C CA . GLY A 1 391 ? 15.817 0.325 -47.334 1.00 66.94 391 GLY A CA 1
ATOM 3139 C C . GLY A 1 391 ? 14.992 -0.214 -48.513 1.00 66.94 391 GLY A C 1
ATOM 3140 O O . GLY A 1 391 ? 14.522 0.573 -49.325 1.00 66.94 391 GLY A O 1
ATOM 3141 N N . SER A 1 392 ? 14.803 -1.536 -48.608 1.00 66.62 392 SER A N 1
ATOM 3142 C CA . SER A 1 392 ? 14.043 -2.205 -49.682 1.00 66.62 392 SER A CA 1
ATOM 3143 C C . SER A 1 392 ? 12.553 -2.400 -49.331 1.00 66.62 392 SER A C 1
ATOM 3145 O O . SER A 1 392 ? 11.748 -2.771 -50.183 1.00 66.62 392 SER A O 1
ATOM 3147 N N . GLY A 1 393 ? 12.171 -2.155 -48.070 1.00 70.12 393 GLY A N 1
ATOM 3148 C CA . GLY A 1 393 ? 10.830 -2.401 -47.530 1.00 70.12 393 GLY A CA 1
ATOM 3149 C C . GLY A 1 393 ? 10.219 -1.203 -46.794 1.00 70.12 393 GLY A C 1
ATOM 3150 O O . GLY A 1 393 ? 10.326 -0.065 -47.236 1.00 70.12 393 GLY A O 1
ATOM 3151 N N . SER A 1 394 ? 9.553 -1.466 -45.659 1.00 59.38 394 SER A N 1
ATOM 3152 C CA . SER A 1 394 ? 8.671 -0.547 -44.907 1.00 59.38 394 SER A CA 1
ATOM 3153 C C . SER A 1 394 ? 9.295 0.759 -44.365 1.00 59.38 394 SER A C 1
ATOM 3155 O O . SER A 1 394 ? 8.618 1.487 -43.637 1.00 59.38 394 SER A O 1
ATOM 3157 N N . GLY A 1 395 ? 10.554 1.071 -44.700 1.00 66.62 395 GLY A N 1
ATOM 3158 C CA . GLY A 1 395 ? 11.264 2.268 -44.239 1.00 66.62 395 GLY A CA 1
ATOM 3159 C C . GLY A 1 395 ? 11.521 2.272 -42.731 1.00 66.62 395 GLY A C 1
ATOM 3160 O O . GLY A 1 395 ? 11.546 3.336 -42.114 1.00 66.62 395 GLY A O 1
ATOM 3161 N N . LYS A 1 396 ? 11.647 1.084 -42.125 1.00 71.38 396 LYS A N 1
ATOM 3162 C CA . LYS A 1 396 ? 11.810 0.891 -40.679 1.00 71.38 396 LYS A CA 1
ATOM 3163 C C . LYS A 1 396 ? 13.158 0.260 -40.351 1.00 71.38 396 LYS A C 1
ATOM 3165 O O . LYS A 1 396 ? 13.694 -0.542 -41.115 1.00 71.38 396 LYS A O 1
ATOM 3170 N N . TRP A 1 397 ? 13.674 0.626 -39.184 1.00 74.19 397 TRP A N 1
ATOM 3171 C CA . TRP A 1 397 ? 14.801 -0.045 -38.551 1.00 74.19 397 TRP A CA 1
ATOM 3172 C C . TRP A 1 397 ? 14.328 -1.379 -37.966 1.00 74.19 397 TRP A C 1
ATOM 3174 O O . TRP A 1 397 ? 13.362 -1.416 -37.202 1.00 74.19 397 TRP A O 1
ATOM 3184 N N . GLU A 1 398 ? 14.989 -2.468 -38.349 1.00 76.31 398 GLU A N 1
ATOM 3185 C CA . GLU A 1 398 ? 14.692 -3.831 -37.905 1.00 76.31 398 GLU A CA 1
ATOM 3186 C C . GLU A 1 398 ? 15.927 -4.437 -37.216 1.00 76.31 398 GLU A C 1
ATOM 3188 O O . GLU A 1 398 ? 17.067 -4.071 -37.504 1.00 76.31 398 GLU A O 1
ATOM 3193 N N . GLY A 1 399 ? 15.706 -5.361 -36.279 1.00 77.06 399 GLY A N 1
ATOM 3194 C CA . GLY A 1 399 ? 16.771 -5.993 -35.493 1.00 77.06 399 GLY A CA 1
ATOM 3195 C C . GLY A 1 399 ? 16.896 -5.440 -34.072 1.00 77.06 399 GLY A C 1
ATOM 3196 O O . GLY A 1 399 ? 15.924 -4.942 -33.502 1.00 77.06 399 GLY A O 1
ATOM 3197 N N . GLY A 1 400 ? 18.091 -5.576 -33.497 1.00 83.88 400 GLY A N 1
ATOM 3198 C CA . GLY A 1 400 ? 18.382 -5.227 -32.109 1.00 83.88 400 GLY A CA 1
ATOM 3199 C C . GLY A 1 400 ? 18.312 -6.409 -31.126 1.00 83.88 400 GLY A C 1
ATOM 3200 O O . GLY A 1 400 ? 17.807 -7.490 -31.450 1.00 83.88 400 GLY A O 1
ATOM 3201 N N . PRO A 1 401 ? 18.835 -6.214 -29.906 1.00 89.69 401 PRO A N 1
ATOM 3202 C CA . PRO A 1 401 ? 18.893 -7.236 -28.870 1.00 89.69 401 PRO A CA 1
ATOM 3203 C C . PRO A 1 401 ? 17.500 -7.624 -28.357 1.00 89.69 401 PRO A C 1
ATOM 3205 O O . PRO A 1 401 ? 16.568 -6.821 -28.301 1.00 89.69 401 PRO A O 1
ATOM 3208 N N . SER A 1 402 ? 17.355 -8.880 -27.924 1.00 89.50 402 SER A N 1
ATOM 3209 C CA . SER A 1 402 ? 16.091 -9.368 -27.356 1.00 89.50 402 SER A CA 1
ATOM 3210 C C . SER A 1 402 ? 15.693 -8.593 -26.091 1.00 89.50 402 SER A C 1
ATOM 3212 O O . SER A 1 402 ? 16.546 -8.272 -25.262 1.00 89.50 402 SER A O 1
ATOM 3214 N N . LYS A 1 403 ? 14.387 -8.359 -25.880 1.00 86.75 403 LYS A N 1
ATOM 3215 C CA . LYS A 1 403 ? 13.873 -7.617 -24.705 1.00 86.75 403 LYS A CA 1
ATOM 3216 C C . LYS A 1 403 ? 14.378 -8.174 -23.369 1.00 86.75 403 LYS A C 1
ATOM 3218 O O . LYS A 1 403 ? 14.709 -7.408 -22.469 1.00 86.75 403 LYS A O 1
ATOM 3223 N N . ASN A 1 404 ? 14.475 -9.501 -23.257 1.00 90.00 404 ASN A N 1
ATOM 3224 C CA . ASN A 1 404 ? 15.003 -10.160 -22.063 1.00 90.00 404 ASN A CA 1
ATOM 3225 C C . ASN A 1 404 ? 16.483 -9.833 -21.856 1.00 90.00 404 ASN A C 1
ATOM 3227 O O . ASN A 1 404 ? 16.877 -9.496 -20.744 1.00 90.00 404 ASN A O 1
ATOM 3231 N N . SER A 1 405 ? 17.290 -9.886 -22.920 1.00 91.88 405 SER A N 1
ATOM 3232 C CA . SER A 1 405 ? 18.708 -9.535 -22.834 1.00 91.88 405 SER A CA 1
ATOM 3233 C C . SER A 1 405 ? 18.891 -8.079 -22.423 1.00 91.88 405 SER A C 1
ATOM 3235 O O . SER A 1 405 ? 19.675 -7.798 -21.526 1.00 91.88 405 SER A O 1
ATOM 3237 N N . VAL A 1 406 ? 18.127 -7.159 -23.016 1.00 93.06 406 VAL A N 1
ATOM 3238 C CA . VAL A 1 406 ? 18.227 -5.733 -22.687 1.00 93.06 406 VAL A CA 1
ATOM 3239 C C . VAL A 1 406 ? 17.824 -5.457 -21.240 1.00 93.06 406 VAL A C 1
ATOM 3241 O O . VAL A 1 406 ? 18.492 -4.678 -20.559 1.00 93.06 406 VAL A O 1
ATOM 3244 N N . TYR A 1 407 ? 16.775 -6.114 -20.739 1.00 94.38 407 TYR A N 1
ATOM 3245 C CA . TYR A 1 407 ? 16.372 -5.995 -19.339 1.00 94.38 407 TYR A CA 1
ATOM 3246 C C . TYR A 1 407 ? 17.475 -6.466 -18.382 1.00 94.38 407 TYR A C 1
ATOM 3248 O O . TYR A 1 407 ? 17.834 -5.738 -17.458 1.00 94.38 407 TYR A O 1
ATOM 3256 N N . ILE A 1 408 ? 18.054 -7.646 -18.627 1.00 94.62 408 ILE A N 1
ATOM 3257 C CA . ILE A 1 408 ? 19.130 -8.193 -17.789 1.00 94.62 408 ILE A CA 1
ATOM 3258 C C . ILE A 1 408 ? 20.379 -7.306 -17.846 1.00 94.62 408 ILE A C 1
ATOM 3260 O O . ILE A 1 408 ? 20.955 -7.008 -16.802 1.00 94.62 408 ILE A O 1
ATOM 3264 N N . SER A 1 409 ? 20.757 -6.815 -19.027 1.00 94.56 409 SER A N 1
ATOM 3265 C CA . SER A 1 409 ? 21.873 -5.879 -19.199 1.00 94.56 409 SER A CA 1
ATOM 3266 C C . SER A 1 409 ? 21.632 -4.540 -18.488 1.00 94.56 409 SER A C 1
ATOM 3268 O O . SER A 1 409 ? 22.536 -4.019 -17.836 1.00 94.56 409 SER A O 1
ATOM 3270 N N . SER A 1 410 ? 20.406 -4.007 -18.533 1.00 94.88 410 SER A N 1
ATOM 3271 C CA . SER A 1 410 ? 20.028 -2.776 -17.815 1.00 94.88 410 SER A CA 1
ATOM 3272 C C . SER A 1 410 ? 20.078 -2.967 -16.299 1.00 94.88 410 SER A C 1
ATOM 3274 O O . SER A 1 410 ? 20.577 -2.111 -15.563 1.00 94.88 410 SER A O 1
ATOM 3276 N N . LEU A 1 411 ? 19.583 -4.109 -15.815 1.00 95.25 411 LEU A N 1
ATOM 3277 C CA . LEU A 1 411 ? 19.634 -4.458 -14.400 1.00 95.25 411 LEU A CA 1
ATOM 3278 C C . LEU A 1 411 ? 21.080 -4.640 -13.935 1.00 95.25 411 LEU A C 1
ATOM 3280 O O . LEU A 1 411 ? 21.450 -4.127 -12.889 1.00 95.25 411 LEU A O 1
ATOM 3284 N N . TYR A 1 412 ? 21.923 -5.291 -14.735 1.00 94.88 412 TYR A N 1
ATOM 3285 C CA . TYR A 1 412 ? 23.351 -5.424 -14.458 1.00 94.88 412 TYR A CA 1
ATOM 3286 C C . TYR A 1 412 ? 24.045 -4.057 -14.343 1.00 94.88 412 TYR A C 1
ATOM 3288 O O . TYR A 1 412 ? 24.723 -3.796 -13.348 1.00 94.88 412 TYR A O 1
ATOM 3296 N N . PHE A 1 413 ? 23.826 -3.146 -15.297 1.00 94.62 413 PHE A N 1
ATOM 3297 C CA . PHE A 1 413 ? 24.397 -1.795 -15.250 1.00 94.62 413 PHE A CA 1
ATOM 3298 C C . PHE A 1 413 ? 23.989 -1.035 -13.980 1.00 94.62 413 PHE A C 1
ATOM 3300 O O . PHE A 1 413 ? 24.834 -0.519 -13.244 1.00 94.62 413 PHE A O 1
ATOM 3307 N N . THR A 1 414 ? 22.694 -1.007 -13.678 1.00 94.38 414 THR A N 1
ATOM 3308 C CA . THR A 1 414 ? 22.197 -0.308 -12.486 1.00 94.38 414 THR A CA 1
ATOM 3309 C C . THR A 1 414 ? 22.659 -0.957 -11.194 1.00 94.38 414 THR A C 1
ATOM 3311 O O . THR A 1 414 ? 23.008 -0.244 -10.253 1.00 94.38 414 THR A O 1
ATOM 3314 N N . MET A 1 415 ? 22.761 -2.287 -11.166 1.00 92.94 415 MET A N 1
ATOM 3315 C CA . MET A 1 415 ? 23.270 -3.010 -10.013 1.00 92.94 415 MET A CA 1
ATOM 3316 C C . MET A 1 415 ? 24.724 -2.630 -9.732 1.00 92.94 415 MET A C 1
ATOM 3318 O O . MET A 1 415 ? 25.049 -2.224 -8.622 1.00 92.94 415 MET A O 1
ATOM 3322 N N . THR A 1 416 ? 25.576 -2.674 -10.760 1.00 92.69 416 THR A N 1
ATOM 3323 C CA . THR A 1 416 ? 27.004 -2.334 -10.646 1.00 92.69 416 THR A CA 1
ATOM 3324 C C . THR A 1 416 ? 27.248 -0.869 -10.289 1.00 92.69 416 THR A C 1
ATOM 3326 O O . THR A 1 416 ? 28.240 -0.568 -9.622 1.00 92.69 416 THR A O 1
ATOM 3329 N N . SER A 1 417 ? 26.340 0.027 -10.689 1.00 91.94 417 SER A N 1
ATOM 3330 C CA . SER A 1 417 ? 26.384 1.452 -10.347 1.00 91.94 417 SER A CA 1
ATOM 3331 C C . SER A 1 417 ? 25.951 1.706 -8.900 1.00 91.94 417 SER A C 1
ATOM 3333 O O . SER A 1 417 ? 26.614 2.447 -8.178 1.00 91.94 417 SER A O 1
ATOM 3335 N N . LEU A 1 418 ? 24.874 1.056 -8.440 1.00 90.75 418 LEU A N 1
ATOM 3336 C CA . LEU A 1 418 ? 24.377 1.179 -7.065 1.00 90.75 418 LEU A CA 1
ATOM 3337 C C . LEU A 1 418 ? 25.308 0.527 -6.038 1.00 90.75 418 LEU A C 1
ATOM 3339 O O . LEU A 1 418 ? 25.429 1.037 -4.927 1.00 90.75 418 LEU A O 1
ATOM 3343 N N . THR A 1 419 ? 25.981 -0.572 -6.395 1.00 89.56 419 THR A N 1
ATOM 3344 C CA . THR A 1 419 ? 26.979 -1.232 -5.535 1.00 89.56 419 THR A CA 1
ATOM 3345 C C . THR A 1 419 ? 28.374 -0.624 -5.649 1.00 89.56 419 THR A C 1
ATOM 3347 O O . THR A 1 419 ? 29.300 -1.138 -5.025 1.00 89.56 419 THR A O 1
ATOM 3350 N N . SER A 1 420 ? 28.562 0.447 -6.431 1.00 87.44 420 SER A N 1
ATOM 3351 C CA . SER A 1 420 ? 29.861 1.101 -6.676 1.00 87.44 420 SER A CA 1
ATOM 3352 C C . SER A 1 420 ? 30.966 0.185 -7.237 1.00 87.44 420 SER A C 1
ATOM 3354 O O . SER A 1 420 ? 32.147 0.469 -7.075 1.00 87.44 420 SER A O 1
ATOM 3356 N N . VAL A 1 421 ? 30.596 -0.913 -7.910 1.00 90.50 421 VAL A N 1
ATOM 3357 C CA . VAL A 1 421 ? 31.557 -1.862 -8.503 1.00 90.50 421 VAL A CA 1
ATOM 3358 C C . VAL A 1 421 ? 32.075 -1.354 -9.849 1.00 90.50 421 VAL A C 1
ATOM 3360 O O . VAL A 1 421 ? 33.276 -1.373 -10.086 1.00 90.50 421 VAL A O 1
ATOM 3363 N N . GLY A 1 422 ? 31.172 -0.892 -10.725 1.00 84.31 422 GLY A N 1
ATOM 3364 C CA . GLY A 1 422 ? 31.526 -0.202 -11.972 1.00 84.31 422 GLY A CA 1
ATOM 3365 C C . GLY A 1 422 ? 32.425 -0.979 -12.948 1.00 84.31 422 GLY A C 1
ATOM 3366 O O . GLY A 1 422 ? 33.471 -0.473 -13.335 1.00 84.31 422 GLY A O 1
ATOM 3367 N N . PHE A 1 423 ? 32.017 -2.173 -13.402 1.00 87.44 423 PHE A N 1
ATOM 3368 C CA . PHE A 1 423 ? 32.825 -2.996 -14.327 1.00 87.44 423 PHE A CA 1
ATOM 3369 C C . PHE A 1 423 ? 33.113 -2.357 -15.699 1.00 87.44 423 PHE A C 1
ATOM 3371 O O . PHE A 1 423 ? 34.063 -2.757 -16.361 1.00 87.44 423 PHE A O 1
ATOM 3378 N N . GLY A 1 424 ? 32.293 -1.402 -16.151 1.00 83.25 424 GLY A N 1
ATOM 3379 C CA . GLY A 1 424 ? 32.534 -0.648 -17.389 1.00 83.25 424 GLY A CA 1
ATOM 3380 C C . GLY A 1 424 ? 32.091 -1.317 -18.697 1.00 83.25 424 GLY A C 1
ATOM 3381 O O . GLY A 1 424 ? 32.188 -0.681 -19.738 1.00 83.25 424 GLY A O 1
ATOM 3382 N N . ASN A 1 425 ? 31.554 -2.544 -18.669 1.00 84.50 425 ASN A N 1
ATOM 3383 C CA . ASN A 1 425 ? 31.047 -3.222 -19.880 1.00 84.50 425 ASN A CA 1
ATOM 3384 C C . ASN A 1 425 ? 29.862 -2.488 -20.532 1.00 84.50 425 ASN A C 1
ATOM 3386 O O . ASN A 1 425 ? 29.648 -2.590 -21.729 1.00 84.50 425 ASN A O 1
ATOM 3390 N N . ILE A 1 426 ? 29.063 -1.788 -19.726 1.00 88.69 426 ILE A N 1
ATOM 3391 C CA . ILE A 1 426 ? 27.996 -0.898 -20.182 1.00 88.69 426 ILE A CA 1
ATOM 3392 C C . ILE A 1 426 ? 28.295 0.446 -19.537 1.00 88.69 426 ILE A C 1
ATOM 3394 O O . ILE A 1 426 ? 28.383 0.524 -18.309 1.00 88.69 426 ILE A O 1
ATOM 3398 N N . ALA A 1 427 ? 28.487 1.478 -20.353 1.00 88.44 427 ALA A N 1
ATOM 3399 C CA . ALA A 1 427 ? 28.890 2.793 -19.883 1.00 88.44 427 ALA A CA 1
ATOM 3400 C C . ALA A 1 427 ? 28.057 3.902 -20.545 1.00 88.44 427 ALA A C 1
ATOM 3402 O O . ALA A 1 427 ? 27.718 3.798 -21.726 1.00 88.44 427 ALA A O 1
ATOM 3403 N N . PRO A 1 428 ? 27.734 4.972 -19.799 1.00 91.12 428 PRO A N 1
ATOM 3404 C CA . PRO A 1 428 ? 27.041 6.129 -20.344 1.00 91.12 428 PRO A CA 1
ATOM 3405 C C . PRO A 1 428 ? 27.940 6.872 -21.336 1.00 91.12 428 PRO A C 1
ATOM 3407 O O . PRO A 1 428 ? 29.058 7.272 -21.004 1.00 91.12 428 PRO A O 1
ATOM 3410 N N . SER A 1 429 ? 27.439 7.102 -22.541 1.00 89.50 429 SER A N 1
ATOM 3411 C CA . SER A 1 429 ? 28.183 7.749 -23.621 1.00 89.50 429 SER A CA 1
ATOM 3412 C C . SER A 1 429 ? 27.573 9.101 -23.991 1.00 89.50 429 SER A C 1
ATOM 3414 O O . SER A 1 429 ? 28.315 10.071 -24.190 1.00 89.50 429 SER A O 1
ATOM 3416 N N . THR A 1 430 ? 26.242 9.203 -24.010 1.00 90.50 430 THR A N 1
ATOM 3417 C CA . THR A 1 430 ? 25.525 10.456 -24.301 1.00 90.50 430 THR A CA 1
ATOM 3418 C C . THR A 1 430 ? 25.408 11.359 -23.070 1.00 90.50 430 THR A C 1
ATOM 3420 O O . THR A 1 430 ? 25.657 10.945 -21.935 1.00 90.50 430 THR A O 1
ATOM 3423 N N . ASP A 1 431 ? 25.050 12.627 -23.275 1.00 91.81 431 ASP A N 1
ATOM 3424 C CA . ASP A 1 431 ? 24.979 13.603 -22.182 1.00 91.81 431 ASP A CA 1
ATOM 3425 C C . ASP A 1 431 ? 23.855 13.276 -21.189 1.00 91.81 431 ASP A C 1
ATOM 3427 O O . ASP A 1 431 ? 24.074 13.324 -19.977 1.00 91.81 431 ASP A O 1
ATOM 3431 N N . ILE A 1 432 ? 22.681 12.852 -21.675 1.00 91.25 432 ILE A N 1
ATOM 3432 C CA . ILE A 1 432 ? 21.574 12.426 -20.806 1.00 91.25 432 ILE A CA 1
ATOM 3433 C C . ILE A 1 432 ? 21.905 11.132 -20.051 1.00 91.25 432 ILE A C 1
ATOM 3435 O O . ILE A 1 432 ? 21.618 11.024 -18.857 1.00 91.25 432 ILE A O 1
ATOM 3439 N N . GLU A 1 433 ? 22.581 10.182 -20.707 1.00 93.38 433 GLU A N 1
ATOM 3440 C CA . GLU A 1 433 ? 23.057 8.947 -20.081 1.00 93.38 433 GLU A CA 1
ATOM 3441 C C . GLU A 1 433 ? 24.054 9.256 -18.952 1.00 93.38 433 GLU A C 1
ATOM 3443 O O . GLU A 1 433 ? 23.967 8.674 -17.869 1.00 93.38 433 GLU A O 1
ATOM 3448 N N . LYS A 1 434 ? 24.973 10.211 -19.161 1.00 93.88 434 LYS A N 1
ATOM 3449 C CA . LYS A 1 434 ? 25.943 10.650 -18.143 1.00 93.88 434 LYS A CA 1
ATOM 3450 C C . LYS A 1 434 ? 25.273 11.353 -16.968 1.00 93.88 434 LYS A C 1
ATOM 3452 O O . LYS A 1 434 ? 25.618 11.065 -15.824 1.00 93.88 434 LYS A O 1
ATOM 3457 N N . ILE A 1 435 ? 24.310 12.243 -17.221 1.00 95.25 435 ILE A N 1
ATOM 3458 C CA . ILE A 1 435 ? 23.545 12.912 -16.154 1.00 95.25 435 ILE A CA 1
ATOM 3459 C C . ILE A 1 435 ? 22.832 11.868 -15.289 1.00 95.25 435 ILE A C 1
ATOM 3461 O O . ILE A 1 435 ? 22.905 11.920 -14.058 1.00 95.25 435 ILE A O 1
ATOM 3465 N N . PHE A 1 436 ? 22.195 10.880 -15.921 1.00 94.94 436 PHE A N 1
ATOM 3466 C CA . PHE A 1 436 ? 21.556 9.781 -15.206 1.00 94.94 436 PHE A CA 1
ATOM 3467 C C . PHE A 1 436 ? 22.563 8.935 -14.413 1.00 94.94 436 PHE A C 1
ATOM 3469 O O . PHE A 1 436 ? 22.303 8.602 -13.256 1.00 94.94 436 PHE A O 1
ATOM 3476 N N . ALA A 1 437 ? 23.731 8.636 -14.989 1.00 92.44 437 ALA A N 1
ATOM 3477 C CA . ALA A 1 437 ? 24.796 7.898 -14.313 1.00 92.44 437 ALA A CA 1
ATOM 3478 C C . ALA A 1 437 ? 25.310 8.622 -13.053 1.00 92.44 437 ALA A C 1
ATOM 3480 O O . ALA A 1 437 ? 25.482 8.008 -12.000 1.00 92.44 437 ALA A O 1
ATOM 3481 N N . VAL A 1 438 ? 25.480 9.946 -13.109 1.00 93.00 438 VAL A N 1
ATOM 3482 C CA . VAL A 1 438 ? 25.836 10.747 -11.927 1.00 93.00 438 VAL A CA 1
ATOM 3483 C C . VAL A 1 438 ? 24.733 10.669 -10.864 1.00 93.00 438 VAL A C 1
ATOM 3485 O O . VAL A 1 438 ? 25.024 10.476 -9.681 1.00 93.00 438 VAL A O 1
ATOM 3488 N N . ALA A 1 439 ? 23.462 10.758 -11.266 1.00 93.25 439 ALA A N 1
ATOM 3489 C CA . ALA A 1 439 ? 22.335 10.674 -10.339 1.00 93.25 439 ALA A CA 1
ATOM 3490 C C . ALA A 1 439 ? 22.245 9.306 -9.634 1.00 93.25 439 ALA A C 1
ATOM 3492 O O . ALA A 1 439 ? 22.085 9.258 -8.411 1.00 93.25 439 ALA A O 1
ATOM 3493 N N . ILE A 1 440 ? 22.390 8.191 -10.364 1.00 92.94 440 ILE A N 1
ATOM 3494 C CA . ILE A 1 440 ? 22.348 6.844 -9.768 1.00 92.94 440 ILE A CA 1
ATOM 3495 C C . ILE A 1 440 ? 23.537 6.595 -8.831 1.00 92.94 440 ILE A C 1
ATOM 3497 O O . ILE A 1 440 ? 23.347 5.995 -7.773 1.00 92.94 440 ILE A O 1
ATOM 3501 N N . MET A 1 441 ? 24.730 7.111 -9.147 1.00 90.50 441 MET A N 1
ATOM 3502 C CA . MET A 1 441 ? 25.897 7.015 -8.261 1.00 90.50 441 MET A CA 1
ATOM 3503 C C . MET A 1 441 ? 25.673 7.766 -6.940 1.00 90.50 441 MET A C 1
ATOM 3505 O O . MET A 1 441 ? 25.968 7.232 -5.870 1.00 90.50 441 MET A O 1
ATOM 3509 N N . MET A 1 442 ? 25.074 8.963 -6.981 1.00 89.75 442 MET A N 1
ATOM 3510 C CA . MET A 1 442 ? 24.720 9.719 -5.769 1.00 89.75 442 MET A CA 1
ATOM 3511 C C . MET A 1 442 ? 23.705 8.975 -4.891 1.00 89.75 442 MET A C 1
ATOM 3513 O O . MET A 1 442 ? 23.828 8.961 -3.663 1.00 89.75 442 MET A O 1
ATOM 3517 N N . ILE A 1 443 ? 22.716 8.326 -5.511 1.00 88.50 443 ILE A N 1
ATOM 3518 C CA . ILE A 1 443 ? 21.744 7.482 -4.806 1.00 88.50 443 ILE A CA 1
ATOM 3519 C C . ILE A 1 443 ? 22.445 6.257 -4.195 1.00 88.50 443 ILE A C 1
ATOM 3521 O O . ILE A 1 443 ? 22.227 5.960 -3.019 1.00 88.50 443 ILE A O 1
ATOM 3525 N N . GLY A 1 444 ? 23.332 5.591 -4.942 1.00 85.62 444 GLY A N 1
ATOM 3526 C CA . GLY A 1 444 ? 24.116 4.438 -4.483 1.00 85.62 444 GLY A CA 1
ATOM 3527 C C . GLY A 1 444 ? 24.948 4.730 -3.230 1.00 85.62 444 GLY A C 1
ATOM 3528 O O . GLY A 1 444 ? 24.887 3.972 -2.261 1.00 85.62 444 GLY A O 1
ATOM 3529 N N . CYS A 1 445 ? 25.624 5.883 -3.170 1.00 82.38 445 CYS A N 1
ATOM 3530 C CA . CYS A 1 445 ? 26.377 6.316 -1.982 1.00 82.38 445 CYS A CA 1
ATOM 3531 C C . CYS A 1 445 ? 25.506 6.403 -0.713 1.00 82.38 445 CYS A C 1
ATOM 3533 O O . CYS A 1 445 ? 25.936 6.031 0.386 1.00 82.38 445 CYS A O 1
ATOM 3535 N N . LYS A 1 446 ? 24.252 6.859 -0.850 1.00 79.88 446 LYS A N 1
ATOM 3536 C CA . LYS A 1 446 ? 23.297 6.924 0.267 1.00 79.88 446 LYS A CA 1
ATOM 3537 C C . LYS A 1 446 ? 22.893 5.527 0.748 1.00 79.88 446 LYS A C 1
ATOM 3539 O O . LYS A 1 446 ? 22.787 5.311 1.955 1.00 79.88 446 LYS A O 1
ATOM 3544 N N . TYR A 1 447 ? 22.710 4.581 -0.173 1.00 77.94 447 TYR A N 1
ATOM 3545 C CA . TYR A 1 447 ? 22.425 3.184 0.166 1.00 77.94 447 TYR A CA 1
ATOM 3546 C C . TYR A 1 447 ? 23.605 2.505 0.863 1.00 77.94 447 TYR A C 1
ATOM 3548 O O . TYR A 1 447 ? 23.393 1.866 1.890 1.00 77.94 447 TYR A O 1
ATOM 3556 N N . GLY A 1 448 ? 24.838 2.710 0.388 1.00 77.00 448 GLY A N 1
ATOM 3557 C CA . GLY A 1 448 ? 26.041 2.203 1.060 1.00 77.00 448 GLY A CA 1
ATOM 3558 C C . GLY A 1 448 ? 26.170 2.721 2.498 1.00 77.00 448 GLY A C 1
ATOM 3559 O O . GLY A 1 448 ? 26.452 1.957 3.419 1.00 77.00 448 GLY A O 1
ATOM 3560 N N . SER A 1 449 ? 25.848 4.000 2.718 1.00 77.31 449 SER A N 1
ATOM 3561 C CA . SER A 1 449 ? 25.810 4.592 4.064 1.00 77.31 449 SER A CA 1
ATOM 3562 C C . SER A 1 449 ? 24.740 3.945 4.952 1.00 77.31 449 SER A C 1
ATOM 3564 O O . SER A 1 449 ? 24.992 3.649 6.118 1.00 77.31 449 SER A O 1
ATOM 3566 N N . CYS A 1 450 ? 23.545 3.698 4.408 1.00 74.31 450 CYS A N 1
ATOM 3567 C CA . CYS A 1 450 ? 22.450 3.054 5.134 1.00 74.31 450 CYS A CA 1
ATOM 3568 C C . CYS A 1 450 ? 22.783 1.600 5.506 1.00 74.31 450 CYS A C 1
ATOM 3570 O O . CYS A 1 450 ? 22.518 1.184 6.634 1.00 74.31 450 CYS A O 1
ATOM 3572 N N . TRP A 1 451 ? 23.436 0.866 4.601 1.00 75.88 451 TRP A N 1
ATOM 3573 C CA . TRP A 1 451 ? 23.910 -0.493 4.853 1.00 75.88 451 TRP A CA 1
ATOM 3574 C C . TRP A 1 451 ? 24.931 -0.542 5.998 1.00 75.88 451 TRP A C 1
ATOM 3576 O O . TRP A 1 451 ? 24.765 -1.325 6.934 1.00 75.88 451 TRP A O 1
ATOM 3586 N N . GLY A 1 452 ? 25.916 0.365 5.999 1.00 75.25 452 GLY A N 1
ATOM 3587 C CA . GLY A 1 452 ? 26.897 0.470 7.087 1.00 75.25 452 GLY A CA 1
ATOM 3588 C C . GLY A 1 452 ? 26.264 0.783 8.450 1.00 75.25 452 GLY A C 1
ATOM 3589 O O . GLY A 1 452 ? 26.672 0.229 9.471 1.00 75.25 452 GLY A O 1
ATOM 3590 N N . TRP A 1 453 ? 25.209 1.605 8.479 1.00 74.50 453 TRP A N 1
ATOM 3591 C CA . TRP A 1 453 ? 24.419 1.839 9.696 1.00 74.50 453 TRP A CA 1
ATOM 3592 C C . TRP A 1 453 ? 23.711 0.572 10.187 1.00 74.50 453 TRP A C 1
ATOM 3594 O O . TRP A 1 453 ? 23.715 0.295 11.388 1.00 74.50 453 TRP A O 1
ATOM 3604 N N . THR A 1 454 ? 23.109 -0.207 9.283 1.00 70.00 454 THR A N 1
ATOM 3605 C CA . THR A 1 454 ? 22.433 -1.456 9.663 1.00 70.00 454 THR A CA 1
ATOM 3606 C C . THR A 1 454 ? 23.401 -2.525 10.152 1.00 70.00 454 THR A C 1
ATOM 3608 O O . THR A 1 454 ? 23.102 -3.195 11.138 1.00 70.00 454 THR A O 1
ATOM 3611 N N . GLU A 1 455 ? 24.576 -2.640 9.535 1.00 74.19 455 GLU A N 1
ATOM 3612 C CA . GLU A 1 455 ? 25.632 -3.552 9.974 1.00 74.19 455 GLU A CA 1
ATOM 3613 C C . GLU A 1 455 ? 26.129 -3.181 11.379 1.00 74.19 455 GLU A C 1
ATOM 3615 O O . GLU A 1 455 ? 26.1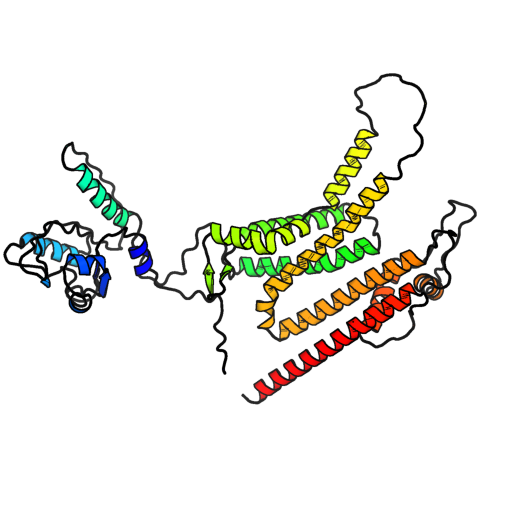69 -4.032 12.269 1.00 74.19 455 GLU A O 1
ATOM 3620 N N . GLY A 1 456 ? 26.376 -1.890 11.635 1.00 74.75 456 GLY A N 1
ATOM 3621 C CA . GLY A 1 456 ? 26.738 -1.396 12.966 1.00 74.75 456 GLY A CA 1
ATOM 3622 C C . GLY A 1 456 ? 25.662 -1.657 14.031 1.00 74.75 456 GLY A C 1
ATOM 3623 O O . GLY A 1 456 ? 25.977 -2.078 15.146 1.00 74.75 456 GLY A O 1
ATOM 3624 N N . ALA A 1 457 ? 24.382 -1.470 13.694 1.00 71.81 457 ALA A N 1
ATOM 3625 C CA . ALA A 1 457 ? 23.264 -1.758 14.596 1.00 71.81 457 ALA A CA 1
ATOM 3626 C C . ALA A 1 457 ? 23.116 -3.263 14.895 1.00 71.81 457 ALA A C 1
ATOM 3628 O O . ALA A 1 457 ? 22.789 -3.657 16.022 1.00 71.81 457 ALA A O 1
ATOM 3629 N N . TRP A 1 458 ? 23.386 -4.113 13.902 1.00 69.75 458 TRP A N 1
ATOM 3630 C CA . TRP A 1 458 ? 23.352 -5.565 14.049 1.00 69.75 458 TRP A CA 1
ATOM 3631 C C . TRP A 1 458 ? 24.505 -6.064 14.931 1.00 69.75 458 TRP A C 1
ATOM 3633 O O . TRP A 1 458 ? 24.270 -6.802 15.891 1.00 69.75 458 TRP A O 1
ATOM 3643 N N . GLN A 1 459 ? 25.721 -5.554 14.711 1.00 75.00 459 GLN A N 1
ATOM 3644 C CA . GLN A 1 459 ? 26.891 -5.815 15.558 1.00 75.00 459 GLN A CA 1
ATOM 3645 C C . GLN A 1 459 ? 26.655 -5.371 17.017 1.00 75.00 459 GLN A C 1
ATOM 3647 O O . GLN A 1 459 ? 27.016 -6.069 17.970 1.00 75.00 459 GLN A O 1
ATOM 3652 N N . GLY A 1 460 ? 25.994 -4.224 17.212 1.00 72.06 460 GLY A N 1
ATOM 3653 C CA . GLY A 1 460 ? 25.586 -3.720 18.528 1.00 72.06 460 GLY A CA 1
ATOM 3654 C C . GLY A 1 460 ? 24.546 -4.607 19.226 1.00 72.06 460 GLY A C 1
ATOM 3655 O O . GLY A 1 460 ? 24.614 -4.818 20.436 1.00 72.06 460 GLY A O 1
ATOM 3656 N N . SER A 1 461 ? 23.619 -5.193 18.467 1.00 68.25 461 SER A N 1
ATOM 3657 C CA . SER A 1 461 ? 22.610 -6.111 19.012 1.00 68.25 461 SER A CA 1
ATOM 3658 C C . SER A 1 461 ? 23.223 -7.452 19.424 1.00 68.25 461 SER A C 1
ATOM 3660 O O . SER A 1 461 ? 22.918 -7.959 20.501 1.00 68.25 461 SER A O 1
ATOM 3662 N N . ILE A 1 462 ? 24.135 -8.002 18.614 1.00 70.88 462 ILE A N 1
ATOM 3663 C CA . ILE A 1 462 ? 24.854 -9.249 18.927 1.00 70.88 462 ILE A CA 1
ATOM 3664 C C . ILE A 1 462 ? 25.759 -9.067 20.142 1.00 70.88 462 ILE A C 1
ATOM 3666 O O . ILE A 1 462 ? 25.761 -9.913 21.035 1.00 70.88 462 ILE A O 1
ATOM 3670 N N . SER A 1 463 ? 26.486 -7.948 20.219 1.00 69.50 463 SER A N 1
ATOM 3671 C CA . SER A 1 463 ? 27.310 -7.663 21.394 1.00 69.50 463 SER A CA 1
ATOM 3672 C C . SER A 1 463 ? 26.445 -7.546 22.651 1.00 69.50 463 SER A C 1
ATOM 3674 O O . SER A 1 463 ? 26.741 -8.208 23.639 1.00 69.50 463 SER A O 1
ATOM 3676 N N . SER A 1 464 ? 25.304 -6.849 22.610 1.00 61.19 464 SER A N 1
ATOM 3677 C CA . SER A 1 464 ? 24.380 -6.782 23.755 1.00 61.19 464 SER A CA 1
ATOM 3678 C C . SER A 1 464 ? 23.797 -8.137 24.188 1.00 61.19 464 SER A C 1
ATOM 3680 O O . SER A 1 464 ? 23.409 -8.263 25.350 1.00 61.19 464 SER A O 1
ATOM 3682 N N . ILE A 1 465 ? 23.689 -9.116 23.285 1.00 59.31 465 ILE A N 1
ATOM 3683 C CA . ILE A 1 465 ? 23.241 -10.483 23.599 1.00 59.31 465 ILE A CA 1
ATOM 3684 C C . ILE A 1 465 ? 24.386 -11.301 24.204 1.00 59.31 465 ILE A C 1
ATOM 3686 O O . ILE A 1 465 ? 24.145 -12.076 25.114 1.00 59.31 465 ILE A O 1
ATOM 3690 N N . SER A 1 466 ? 25.628 -11.091 23.762 1.00 55.00 466 SER A N 1
ATOM 3691 C CA . SER A 1 466 ? 26.809 -11.783 24.300 1.00 55.00 466 SER A CA 1
ATOM 3692 C C . SER A 1 466 ? 27.190 -11.363 25.729 1.00 55.00 466 SER A C 1
ATOM 3694 O O . SER A 1 466 ? 27.988 -12.053 26.360 1.00 55.00 466 SER A O 1
ATOM 3696 N N . TRP A 1 467 ? 26.671 -10.233 26.224 1.00 49.75 467 TRP A N 1
ATOM 3697 C CA . TRP A 1 467 ? 26.907 -9.713 27.582 1.00 49.75 467 TRP A CA 1
ATOM 3698 C C . TRP A 1 467 ? 25.757 -10.001 28.573 1.00 49.75 467 TRP A C 1
ATOM 3700 O O . TRP A 1 467 ? 25.818 -9.542 29.715 1.00 49.75 467 TRP A O 1
ATOM 3710 N N . LYS A 1 468 ? 24.711 -10.728 28.161 1.00 43.59 468 LYS A N 1
ATOM 3711 C CA . LYS A 1 468 ? 23.640 -11.248 29.030 1.00 43.59 468 LYS A CA 1
ATOM 3712 C C . LYS A 1 468 ? 23.729 -12.761 29.105 1.00 43.59 468 LYS A C 1
ATOM 3714 O O . LYS A 1 468 ? 23.407 -13.283 30.193 1.00 43.59 468 LYS A O 1
#

Solvent-accessible surface area (backbone atoms only — not comparable to full-atom values): 27706 Å² total; per-residue (Å²): 136,83,80,76,81,71,72,71,70,72,82,68,69,46,75,54,59,66,59,58,48,56,75,66,41,81,89,60,63,49,72,42,50,40,91,84,48,84,72,24,32,18,78,45,71,40,72,58,32,29,66,72,40,62,45,55,68,80,73,53,43,70,34,39,59,88,43,67,90,26,57,54,93,86,34,59,63,69,58,53,51,52,53,52,50,32,66,73,68,53,45,68,52,71,51,79,52,52,44,53,35,72,62,91,82,55,84,48,77,66,55,81,45,76,45,82,52,97,70,91,80,90,76,93,80,90,76,89,82,84,89,87,80,52,66,71,56,49,52,56,50,44,55,56,49,47,44,65,73,76,57,76,76,69,99,54,72,42,71,82,84,68,62,99,75,54,45,55,64,84,35,69,68,48,52,53,50,50,52,52,51,50,53,50,40,54,51,48,61,52,49,46,50,44,46,61,46,68,59,63,78,77,84,46,66,65,58,56,52,52,52,50,52,53,31,51,53,49,50,50,48,54,58,47,57,50,31,33,39,52,69,46,98,87,45,48,78,48,77,53,63,69,59,42,36,55,53,40,58,74,71,49,43,64,58,55,53,64,27,38,59,61,53,71,59,54,51,55,49,53,58,47,52,54,51,49,64,72,54,59,69,94,82,68,92,67,97,73,82,95,72,85,77,81,90,79,73,68,64,64,61,51,53,57,51,50,51,57,57,54,52,61,47,42,53,54,46,53,56,59,53,62,77,46,39,72,70,39,63,75,39,68,70,52,43,53,55,49,50,53,51,51,49,54,50,50,29,48,50,49,14,30,51,53,46,43,51,36,68,55,57,32,54,36,85,91,74,75,42,73,43,84,58,34,50,58,48,49,51,11,53,76,75,70,32,51,73,40,76,43,83,91,59,93,74,45,80,44,78,45,63,54,72,67,57,51,51,53,52,29,35,50,46,33,43,29,38,43,69,70,65,61,86,64,89,66,55,69,64,43,71,67,44,39,54,50,51,54,53,46,40,59,52,16,55,54,51,55,53,52,49,53,51,50,52,53,52,50,54,52,52,53,51,62,56,76,77,108

Nearest PDB structures (foldseek):
  8eow-assembly1_A  TM=8.085E-01  e=9.716E-49  Rattus norvegicus
  5j7e-assembly5_E  TM=9.889E-01  e=5.537E-10  Homo sapiens
  4hoi-assembly1_A  TM=9.889E-01  e=5.818E-10  Mus musculus
  4hqa-assembly1_A  TM=9.775E-01  e=2.377E-06  Homo sapiens
  6y7q-assembly1_AAA-2  TM=9.373E-01  e=4.096E-06  Homo sapiens

Radius of gyration: 38.22 Å; Cα contacts (8 Å, |Δi|>4): 422; chains: 1; bounding box: 90×34×115 Å